Protein AF-A0A933V966-F1 (afdb_monomer_lite)

pLDDT: mean 86.21, std 13.65, range [26.69, 97.94]

Structure (mmCIF, N/CA/C/O backbone):
data_AF-A0A933V966-F1
#
_entry.id   AF-A0A933V966-F1
#
loop_
_atom_site.group_PDB
_atom_site.id
_atom_site.type_symbol
_atom_site.label_atom_id
_atom_site.label_alt_id
_atom_site.label_comp_id
_atom_site.label_asym_id
_atom_site.label_entity_id
_atom_site.label_seq_id
_atom_site.pdbx_PDB_ins_code
_atom_site.Cartn_x
_atom_site.Cartn_y
_atom_site.Cartn_z
_atom_site.occupancy
_atom_site.B_iso_or_equiv
_atom_site.auth_seq_id
_atom_site.auth_comp_id
_atom_site.auth_asym_id
_atom_site.auth_atom_id
_atom_site.pdbx_PDB_model_num
ATOM 1 N N . MET A 1 1 ? -11.818 -14.034 21.762 1.00 26.69 1 MET A N 1
ATOM 2 C CA . MET A 1 1 ? -13.117 -14.619 21.368 1.00 26.69 1 MET A CA 1
ATOM 3 C C . MET A 1 1 ? -14.055 -14.461 22.553 1.00 26.69 1 MET A C 1
ATOM 5 O O . MET A 1 1 ? -13.895 -15.200 23.512 1.00 26.69 1 MET A O 1
ATOM 9 N N . SER A 1 2 ? -14.943 -13.464 22.549 1.00 29.36 2 SER A N 1
ATOM 10 C CA . SER A 1 2 ? -16.093 -13.474 23.461 1.00 29.36 2 SER A CA 1
ATOM 11 C C . SER A 1 2 ? -17.157 -14.386 22.853 1.00 29.36 2 SER A C 1
ATOM 13 O O . SER A 1 2 ? -17.289 -14.458 21.629 1.00 29.36 2 SER A O 1
ATOM 15 N N . VAL A 1 3 ? -17.863 -15.144 23.686 1.00 35.72 3 VAL A N 1
ATOM 16 C CA . VAL A 1 3 ? -18.984 -15.982 23.253 1.00 35.72 3 VAL A CA 1
ATOM 17 C C . VAL A 1 3 ? -20.060 -15.034 22.724 1.00 35.72 3 VAL A C 1
ATOM 19 O O . VAL A 1 3 ? -20.665 -14.300 23.495 1.00 35.72 3 VAL A O 1
ATOM 22 N N . ALA A 1 4 ? -20.219 -14.958 21.402 1.00 53.91 4 ALA A N 1
ATOM 23 C CA . ALA A 1 4 ? -21.246 -14.125 20.791 1.00 53.91 4 ALA A CA 1
ATOM 24 C C . ALA A 1 4 ? -22.622 -14.661 21.201 1.00 53.91 4 ALA A C 1
ATOM 26 O O . ALA A 1 4 ? -22.877 -15.854 21.026 1.00 53.91 4 ALA A O 1
ATOM 27 N N . ASP A 1 5 ? -23.488 -13.788 21.722 1.00 71.31 5 ASP A N 1
ATOM 28 C CA . ASP A 1 5 ? -24.862 -14.135 22.086 1.00 71.31 5 ASP A CA 1
ATOM 29 C C . ASP A 1 5 ? -25.550 -14.857 20.919 1.00 71.31 5 ASP A C 1
ATOM 31 O O . ASP A 1 5 ? -25.664 -14.349 19.795 1.00 71.31 5 ASP A O 1
ATOM 35 N N . THR A 1 6 ? -25.966 -16.095 21.180 1.00 81.56 6 THR A N 1
ATOM 36 C CA . THR A 1 6 ? -26.617 -16.961 20.194 1.00 81.56 6 THR A CA 1
ATOM 37 C C . THR A 1 6 ? -28.135 -16.831 20.224 1.00 81.56 6 THR A C 1
ATOM 39 O O . THR A 1 6 ? -28.792 -17.393 19.355 1.00 81.56 6 THR A O 1
ATOM 42 N N . PHE A 1 7 ? -28.707 -16.099 21.190 1.00 89.88 7 PHE A N 1
ATOM 43 C CA . PHE A 1 7 ? -30.156 -15.888 21.342 1.00 89.88 7 PHE A CA 1
ATOM 44 C C . PHE A 1 7 ? -30.975 -17.197 21.346 1.00 89.88 7 PHE A C 1
ATOM 46 O O . PHE A 1 7 ? -32.084 -17.265 20.812 1.00 89.88 7 PHE A O 1
ATOM 53 N N . GLY A 1 8 ? -30.400 -18.269 21.904 1.00 87.06 8 GLY A N 1
ATOM 54 C CA . GLY A 1 8 ? -31.028 -19.595 21.933 1.00 87.06 8 GLY A CA 1
ATOM 55 C C . GLY A 1 8 ? -31.082 -20.312 20.580 1.00 87.06 8 GLY A C 1
ATOM 56 O O . GLY A 1 8 ? -31.803 -21.297 20.432 1.00 87.06 8 GLY A O 1
ATOM 57 N N . ILE A 1 9 ? -30.356 -19.819 19.574 1.00 90.81 9 ILE A N 1
ATOM 58 C CA . ILE A 1 9 ? -30.231 -20.438 18.251 1.00 90.81 9 ILE A CA 1
ATOM 59 C C . ILE A 1 9 ? -29.056 -21.419 18.287 1.00 90.81 9 ILE A C 1
ATOM 61 O O . ILE A 1 9 ? -27.952 -21.056 18.701 1.00 90.81 9 ILE A O 1
ATOM 65 N N . ALA A 1 10 ? -29.266 -22.651 17.808 1.00 87.06 10 ALA A N 1
ATOM 66 C CA . ALA A 1 10 ? -28.201 -23.643 17.672 1.00 87.06 10 ALA A CA 1
ATOM 67 C C . ALA A 1 10 ? -26.956 -23.048 16.973 1.00 87.06 10 ALA A C 1
ATOM 69 O O . ALA A 1 10 ? -27.107 -22.408 15.924 1.00 87.06 10 ALA A O 1
ATOM 70 N N . PRO A 1 11 ? -25.727 -23.283 17.481 1.00 84.00 11 PRO A N 1
ATOM 71 C CA . PRO A 1 11 ? -24.509 -22.657 16.956 1.00 84.00 11 PRO A CA 1
ATOM 72 C C . PRO A 1 11 ? -24.309 -22.820 15.444 1.00 84.00 11 PRO A C 1
ATOM 74 O O . PRO A 1 11 ? -23.885 -21.881 14.774 1.00 84.00 11 PRO A O 1
ATOM 77 N N . SER A 1 12 ? -24.674 -23.978 14.887 1.00 83.38 12 SER A N 1
ATOM 78 C CA . SER A 1 12 ? -24.610 -24.248 13.445 1.00 83.38 12 SER A CA 1
ATOM 79 C C . SER A 1 12 ? -25.563 -23.361 12.634 1.00 83.38 12 SER A C 1
ATOM 81 O O . SER A 1 12 ? -25.159 -22.792 11.621 1.00 83.38 12 SER A O 1
ATOM 83 N N . SER A 1 13 ? -26.807 -23.193 13.091 1.00 88.19 13 SER A N 1
ATOM 84 C CA . SER A 1 13 ? -27.797 -22.323 12.440 1.00 88.19 13 SER A CA 1
ATOM 85 C C . SER A 1 13 ? -27.450 -20.846 12.619 1.00 88.19 13 SER A C 1
ATOM 87 O O . SER A 1 13 ? -27.545 -20.084 11.663 1.00 88.19 13 SER A O 1
ATOM 89 N N . CYS A 1 14 ? -26.961 -20.450 13.798 1.00 88.88 14 CYS A N 1
ATOM 90 C CA . CYS A 1 14 ? -26.486 -19.088 14.054 1.00 88.88 14 CYS A CA 1
ATOM 91 C C . CYS A 1 14 ? -25.283 -18.737 13.160 1.00 88.88 14 CYS A C 1
ATOM 93 O O . CYS A 1 14 ? -25.247 -17.662 12.562 1.00 88.88 14 CYS A O 1
ATOM 95 N N . GLY A 1 15 ? -24.333 -19.666 12.998 1.00 85.38 15 GLY A N 1
ATOM 96 C CA . GLY A 1 15 ? -23.188 -19.512 12.099 1.00 85.38 15 GLY A CA 1
ATOM 97 C C . GLY A 1 15 ? -23.597 -19.364 10.632 1.00 85.38 15 GLY A C 1
ATOM 98 O O . GLY A 1 15 ? -23.152 -18.427 9.972 1.00 85.38 15 GLY A O 1
ATOM 99 N N . LYS A 1 16 ? -24.492 -20.233 10.138 1.00 87.94 16 LYS A N 1
ATOM 100 C CA . LYS A 1 16 ? -25.056 -20.131 8.779 1.00 87.94 16 LYS A CA 1
ATOM 101 C C . LYS A 1 16 ? -25.774 -18.800 8.557 1.00 87.94 16 LYS A C 1
ATOM 103 O O . LYS A 1 16 ? -25.526 -18.141 7.552 1.00 87.94 16 LYS A O 1
ATOM 108 N N . LEU A 1 17 ? -26.619 -18.394 9.506 1.00 91.06 17 LEU A N 1
ATOM 109 C CA . LEU A 1 17 ? -27.381 -17.152 9.429 1.00 91.06 17 LEU A CA 1
ATOM 110 C C . LEU A 1 17 ? -26.441 -15.940 9.368 1.00 91.06 17 LEU A C 1
ATOM 112 O O . LEU A 1 17 ? -26.527 -15.152 8.434 1.00 91.06 17 LEU A O 1
ATOM 116 N N . ARG A 1 18 ? -25.467 -15.838 10.282 1.00 90.50 18 ARG A N 1
ATOM 117 C CA . ARG A 1 18 ? -24.468 -14.753 10.274 1.00 90.50 18 ARG A CA 1
ATOM 118 C C . ARG A 1 18 ? -23.636 -14.732 8.988 1.00 90.50 18 ARG A C 1
ATOM 120 O O . ARG A 1 18 ? -23.402 -13.658 8.449 1.00 90.50 18 ARG A O 1
ATOM 127 N N . ALA A 1 19 ? -23.216 -15.890 8.476 1.00 85.00 19 ALA A N 1
ATOM 128 C CA . ALA A 1 19 ? -22.468 -15.971 7.219 1.00 85.00 19 ALA A CA 1
ATOM 129 C C . ALA A 1 19 ? -23.302 -15.520 6.009 1.00 85.00 19 ALA A C 1
ATOM 131 O O . ALA A 1 19 ? -22.772 -14.916 5.076 1.00 85.00 19 ALA A O 1
ATOM 132 N N . LEU A 1 20 ? -24.605 -15.798 6.014 1.00 90.25 20 LEU A N 1
ATOM 133 C CA . LEU A 1 20 ? -25.517 -15.358 4.965 1.00 90.25 20 LEU A CA 1
ATOM 134 C C . LEU A 1 20 ? -25.685 -13.834 4.994 1.00 90.25 20 LEU A C 1
ATOM 136 O O . LEU A 1 20 ? -25.553 -13.199 3.947 1.00 90.25 20 LEU A O 1
ATOM 140 N N . LEU A 1 21 ? -25.882 -13.254 6.183 1.00 90.94 21 LEU A N 1
ATOM 141 C CA . LEU A 1 21 ? -25.973 -11.802 6.375 1.00 90.94 21 LEU A CA 1
ATOM 142 C C . LEU A 1 21 ? -24.678 -11.087 5.957 1.00 90.94 21 LEU A C 1
ATOM 144 O O . LEU A 1 21 ? -24.743 -10.124 5.200 1.00 90.94 21 LEU A O 1
ATOM 148 N N . GLU A 1 22 ? -23.508 -11.620 6.331 1.00 88.00 22 GLU A N 1
ATOM 149 C CA . GLU A 1 22 ? -22.196 -11.077 5.931 1.00 88.00 22 GLU A CA 1
ATOM 150 C C . GLU A 1 22 ? -22.026 -10.999 4.405 1.00 88.00 22 GLU A C 1
ATOM 152 O O . GLU A 1 22 ? -21.437 -10.059 3.879 1.00 88.00 22 GLU A O 1
ATOM 157 N N . ASN A 1 23 ? -22.584 -11.973 3.683 1.00 82.62 23 ASN A N 1
ATOM 158 C CA . ASN A 1 23 ? -22.530 -12.053 2.225 1.00 82.62 23 ASN A CA 1
ATOM 159 C C . ASN A 1 23 ? -23.784 -11.467 1.550 1.00 82.62 23 ASN A C 1
ATOM 161 O O . ASN A 1 23 ? -24.128 -11.872 0.436 1.00 82.62 23 ASN A O 1
ATOM 165 N N . THR A 1 24 ? -24.536 -10.589 2.218 1.00 84.75 24 THR A N 1
ATOM 166 C CA . THR A 1 24 ? -25.725 -9.939 1.645 1.00 84.75 24 THR A CA 1
ATOM 167 C C . THR A 1 24 ? -25.464 -8.442 1.463 1.00 84.75 24 THR A C 1
ATOM 169 O O . THR A 1 24 ? -25.470 -7.695 2.441 1.00 84.75 24 THR A O 1
ATOM 172 N N . PRO A 1 25 ? -25.213 -7.977 0.223 1.00 81.81 25 PRO A N 1
ATOM 173 C CA . PRO A 1 25 ? -24.976 -6.563 -0.034 1.00 81.81 25 PRO A CA 1
ATOM 174 C C . PRO A 1 25 ? -26.247 -5.742 0.213 1.00 81.81 25 PRO A C 1
ATOM 176 O O . PRO A 1 25 ? -27.350 -6.183 -0.101 1.00 81.81 25 PRO A O 1
ATOM 179 N N . GLY A 1 26 ? -26.085 -4.525 0.735 1.00 84.94 26 GLY A N 1
ATOM 180 C CA . GLY A 1 26 ? -27.195 -3.599 0.971 1.00 84.94 26 GLY A CA 1
ATOM 181 C C . GLY A 1 26 ? -27.935 -3.787 2.298 1.00 84.94 26 GLY A C 1
ATOM 182 O O . GLY A 1 26 ? -28.974 -3.164 2.473 1.00 84.94 26 GLY A O 1
ATOM 183 N N . LEU A 1 27 ? -27.435 -4.600 3.237 1.00 86.88 27 LEU A N 1
ATOM 184 C CA . LEU A 1 27 ? -27.903 -4.589 4.630 1.00 86.88 27 LEU A CA 1
ATOM 185 C C . LEU A 1 27 ? -27.068 -3.612 5.468 1.00 86.88 27 LEU A C 1
ATOM 187 O O . LEU A 1 27 ? -25.847 -3.749 5.541 1.00 86.88 27 LEU A O 1
ATOM 191 N N . ALA A 1 28 ? -27.727 -2.683 6.159 1.00 86.88 28 ALA A N 1
ATOM 192 C CA . ALA A 1 28 ? -27.096 -1.809 7.141 1.00 86.88 28 ALA A CA 1
ATOM 193 C C . ALA A 1 28 ? -26.984 -2.493 8.504 1.00 86.88 28 ALA A C 1
ATOM 195 O O . ALA A 1 28 ? -25.910 -2.462 9.099 1.00 86.88 28 ALA A O 1
ATOM 196 N N . ARG A 1 29 ? -28.072 -3.096 9.005 1.00 91.56 29 ARG A N 1
ATOM 197 C CA . ARG A 1 29 ? -28.133 -3.829 10.284 1.00 91.56 29 ARG A CA 1
ATOM 198 C C . ARG A 1 29 ? -29.232 -4.887 10.255 1.00 91.56 29 ARG A C 1
ATOM 200 O O . ARG A 1 29 ? -30.198 -4.786 9.501 1.00 91.56 29 ARG A O 1
ATOM 207 N N . VAL A 1 30 ? -29.093 -5.891 11.112 1.00 93.75 30 VAL A N 1
ATOM 208 C CA . VAL A 1 30 ? -30.11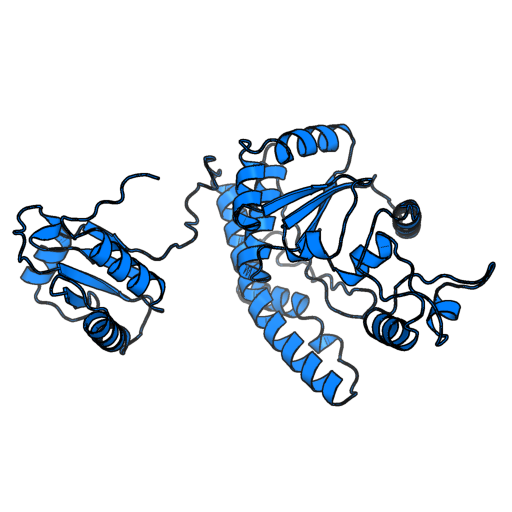0 -6.908 11.374 1.00 93.75 30 VAL A CA 1
ATOM 209 C C . VAL A 1 30 ? -30.284 -7.071 12.874 1.00 93.75 30 VAL A C 1
ATOM 211 O O . VAL A 1 30 ? -29.340 -7.324 13.629 1.00 93.75 30 VAL A O 1
ATOM 214 N N . TRP A 1 31 ? -31.528 -6.955 13.301 1.00 95.19 31 TRP A N 1
ATOM 215 C CA . TRP A 1 31 ? -31.940 -7.072 14.685 1.00 95.19 31 TRP A CA 1
ATOM 216 C C . TRP A 1 31 ? -32.733 -8.358 14.868 1.00 95.19 31 TRP A C 1
ATOM 218 O O . TRP A 1 31 ? -33.510 -8.725 13.994 1.00 95.19 31 TRP A O 1
ATOM 228 N N . ILE A 1 32 ? -32.567 -9.023 16.004 1.00 95.75 32 ILE A N 1
ATOM 229 C CA . ILE A 1 32 ? -33.472 -10.087 16.437 1.00 95.75 32 ILE A CA 1
ATOM 230 C C . ILE A 1 32 ? -34.483 -9.482 17.404 1.00 95.75 32 ILE A C 1
ATOM 232 O O . ILE A 1 32 ? -34.101 -8.712 18.286 1.00 95.75 32 ILE A O 1
ATOM 236 N N . TYR A 1 33 ? -35.762 -9.806 17.253 1.00 94.88 33 TYR A N 1
ATOM 237 C CA . TYR A 1 33 ? -36.809 -9.394 18.192 1.00 94.88 33 TYR A CA 1
ATOM 238 C C . TYR A 1 33 ? -37.611 -10.616 18.666 1.00 94.88 33 TYR A C 1
ATOM 240 O O . TYR A 1 33 ? -37.157 -11.756 18.551 1.00 94.88 33 TYR A O 1
ATOM 248 N N . GLY A 1 34 ? -38.752 -10.387 19.316 1.00 92.44 34 GLY A N 1
ATOM 249 C CA . GLY A 1 34 ? -39.668 -11.466 19.677 1.00 92.44 34 GLY A CA 1
ATOM 250 C C . GLY A 1 34 ? -39.176 -12.354 20.824 1.00 92.44 34 GLY A C 1
ATOM 251 O O . GLY A 1 34 ? -38.485 -11.917 21.751 1.00 92.44 34 GLY A O 1
ATOM 252 N N . SER A 1 35 ? -39.606 -13.617 20.818 1.00 92.94 35 SER A N 1
ATOM 253 C CA . SER A 1 35 ? -39.390 -14.559 21.931 1.00 92.94 35 SER A CA 1
ATOM 254 C C . SER A 1 35 ? -37.901 -14.819 22.209 1.00 92.94 35 SER A C 1
ATOM 256 O O . SER A 1 35 ? -37.473 -14.856 23.367 1.00 92.94 35 SER A O 1
ATOM 258 N N . ARG A 1 36 ? -37.086 -14.919 21.152 1.00 93.88 36 ARG A N 1
ATOM 259 C CA . ARG A 1 36 ? -35.641 -15.174 21.240 1.00 93.88 36 ARG A CA 1
ATOM 260 C C . ARG A 1 36 ? -34.870 -13.978 21.778 1.00 93.88 36 ARG A C 1
ATOM 262 O O . ARG A 1 36 ? -34.018 -14.156 22.646 1.00 93.88 36 ARG A O 1
ATOM 269 N N . ALA A 1 37 ? -35.223 -12.761 21.364 1.00 93.25 37 ALA A N 1
ATOM 270 C CA . ALA A 1 37 ? -34.621 -11.546 21.912 1.00 93.25 37 ALA A CA 1
ATOM 271 C C . ALA A 1 37 ? -34.968 -11.338 23.398 1.00 93.25 37 ALA A C 1
ATOM 273 O O . ALA A 1 37 ? -34.101 -10.958 24.193 1.00 93.25 37 ALA A O 1
ATOM 274 N N . ARG A 1 38 ? -36.209 -11.653 23.798 1.00 91.50 38 ARG A N 1
ATOM 275 C CA . ARG A 1 38 ? -36.677 -11.565 25.195 1.00 91.50 38 ARG A CA 1
ATOM 276 C C . ARG A 1 38 ? -36.183 -12.697 26.097 1.00 91.50 38 ARG A C 1
ATOM 278 O O . ARG A 1 38 ? -36.288 -12.582 27.311 1.00 91.50 38 ARG A O 1
ATOM 285 N N . GLY A 1 39 ? -35.653 -13.778 25.525 1.00 90.75 39 GLY A N 1
ATOM 286 C CA . GLY A 1 39 ? -35.247 -14.964 26.283 1.00 90.75 39 GLY A CA 1
ATOM 287 C C . GLY A 1 39 ? -36.416 -15.845 26.742 1.00 90.75 39 GLY A C 1
ATOM 288 O O . GLY A 1 39 ? -36.216 -16.727 27.564 1.00 90.75 39 GLY A O 1
ATOM 289 N N . THR A 1 40 ? -37.621 -15.640 26.203 1.00 91.81 40 THR A N 1
ATOM 290 C CA . THR A 1 40 ? -38.838 -16.416 26.515 1.00 91.81 40 THR A CA 1
ATOM 291 C C . THR A 1 40 ? -39.176 -17.451 25.434 1.00 91.81 40 THR A C 1
ATOM 293 O O . THR A 1 40 ? -40.311 -17.915 25.334 1.00 91.81 40 THR A O 1
ATOM 296 N N . HIS A 1 41 ? -38.200 -17.782 24.588 1.00 91.75 41 HIS A N 1
ATOM 297 C CA . HIS A 1 41 ? -38.342 -18.729 23.487 1.00 91.75 41 HIS A CA 1
ATOM 298 C C . HIS A 1 41 ? -38.440 -20.176 23.980 1.00 91.75 41 HIS A C 1
ATOM 300 O O . HIS A 1 41 ? -37.923 -20.539 25.035 1.00 91.75 41 HIS A O 1
ATOM 306 N N . ARG A 1 42 ? -39.081 -21.012 23.167 1.00 90.06 42 ARG A N 1
ATOM 307 C CA . ARG A 1 42 ? -39.062 -22.473 23.276 1.00 90.06 42 ARG A CA 1
ATOM 308 C C . ARG A 1 42 ? -38.099 -23.042 22.237 1.00 90.06 42 ARG A C 1
ATOM 310 O O . ARG A 1 42 ? -37.592 -22.315 21.378 1.00 90.06 42 ARG A O 1
ATOM 317 N N . ASN A 1 43 ? -37.845 -24.345 22.296 1.00 82.56 43 ASN A N 1
ATOM 318 C CA . ASN A 1 43 ? -36.921 -24.999 21.368 1.00 82.56 43 ASN A CA 1
ATOM 319 C C . ASN A 1 43 ? -37.388 -24.865 19.909 1.00 82.56 43 ASN A C 1
ATOM 321 O O . ASN A 1 43 ? -36.571 -24.658 19.016 1.00 82.56 43 ASN A O 1
ATOM 325 N N . GLU A 1 44 ? -38.699 -24.917 19.693 1.00 85.81 44 GLU A N 1
ATOM 326 C CA . GLU A 1 44 ? -39.384 -24.826 18.405 1.00 85.81 44 GLU A CA 1
ATOM 327 C C . GLU A 1 44 ? -39.690 -23.395 17.939 1.00 85.81 44 GLU A C 1
ATOM 329 O O . GLU A 1 44 ? -40.240 -23.225 16.853 1.00 85.81 44 GLU A O 1
ATOM 334 N N . SER A 1 45 ? -39.358 -22.367 18.732 1.00 90.31 45 SER A N 1
ATOM 335 C CA . SER A 1 45 ? -39.651 -20.979 18.360 1.00 90.31 45 SER A CA 1
ATOM 336 C C . SER A 1 45 ? -38.986 -20.591 17.036 1.00 90.31 45 SER A C 1
ATOM 338 O O . SER A 1 45 ? -37.856 -20.982 16.735 1.00 90.31 45 SER A O 1
ATOM 340 N N . ASP A 1 46 ? -39.675 -19.776 16.258 1.00 93.50 46 ASP A N 1
ATOM 341 C CA . ASP A 1 46 ? -39.150 -19.076 15.091 1.00 93.50 46 ASP A CA 1
ATOM 342 C C . ASP A 1 46 ? -38.040 -18.078 15.459 1.00 93.50 46 ASP A C 1
ATOM 344 O O . ASP A 1 46 ? -37.744 -17.807 16.629 1.00 93.50 46 ASP A O 1
ATOM 348 N N . ILE A 1 47 ? -37.342 -17.595 14.433 1.00 94.56 47 ILE A N 1
ATOM 349 C CA . ILE A 1 47 ? -36.359 -16.520 14.525 1.00 94.56 47 ILE A CA 1
ATOM 350 C C . ILE A 1 47 ? -36.950 -15.288 13.845 1.00 94.56 47 ILE A C 1
ATOM 352 O O . ILE A 1 47 ? -36.946 -15.196 12.621 1.00 94.56 47 ILE A O 1
ATOM 356 N N . ASP A 1 48 ? -37.395 -14.332 14.652 1.00 95.38 48 ASP A N 1
ATOM 357 C CA . ASP A 1 48 ? -37.879 -13.029 14.202 1.00 95.38 48 ASP A CA 1
ATOM 358 C C . ASP A 1 48 ? -36.716 -12.063 13.930 1.00 95.38 48 ASP A C 1
ATOM 360 O O . ASP A 1 48 ? -36.017 -11.642 14.862 1.00 95.38 48 ASP A O 1
ATOM 364 N N . LEU A 1 49 ? -36.513 -11.673 12.671 1.00 95.56 49 LEU A N 1
ATOM 365 C CA . LEU A 1 49 ? -35.482 -10.717 12.263 1.00 95.56 49 LEU A CA 1
ATOM 366 C C . LEU A 1 49 ? -36.087 -9.434 11.695 1.00 95.56 49 LEU A C 1
ATOM 368 O O . LEU A 1 49 ? -36.908 -9.460 10.781 1.00 95.56 49 LEU A O 1
ATOM 372 N N . ALA A 1 50 ? -35.624 -8.291 12.191 1.00 94.31 50 ALA A N 1
ATOM 373 C CA . ALA A 1 50 ? -35.889 -6.989 11.597 1.00 94.31 50 ALA A CA 1
ATOM 374 C C . ALA A 1 50 ? -34.652 -6.523 10.818 1.00 94.31 50 ALA A C 1
ATOM 376 O O . ALA A 1 50 ? -33.570 -6.373 11.394 1.00 94.31 50 ALA A O 1
ATOM 377 N N . ILE A 1 51 ? -34.802 -6.308 9.512 1.00 93.56 51 ILE A N 1
ATOM 378 C CA . ILE A 1 51 ? -33.730 -5.854 8.625 1.00 93.56 51 ILE A CA 1
ATOM 379 C C . ILE A 1 51 ? -33.803 -4.345 8.408 1.00 93.56 51 ILE A C 1
ATOM 381 O O . ILE A 1 51 ? -34.877 -3.766 8.240 1.00 93.56 51 ILE A O 1
ATOM 385 N N . GLU A 1 52 ? -32.633 -3.724 8.393 1.00 90.81 52 GLU A N 1
ATOM 386 C CA . GLU A 1 52 ? -32.429 -2.319 8.068 1.00 90.81 52 GLU A CA 1
ATOM 387 C C . GLU A 1 52 ? -31.569 -2.255 6.797 1.00 90.81 52 GLU A C 1
ATOM 389 O O . GLU A 1 52 ? -30.399 -2.655 6.844 1.00 90.81 52 GLU A O 1
ATOM 394 N N . PRO A 1 53 ? -32.126 -1.836 5.650 1.00 86.75 53 PRO A N 1
ATOM 395 C CA . PRO A 1 53 ? -31.379 -1.680 4.403 1.00 86.75 53 PRO A CA 1
ATOM 396 C C . PRO A 1 53 ? -30.340 -0.544 4.463 1.00 86.75 53 PRO A C 1
ATOM 398 O O . PRO A 1 53 ? -30.510 0.441 5.175 1.00 86.75 53 PRO A O 1
ATOM 401 N N . ASP A 1 54 ? -29.259 -0.664 3.689 1.00 81.12 54 ASP A N 1
ATOM 402 C CA . ASP A 1 54 ? -28.285 0.409 3.437 1.00 81.12 54 ASP A CA 1
ATOM 403 C C . ASP A 1 54 ? -28.603 1.069 2.086 1.00 81.12 54 ASP A C 1
ATOM 405 O O . ASP A 1 54 ? -28.088 0.676 1.035 1.00 81.12 54 ASP A O 1
ATOM 409 N N . GLY A 1 55 ? -29.527 2.033 2.108 1.00 76.12 55 GLY A N 1
ATOM 410 C CA . GLY A 1 55 ? -30.044 2.711 0.917 1.00 76.12 55 GLY A CA 1
ATOM 411 C C . GLY A 1 55 ? -31.244 2.011 0.267 1.00 76.12 55 GLY A C 1
ATOM 412 O O . GLY A 1 55 ? -31.808 1.054 0.792 1.00 76.12 55 GLY A O 1
ATOM 413 N N . SER A 1 56 ? -31.666 2.503 -0.899 1.00 67.94 56 SER A N 1
ATOM 414 C CA . SER A 1 56 ? -32.865 2.016 -1.589 1.00 67.94 56 SER A CA 1
ATOM 415 C C . SER A 1 56 ? -32.586 0.756 -2.420 1.00 67.94 56 SER A C 1
ATOM 417 O O . SER A 1 56 ? -32.300 0.826 -3.614 1.00 67.94 56 SER A O 1
ATOM 419 N N . ASN A 1 57 ? -32.712 -0.424 -1.806 1.00 71.19 57 ASN A N 1
ATOM 420 C CA . ASN A 1 57 ? -32.706 -1.705 -2.523 1.00 71.19 57 ASN A CA 1
ATOM 421 C C . ASN A 1 57 ? -34.039 -2.451 -2.349 1.00 71.19 57 ASN A C 1
ATOM 423 O O . ASN A 1 57 ? -34.236 -3.192 -1.388 1.00 71.19 57 ASN A O 1
ATOM 427 N N . SER A 1 58 ? -34.937 -2.302 -3.326 1.00 71.69 58 SER A N 1
ATOM 428 C CA . SER A 1 58 ? -36.282 -2.896 -3.298 1.00 71.69 58 SER A CA 1
ATOM 429 C C . SER A 1 58 ? -36.315 -4.426 -3.403 1.00 71.69 58 SER A C 1
ATOM 431 O O . SER A 1 58 ? -37.345 -5.024 -3.104 1.00 71.69 58 SER A O 1
ATOM 433 N N . ARG A 1 59 ? -35.211 -5.077 -3.803 1.00 80.88 59 ARG A N 1
ATOM 434 C CA . ARG A 1 59 ? -35.114 -6.547 -3.931 1.00 80.88 59 ARG A CA 1
ATOM 435 C C . ARG A 1 59 ? -34.396 -7.222 -2.766 1.00 80.88 59 ARG A C 1
ATOM 437 O O . ARG A 1 59 ? -34.401 -8.445 -2.672 1.00 80.88 59 ARG A O 1
ATOM 444 N N . LEU A 1 60 ? -33.824 -6.443 -1.848 1.00 84.88 60 LEU A N 1
ATOM 445 C CA . LEU A 1 60 ? -33.032 -6.967 -0.737 1.00 84.88 60 LEU A CA 1
ATOM 446 C C . LEU A 1 60 ? -33.789 -8.021 0.075 1.00 84.88 60 LEU A C 1
ATOM 448 O O . LEU A 1 60 ? -33.265 -9.097 0.351 1.00 84.88 60 LEU A O 1
ATOM 452 N N . ARG A 1 61 ? -35.040 -7.714 0.431 1.00 84.50 61 ARG A N 1
ATOM 453 C CA . ARG A 1 61 ? -35.888 -8.590 1.242 1.00 84.50 61 ARG A CA 1
ATOM 454 C C . ARG A 1 61 ? -36.206 -9.901 0.515 1.00 84.50 61 ARG A C 1
ATOM 456 O O . ARG A 1 61 ? -36.094 -10.961 1.121 1.00 84.50 61 ARG A O 1
ATOM 463 N N . SER A 1 62 ? -36.577 -9.846 -0.766 1.00 85.56 62 SER A N 1
ATOM 464 C CA . SER A 1 62 ? -36.902 -11.047 -1.548 1.00 85.56 62 SER A CA 1
ATOM 465 C C . SER A 1 62 ? -35.678 -11.933 -1.778 1.00 85.56 62 SER A C 1
ATOM 467 O O . SER A 1 62 ? -35.759 -13.146 -1.591 1.00 85.56 62 SER A O 1
ATOM 469 N N . ASP A 1 63 ? -34.531 -11.333 -2.106 1.00 86.75 63 ASP A N 1
ATOM 470 C CA . ASP A 1 63 ? -33.286 -12.066 -2.360 1.00 86.75 63 ASP A CA 1
ATOM 471 C C . ASP A 1 63 ? -32.771 -12.735 -1.078 1.00 86.75 63 ASP A C 1
ATOM 473 O O . ASP A 1 63 ? -32.334 -13.888 -1.087 1.00 86.75 63 ASP A O 1
ATOM 477 N N . LEU A 1 64 ? -32.852 -12.022 0.050 1.00 89.31 64 LEU A N 1
ATOM 478 C CA . LEU A 1 64 ? -32.475 -12.544 1.357 1.00 89.31 64 LEU A CA 1
ATOM 479 C C . LEU A 1 64 ? -33.406 -13.682 1.802 1.00 89.31 64 LEU A C 1
ATOM 481 O O . LEU A 1 64 ? -32.914 -14.701 2.286 1.00 89.31 64 LEU A O 1
ATOM 485 N N . SER A 1 65 ? -34.718 -13.560 1.572 1.00 88.44 65 SER A N 1
ATOM 486 C CA . SER A 1 65 ? -35.693 -14.618 1.883 1.00 88.44 65 SER A CA 1
ATOM 487 C C . SER A 1 65 ? -35.393 -15.910 1.118 1.00 88.44 65 SER A C 1
ATOM 489 O O . SER A 1 65 ? -35.251 -16.967 1.730 1.00 88.44 65 SER A O 1
ATOM 491 N N . ALA A 1 66 ? -35.185 -15.822 -0.201 1.00 87.31 66 ALA A N 1
ATOM 492 C CA . ALA A 1 66 ? -34.875 -16.985 -1.037 1.00 87.31 66 ALA A CA 1
ATOM 493 C C . ALA A 1 66 ? -33.579 -17.695 -0.598 1.00 87.31 66 ALA A C 1
ATOM 495 O O . ALA A 1 66 ? -33.486 -18.924 -0.587 1.00 87.31 66 ALA A O 1
ATOM 496 N N . ARG A 1 67 ? -32.566 -16.924 -0.185 1.00 88.75 67 ARG A N 1
ATOM 497 C CA . ARG A 1 67 ? -31.305 -17.477 0.331 1.00 88.75 67 ARG A CA 1
ATOM 498 C C . ARG A 1 67 ? -31.473 -18.154 1.690 1.00 88.75 67 ARG A C 1
ATOM 500 O O . ARG A 1 67 ? -30.802 -19.154 1.938 1.00 88.75 67 ARG A O 1
ATOM 507 N N . LEU A 1 68 ? -32.322 -17.614 2.566 1.00 89.00 68 LEU A N 1
ATOM 508 C CA . LEU A 1 68 ? -32.607 -18.200 3.879 1.00 89.00 68 LEU A CA 1
ATOM 509 C C . LEU A 1 68 ? -33.342 -19.536 3.748 1.00 89.00 68 LEU A C 1
ATOM 511 O O . LEU A 1 68 ? -32.968 -20.496 4.421 1.00 89.00 68 LEU A O 1
ATOM 515 N N . GLU A 1 69 ? -34.311 -19.624 2.836 1.00 86.44 69 GLU A N 1
ATOM 516 C CA . GLU A 1 69 ? -35.013 -20.873 2.517 1.00 86.44 69 GLU A CA 1
ATOM 517 C C . GLU A 1 69 ? -34.043 -21.951 2.005 1.00 86.44 69 GLU A C 1
ATOM 519 O O . GLU A 1 69 ? -34.088 -23.099 2.449 1.00 86.44 69 GLU A O 1
ATOM 524 N N . GLY A 1 70 ? -33.084 -21.571 1.154 1.00 85.56 70 GLY A N 1
ATOM 525 C CA . GLY A 1 70 ? -32.045 -22.473 0.647 1.00 85.56 70 GLY A CA 1
ATOM 526 C C . GLY A 1 70 ? -30.951 -22.862 1.656 1.00 85.56 70 GLY A C 1
ATOM 527 O O . GLY A 1 70 ? -30.144 -23.746 1.369 1.00 85.56 70 GLY A O 1
ATOM 528 N N . ALA A 1 71 ? -30.884 -22.233 2.837 1.00 84.38 71 ALA A N 1
ATOM 529 C CA . ALA A 1 71 ? -29.780 -22.422 3.788 1.00 84.38 71 ALA A CA 1
ATOM 530 C C . ALA A 1 71 ? -29.918 -23.674 4.685 1.00 84.38 71 ALA A C 1
ATOM 532 O O . ALA A 1 71 ? -28.963 -24.054 5.385 1.00 84.38 71 ALA A O 1
ATOM 533 N N . GLY A 1 72 ? -31.093 -24.317 4.686 1.00 85.50 72 GLY A N 1
ATOM 534 C CA . GLY A 1 72 ? -31.381 -25.490 5.518 1.00 85.50 72 GLY A CA 1
ATOM 535 C C . GLY A 1 72 ? -31.152 -25.201 7.005 1.00 85.50 72 GLY A C 1
ATOM 536 O O . GLY A 1 72 ? -30.312 -25.843 7.649 1.00 85.50 72 GLY A O 1
ATOM 537 N N . LEU A 1 73 ? -31.804 -24.152 7.515 1.00 87.81 73 LEU A N 1
ATOM 538 C CA . LEU A 1 73 ? -31.765 -23.774 8.928 1.00 87.81 73 LEU A CA 1
ATOM 539 C C . LEU A 1 73 ? -32.694 -24.679 9.745 1.00 87.81 73 LEU A C 1
ATOM 541 O O . LEU A 1 73 ? -33.731 -25.117 9.258 1.00 87.81 73 LEU A O 1
ATOM 545 N N . LEU A 1 74 ? -32.319 -24.946 11.000 1.00 86.12 74 LEU A N 1
ATOM 546 C CA . LEU A 1 74 ? -33.133 -25.751 11.925 1.00 86.12 74 LEU A CA 1
ATOM 547 C C . LEU A 1 74 ? -34.452 -25.070 12.311 1.00 86.12 74 LEU A C 1
ATOM 549 O O . LEU A 1 74 ? -35.401 -25.746 12.691 1.00 86.12 74 LEU A O 1
ATOM 553 N N . TYR A 1 75 ? -34.488 -23.741 12.246 1.00 88.25 75 TYR A N 1
ATOM 554 C CA . TYR A 1 75 ? -35.608 -22.920 12.685 1.00 88.25 75 TYR A CA 1
ATOM 555 C C . TYR A 1 75 ? -36.157 -22.135 11.502 1.00 88.25 75 TYR A C 1
ATOM 557 O O . TYR A 1 75 ? -35.393 -21.717 10.625 1.00 88.25 75 TYR A O 1
ATOM 565 N N . ARG A 1 76 ? -37.468 -21.885 11.511 1.00 89.50 76 ARG A N 1
ATOM 566 C CA . ARG A 1 76 ? -38.085 -20.928 10.591 1.00 89.50 76 ARG A CA 1
ATOM 567 C C . ARG A 1 76 ? -37.573 -19.524 10.910 1.00 89.50 76 ARG A C 1
ATOM 569 O O . ARG A 1 76 ? -37.402 -19.186 12.080 1.00 89.50 76 ARG A O 1
ATOM 576 N N . VAL A 1 77 ? -37.315 -18.737 9.871 1.00 92.94 77 VAL A N 1
ATOM 577 C CA . VAL A 1 77 ? -36.879 -17.345 9.993 1.00 92.94 77 VAL A CA 1
ATOM 578 C C . VAL A 1 77 ? -37.958 -16.457 9.397 1.00 92.94 77 VAL A C 1
ATOM 580 O O . VAL A 1 77 ? -38.219 -16.549 8.199 1.00 92.94 77 VAL A O 1
ATOM 583 N N . ASP A 1 78 ? -38.528 -15.592 10.225 1.00 91.69 78 ASP A N 1
ATOM 584 C CA . ASP A 1 78 ? -39.501 -14.589 9.811 1.00 91.69 78 ASP A CA 1
ATOM 585 C C . ASP A 1 78 ? -38.798 -13.234 9.728 1.00 91.69 78 ASP A C 1
ATOM 587 O O . ASP A 1 78 ? -38.009 -12.863 10.599 1.00 91.69 78 ASP A O 1
ATOM 591 N N . MET A 1 79 ? -39.032 -12.503 8.638 1.00 91.88 79 MET A N 1
ATOM 592 C CA . MET A 1 79 ? -38.267 -11.301 8.318 1.00 91.88 79 MET A CA 1
ATOM 593 C C . MET A 1 79 ? -39.164 -10.095 8.047 1.00 91.88 79 MET A C 1
ATOM 595 O O . MET A 1 79 ? -40.026 -10.123 7.165 1.00 91.88 79 MET A O 1
ATOM 599 N N . THR A 1 80 ? -38.874 -9.004 8.752 1.00 91.38 80 THR A N 1
ATOM 600 C CA . THR A 1 80 ? -39.566 -7.714 8.658 1.00 91.38 80 THR A CA 1
ATOM 601 C C . THR A 1 80 ? -38.587 -6.628 8.220 1.00 91.38 80 THR A C 1
ATOM 603 O O . THR A 1 80 ? -37.512 -6.505 8.799 1.00 91.38 80 THR A O 1
ATOM 606 N N . SER A 1 81 ? -38.934 -5.817 7.218 1.00 90.19 81 SER A N 1
ATOM 607 C CA . SER A 1 81 ? -38.133 -4.638 6.848 1.00 90.19 81 SER A CA 1
ATOM 608 C C . SER A 1 81 ? -38.583 -3.413 7.640 1.00 90.19 81 SER A C 1
ATOM 610 O O . SER A 1 81 ? -39.777 -3.126 7.697 1.00 90.19 81 SER A O 1
ATOM 612 N N . LEU A 1 82 ? -37.643 -2.677 8.240 1.00 86.94 82 LEU A N 1
ATOM 613 C CA . LEU A 1 82 ? -37.953 -1.465 9.017 1.00 86.94 82 LEU A CA 1
ATOM 614 C C . LEU A 1 82 ? -38.332 -0.249 8.152 1.00 86.94 82 LEU A C 1
ATOM 616 O O . LEU A 1 82 ? -38.917 0.710 8.670 1.00 86.94 82 LEU A O 1
ATOM 620 N N . ASP A 1 83 ? -38.028 -0.316 6.855 1.00 84.50 83 ASP A N 1
ATOM 621 C CA . ASP A 1 83 ? -38.417 0.685 5.855 1.00 84.50 83 ASP A CA 1
ATOM 622 C C . ASP A 1 83 ? -39.858 0.488 5.361 1.00 84.50 83 ASP A C 1
ATOM 624 O O . ASP A 1 83 ? -40.446 1.403 4.781 1.00 84.50 83 ASP A O 1
ATOM 628 N N . ASP A 1 84 ? -40.450 -0.687 5.605 1.00 84.69 84 ASP A N 1
ATOM 629 C CA . ASP A 1 84 ? -41.841 -0.945 5.248 1.00 84.69 84 ASP A CA 1
ATOM 630 C C . ASP A 1 84 ? -42.783 -0.127 6.152 1.00 84.69 84 ASP A C 1
ATOM 632 O O . ASP A 1 84 ? -42.483 0.207 7.306 1.00 84.69 84 ASP A O 1
ATOM 636 N N . LYS A 1 85 ? -43.980 0.180 5.640 1.00 86.12 85 LYS A N 1
ATOM 637 C CA . LYS A 1 85 ? -45.042 0.783 6.450 1.00 86.12 85 LYS A CA 1
ATOM 638 C C . LYS A 1 85 ? -45.599 -0.271 7.413 1.00 86.12 85 LYS A C 1
ATOM 640 O O . LYS A 1 85 ? -46.447 -1.074 7.035 1.00 86.12 85 LYS A O 1
ATOM 645 N N . LEU A 1 86 ? -45.102 -0.259 8.645 1.00 89.00 86 LEU A N 1
ATOM 646 C CA . LEU A 1 86 ? -45.547 -1.131 9.732 1.00 89.00 86 LEU A CA 1
ATOM 647 C C . LEU A 1 86 ? -46.652 -0.462 10.557 1.00 89.00 86 LEU A C 1
ATOM 649 O O . LEU A 1 86 ? -46.680 0.762 10.684 1.00 89.00 86 LEU A O 1
ATOM 653 N N . ASP A 1 87 ? -47.528 -1.278 11.142 1.00 93.06 87 ASP A N 1
ATOM 654 C CA . ASP A 1 87 ? -48.455 -0.834 12.185 1.00 93.06 87 ASP A CA 1
ATOM 655 C C . ASP A 1 87 ? -47.688 -0.199 13.362 1.00 93.06 87 ASP A C 1
ATOM 657 O O . ASP A 1 87 ? -46.611 -0.673 13.736 1.00 93.06 87 ASP A O 1
ATOM 661 N N . GLU A 1 88 ? -48.226 0.876 13.943 1.00 88.25 88 GLU A N 1
ATOM 662 C CA . GLU A 1 88 ? -47.540 1.643 14.992 1.00 88.25 88 GLU A CA 1
ATOM 663 C C . GLU A 1 88 ? -47.297 0.816 16.261 1.00 88.25 88 GLU A C 1
ATOM 665 O O . GLU A 1 88 ? -46.215 0.896 16.851 1.00 88.25 88 GLU A O 1
ATOM 670 N N . GLY A 1 89 ? -48.257 -0.028 16.651 1.00 90.44 89 GLY A N 1
ATOM 671 C CA . GLY A 1 89 ? -48.123 -0.918 17.803 1.00 90.44 89 GLY A CA 1
ATOM 672 C C . GLY A 1 89 ? -47.071 -1.997 17.563 1.00 90.44 89 GLY A C 1
ATOM 673 O O . GLY A 1 89 ? -46.223 -2.251 18.425 1.00 90.44 89 GLY A O 1
ATOM 674 N N . PHE A 1 90 ? -47.065 -2.581 16.364 1.00 90.00 90 PHE A N 1
ATOM 675 C CA . PHE A 1 90 ? -46.063 -3.573 15.973 1.00 90.00 90 PHE A CA 1
ATOM 676 C C . PHE A 1 90 ? -44.652 -2.974 15.882 1.00 90.00 90 PHE A C 1
ATOM 678 O O . PHE A 1 90 ? -43.693 -3.554 16.396 1.00 90.00 90 PHE A O 1
ATOM 685 N N . ARG A 1 91 ? -44.513 -1.772 15.310 1.00 91.88 91 ARG A N 1
ATOM 686 C CA . ARG A 1 91 ? -43.235 -1.047 15.258 1.00 91.88 91 ARG A CA 1
ATOM 687 C C . ARG A 1 91 ? -42.713 -0.745 16.661 1.00 91.88 91 ARG A C 1
ATOM 689 O O . ARG A 1 91 ? -41.544 -1.003 16.937 1.00 91.88 91 ARG A O 1
ATOM 696 N N . ALA A 1 92 ? -43.572 -0.260 17.559 1.00 89.75 92 ALA A N 1
ATOM 697 C CA . ALA A 1 92 ? -43.205 0.003 18.950 1.00 89.75 92 ALA A CA 1
ATOM 698 C C . ALA A 1 92 ? -42.762 -1.274 19.687 1.00 89.75 92 ALA A C 1
ATOM 700 O O . ALA A 1 92 ? -41.819 -1.235 20.478 1.00 89.75 92 ALA A O 1
ATOM 701 N N . GLN A 1 93 ? -43.395 -2.417 19.403 1.00 91.19 93 GLN A N 1
ATOM 702 C CA . GLN A 1 93 ? -42.984 -3.710 19.951 1.00 91.19 93 GLN A CA 1
ATOM 703 C C . GLN A 1 93 ? -41.592 -4.131 19.464 1.00 91.19 93 GLN A C 1
ATOM 705 O O . GLN A 1 93 ? -40.774 -4.547 20.287 1.00 91.19 93 GLN A O 1
ATOM 710 N N . ILE A 1 94 ? -41.308 -4.016 18.161 1.00 92.38 94 ILE A N 1
ATOM 711 C CA . ILE A 1 94 ? -39.977 -4.322 17.616 1.00 92.38 94 ILE A CA 1
ATOM 712 C C . ILE A 1 94 ? -38.935 -3.413 18.267 1.00 92.38 94 ILE A C 1
ATOM 714 O O . ILE A 1 94 ? -37.940 -3.908 18.780 1.00 92.38 94 ILE A O 1
ATOM 718 N N . GLU A 1 95 ? -39.169 -2.102 18.307 1.00 91.12 95 GLU A N 1
ATOM 719 C CA . GLU A 1 95 ? -38.226 -1.146 18.900 1.00 91.12 95 GLU A CA 1
ATOM 720 C C . GLU A 1 95 ? -37.947 -1.423 20.383 1.00 91.12 95 GLU A C 1
ATOM 722 O O . GLU A 1 95 ? -36.803 -1.310 20.820 1.00 91.12 95 GLU A O 1
ATOM 727 N N . ARG A 1 96 ? -38.966 -1.832 21.146 1.00 90.44 96 ARG A N 1
ATOM 728 C CA . ARG A 1 96 ? -38.826 -2.163 22.570 1.00 90.44 96 ARG A CA 1
ATOM 729 C C . ARG A 1 96 ? -38.027 -3.445 22.804 1.00 90.44 96 ARG A C 1
ATOM 731 O O . ARG A 1 96 ? -37.238 -3.505 23.743 1.00 90.44 96 ARG A O 1
ATOM 738 N N . ASP A 1 97 ? -38.259 -4.471 21.986 1.00 90.69 97 ASP A N 1
ATOM 739 C CA . ASP A 1 97 ? -37.779 -5.829 22.259 1.00 90.69 97 ASP A CA 1
ATOM 740 C C . ASP A 1 97 ? -36.533 -6.206 21.428 1.00 90.69 97 ASP A C 1
ATOM 742 O O . ASP A 1 97 ? -35.908 -7.237 21.701 1.00 90.69 97 ASP A O 1
ATOM 746 N N . LYS A 1 98 ? -36.157 -5.410 20.413 1.00 93.06 98 LYS A N 1
ATOM 747 C CA . LYS A 1 98 ? -35.060 -5.746 19.495 1.00 93.06 98 LYS A CA 1
ATOM 748 C C . LYS A 1 98 ? -33.693 -5.735 20.174 1.00 93.06 98 LYS A C 1
ATOM 750 O O . LYS A 1 98 ? -33.351 -4.856 20.962 1.00 93.06 98 LYS A O 1
ATOM 755 N N . LYS A 1 99 ? -32.858 -6.694 19.787 1.00 93.81 99 LYS A N 1
ATOM 756 C CA . LYS A 1 99 ? -31.439 -6.779 20.135 1.00 93.81 99 LYS A CA 1
ATOM 757 C C . LYS A 1 99 ? -30.613 -6.914 18.868 1.00 93.81 99 LYS A C 1
ATOM 759 O O . LYS A 1 99 ? -31.060 -7.505 17.886 1.00 93.81 99 LYS A O 1
ATOM 764 N N . LEU A 1 100 ? -29.412 -6.343 18.871 1.00 92.12 100 LEU A N 1
ATOM 765 C CA . LEU A 1 100 ? -28.536 -6.401 17.706 1.00 92.12 100 LEU A CA 1
ATOM 766 C C . LEU A 1 100 ? -28.132 -7.854 17.448 1.00 92.12 100 LEU A C 1
ATOM 768 O O . LEU A 1 100 ? -27.509 -8.490 18.298 1.00 92.12 100 LEU A O 1
ATOM 772 N N . PHE A 1 101 ? -28.491 -8.377 16.278 1.00 92.38 101 PHE A N 1
ATOM 773 C CA . PHE A 1 101 ? -28.135 -9.735 15.885 1.00 92.38 101 PHE A CA 1
ATOM 774 C C . PHE A 1 101 ? -26.886 -9.732 15.009 1.00 92.38 101 PHE A C 1
ATOM 776 O O . PHE A 1 101 ? -25.938 -10.482 15.255 1.00 92.38 101 PHE A O 1
ATOM 783 N N . TRP A 1 102 ? -26.864 -8.856 14.010 1.00 92.31 102 TRP A N 1
ATOM 784 C CA . TRP A 1 102 ? -25.747 -8.678 13.099 1.00 92.31 102 TRP A CA 1
ATOM 785 C C . TRP A 1 102 ? -25.715 -7.237 12.598 1.00 92.31 102 TRP A C 1
ATOM 787 O O . TRP A 1 102 ? -26.737 -6.604 12.363 1.00 92.31 102 TRP A O 1
ATOM 797 N N . GLU A 1 103 ? -24.517 -6.733 12.393 1.00 87.25 103 GLU A N 1
ATOM 798 C CA . GLU A 1 103 ? -24.245 -5.561 11.580 1.00 87.25 103 GLU A CA 1
ATOM 799 C C . GLU A 1 103 ? -23.039 -5.916 10.712 1.00 87.25 103 GLU A C 1
ATOM 801 O O . GLU A 1 103 ? -22.247 -6.780 11.120 1.00 87.25 103 GLU A O 1
ATOM 806 N N . PRO A 1 104 ? -22.878 -5.298 9.528 1.00 78.06 104 PRO A N 1
ATOM 807 C CA . PRO A 1 104 ? -21.667 -5.459 8.758 1.00 78.06 104 PRO A CA 1
ATOM 808 C C . PRO A 1 104 ? -20.495 -5.213 9.687 1.00 78.06 104 PRO A C 1
ATOM 810 O O . PRO A 1 104 ? -20.542 -4.306 10.527 1.00 78.06 104 PRO A O 1
ATOM 813 N N . ARG A 1 105 ? -19.397 -5.935 9.475 1.00 67.81 105 ARG A N 1
ATOM 814 C CA . ARG A 1 105 ? -18.095 -5.459 9.934 1.00 67.81 105 ARG A CA 1
ATOM 815 C C . ARG A 1 105 ? -17.746 -4.204 9.140 1.00 67.81 105 ARG A C 1
ATOM 817 O O . ARG A 1 105 ? -16.808 -4.180 8.343 1.00 67.81 105 ARG A O 1
ATOM 824 N N . ARG A 1 106 ? -18.482 -3.115 9.386 1.00 47.19 106 ARG A N 1
ATOM 825 C CA . ARG A 1 106 ? -17.936 -1.777 9.294 1.00 47.19 106 ARG A CA 1
ATOM 826 C C . ARG A 1 106 ? -16.650 -1.913 10.085 1.00 47.19 106 ARG A C 1
ATOM 828 O O . ARG A 1 106 ? -16.682 -2.299 11.252 1.00 47.19 106 ARG A O 1
ATOM 835 N N . HIS A 1 107 ? -15.511 -1.718 9.428 1.00 38.94 107 HIS A N 1
ATOM 836 C CA . HIS A 1 107 ? -14.303 -1.371 10.152 1.00 38.94 107 HIS A CA 1
ATOM 837 C C . HIS A 1 107 ? -14.693 -0.122 10.917 1.00 38.94 107 HIS A C 1
ATOM 839 O O . HIS A 1 107 ? -14.694 0.970 10.347 1.00 38.94 107 HIS A O 1
ATOM 845 N N . ALA A 1 108 ? -15.190 -0.323 12.135 1.00 34.22 108 ALA A N 1
ATOM 846 C CA . ALA A 1 108 ? -15.829 0.710 12.888 1.00 34.22 108 ALA A CA 1
ATOM 847 C C . ALA A 1 108 ? -14.750 1.764 13.048 1.00 34.22 108 ALA A C 1
ATOM 849 O O . ALA A 1 108 ? -13.704 1.547 13.659 1.00 34.22 108 ALA 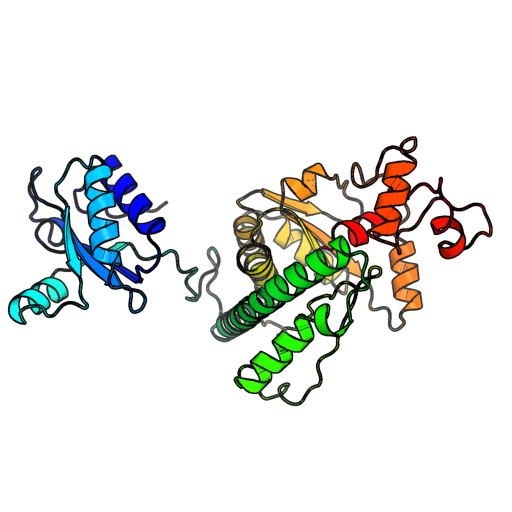A O 1
ATOM 850 N N . ALA A 1 109 ? -14.987 2.908 12.422 1.00 38.19 109 ALA A N 1
ATOM 851 C CA . ALA A 1 109 ? -14.291 4.139 12.706 1.00 38.19 109 ALA A CA 1
ATOM 852 C C . ALA A 1 109 ? -14.737 4.644 14.092 1.00 38.19 109 ALA A C 1
ATOM 854 O O . ALA A 1 109 ? -15.097 5.801 14.264 1.00 38.19 109 ALA A O 1
ATOM 855 N N . THR A 1 110 ? -14.726 3.761 15.089 1.00 35.16 110 THR A N 1
ATOM 856 C CA . THR A 1 110 ? -14.885 4.053 16.504 1.00 35.16 110 THR A CA 1
ATOM 857 C C . THR A 1 110 ? -13.638 3.541 17.176 1.00 35.16 110 THR A C 1
ATOM 859 O O . THR A 1 110 ? -13.592 2.434 17.692 1.00 35.16 110 THR A O 1
ATOM 862 N N . GLY A 1 111 ? -12.605 4.371 17.107 1.00 41.34 111 GLY A N 1
ATOM 863 C CA . GLY A 1 111 ? -11.666 4.500 18.201 1.00 41.34 111 GLY A CA 1
ATOM 864 C C . GLY A 1 111 ? -10.785 3.310 18.549 1.00 41.34 111 GLY A C 1
ATOM 865 O O . GLY A 1 111 ? -9.880 3.558 19.302 1.00 41.34 111 GLY A O 1
ATOM 866 N N . GLU A 1 112 ? -10.933 2.088 18.052 1.00 39.59 112 GLU A N 1
ATOM 867 C CA . GLU A 1 112 ? -10.076 0.968 18.457 1.00 39.59 112 GLU A CA 1
ATOM 868 C C . GLU A 1 112 ? -9.472 0.275 17.240 1.00 39.59 112 GLU A C 1
ATOM 870 O O . GLU A 1 112 ? -10.165 -0.217 16.351 1.00 39.59 112 GLU A O 1
ATOM 875 N N . ILE A 1 113 ? -8.140 0.255 17.188 1.00 50.72 113 ILE A N 1
ATOM 876 C CA . ILE A 1 113 ? -7.383 -0.597 16.272 1.00 50.72 113 ILE A CA 1
ATOM 877 C C . ILE A 1 113 ? -6.535 -1.512 17.159 1.00 50.72 113 ILE A C 1
ATOM 879 O O . ILE A 1 113 ? -5.580 -1.063 17.794 1.00 50.72 113 ILE A O 1
ATOM 883 N N . GLY A 1 114 ? -6.914 -2.789 17.249 1.00 55.62 114 GLY A N 1
ATOM 884 C CA . GLY A 1 114 ? -6.393 -3.683 18.291 1.00 55.62 114 GLY A CA 1
ATOM 885 C C . GLY A 1 114 ? -6.858 -3.242 19.686 1.00 55.62 114 GLY A C 1
ATOM 886 O O . GLY A 1 114 ? -7.955 -2.719 19.826 1.00 55.62 114 GLY A O 1
ATOM 887 N N . ALA A 1 115 ? -6.012 -3.401 20.708 1.00 53.62 115 ALA A N 1
ATOM 888 C CA . ALA A 1 115 ? -6.302 -2.983 22.090 1.00 53.62 115 ALA A CA 1
ATOM 889 C C . ALA A 1 115 ? -6.086 -1.474 22.367 1.00 53.62 115 ALA A C 1
ATOM 891 O O . ALA A 1 115 ? -5.945 -1.069 23.518 1.00 53.62 115 ALA A O 1
ATOM 892 N N . THR A 1 116 ? -5.942 -0.631 21.334 1.00 63.75 116 THR A N 1
ATOM 893 C CA . THR A 1 116 ? -5.552 0.782 21.502 1.00 63.75 116 THR A CA 1
ATOM 894 C C . THR A 1 116 ? -6.653 1.735 21.081 1.00 63.75 116 THR A C 1
ATOM 896 O O . THR A 1 116 ? -7.013 1.783 19.902 1.00 63.75 116 THR A O 1
ATOM 899 N N . GLN A 1 117 ? -7.092 2.560 22.035 1.00 75.81 117 GLN A N 1
ATOM 900 C CA . GLN A 1 117 ? -8.041 3.628 21.774 1.00 75.81 117 GLN A CA 1
ATOM 901 C C . GLN A 1 117 ? -7.363 4.808 21.044 1.00 75.81 117 GLN A C 1
ATOM 903 O O . GLN A 1 117 ? -6.474 5.474 21.579 1.00 75.81 117 GLN A O 1
ATOM 908 N N . LEU A 1 118 ? -7.761 5.069 19.802 1.00 83.50 118 LEU A N 1
ATOM 909 C CA . LEU A 1 118 ? -7.377 6.221 19.004 1.00 83.50 118 LEU A CA 1
ATOM 910 C C . LEU A 1 118 ? -7.942 7.504 19.604 1.00 83.50 118 LEU A C 1
ATOM 912 O O . LEU A 1 118 ? -9.122 7.614 19.935 1.00 83.50 118 LEU A O 1
ATOM 916 N N . LYS A 1 119 ? -7.099 8.532 19.630 1.00 87.31 119 LYS A N 1
ATOM 917 C CA . LYS A 1 119 ? -7.523 9.897 19.942 1.00 87.31 119 LYS A CA 1
ATOM 918 C C . LYS A 1 119 ? -8.447 10.422 18.831 1.00 87.31 119 LYS A C 1
ATOM 920 O O . LYS A 1 119 ? -8.238 10.066 17.668 1.00 87.31 119 LYS A O 1
ATOM 925 N N . PRO A 1 120 ? -9.377 11.349 19.124 1.00 86.62 120 PRO A N 1
ATOM 926 C CA . PRO A 1 120 ? -10.313 11.875 18.126 1.00 86.62 120 PRO A CA 1
ATOM 927 C C . PRO A 1 120 ? -9.640 12.378 16.843 1.00 86.62 120 PRO A C 1
ATOM 929 O O . PRO A 1 120 ? -10.037 11.999 15.746 1.00 86.62 120 PRO A O 1
ATOM 932 N N . PHE A 1 121 ? -8.545 13.141 16.954 1.00 87.88 121 PHE A N 1
ATOM 933 C CA . PHE A 1 121 ? -7.833 13.624 15.764 1.00 87.88 121 PHE A CA 1
ATOM 934 C C . PHE A 1 121 ? -7.205 12.486 14.938 1.00 87.88 121 PHE A C 1
ATOM 936 O O . PHE A 1 121 ? -7.105 12.606 13.721 1.00 87.88 121 PHE A O 1
ATOM 943 N N . GLN A 1 122 ? -6.778 11.387 15.573 1.00 90.44 122 GLN A N 1
ATOM 944 C CA . GLN A 1 122 ? -6.201 10.230 14.878 1.00 90.44 122 GLN A CA 1
ATOM 945 C C . GLN A 1 122 ? -7.279 9.519 14.062 1.00 90.44 122 GLN A C 1
ATOM 947 O O . GLN A 1 122 ? -7.037 9.175 12.907 1.00 90.44 122 GLN A O 1
ATOM 952 N N . ALA A 1 123 ? -8.478 9.369 14.632 1.00 90.12 123 ALA A N 1
ATOM 953 C CA . ALA A 1 123 ? -9.635 8.860 13.907 1.00 90.12 123 ALA A CA 1
ATOM 954 C C . ALA A 1 123 ? -9.972 9.760 12.706 1.00 90.12 123 ALA A C 1
ATOM 956 O O . ALA A 1 123 ? -10.071 9.261 11.591 1.00 90.12 123 ALA A O 1
ATOM 957 N N . THR A 1 124 ? -10.021 11.086 12.891 1.00 90.12 124 THR A N 1
ATOM 958 C CA . THR A 1 124 ? -10.264 12.039 11.792 1.00 90.12 124 THR A CA 1
ATOM 959 C C . THR A 1 124 ? -9.235 11.918 10.667 1.00 90.12 124 THR A C 1
ATOM 961 O O . THR A 1 124 ? -9.604 11.947 9.493 1.00 90.12 124 THR A O 1
ATOM 964 N N . VAL A 1 125 ? -7.948 11.760 11.001 1.00 91.31 125 VAL A N 1
ATOM 965 C CA . VAL A 1 125 ? -6.881 11.562 10.006 1.00 91.31 125 VAL A CA 1
ATOM 966 C C . VAL A 1 125 ? -7.131 10.301 9.176 1.00 91.31 125 VAL A C 1
ATOM 968 O O . VAL A 1 125 ? -7.026 10.356 7.952 1.00 91.31 125 VAL A O 1
ATOM 971 N N . LEU A 1 126 ? -7.494 9.186 9.816 1.00 92.56 126 LEU A N 1
ATOM 972 C CA . LEU A 1 126 ? -7.779 7.934 9.112 1.00 92.56 126 LEU A CA 1
ATOM 973 C C . LEU A 1 126 ? -9.058 8.019 8.275 1.00 92.56 126 LEU A C 1
ATOM 975 O O . LEU A 1 126 ? -9.044 7.572 7.135 1.00 92.56 126 LEU A O 1
ATOM 979 N N . THR A 1 127 ? -10.114 8.669 8.767 1.00 92.00 127 THR A N 1
ATOM 980 C CA . THR A 1 127 ? -11.338 8.907 7.985 1.00 92.00 127 THR A CA 1
ATOM 981 C C . THR A 1 127 ? -11.051 9.731 6.729 1.00 92.00 127 THR A C 1
ATOM 983 O O . THR A 1 127 ? -11.560 9.430 5.650 1.00 92.00 127 THR A O 1
ATOM 986 N N . LYS A 1 128 ? -10.197 10.759 6.829 1.00 91.69 128 LYS A N 1
ATOM 987 C CA . LYS A 1 128 ? -9.778 11.546 5.660 1.00 91.69 128 LYS A CA 1
ATOM 988 C C . LYS A 1 128 ? -8.917 10.733 4.692 1.00 91.69 128 LYS A C 1
ATOM 990 O O . LYS A 1 128 ? -9.069 10.894 3.482 1.00 91.69 128 LYS A O 1
ATOM 995 N N . LEU A 1 129 ? -8.063 9.843 5.200 1.00 94.25 129 LEU A N 1
ATOM 996 C CA . LEU A 1 129 ? -7.329 8.894 4.362 1.00 94.25 129 LEU A CA 1
ATOM 997 C C . LEU A 1 129 ? -8.284 7.933 3.640 1.00 94.25 129 LEU A C 1
ATOM 999 O O . LEU A 1 129 ? -8.129 7.739 2.440 1.00 94.25 129 LEU A O 1
ATOM 1003 N N . ASP A 1 130 ? -9.286 7.381 4.325 1.00 93.88 130 ASP A N 1
ATOM 1004 C CA . ASP A 1 130 ? -10.274 6.477 3.726 1.00 93.88 130 ASP A CA 1
ATOM 1005 C C . ASP A 1 130 ? -11.058 7.160 2.598 1.00 93.88 130 ASP A C 1
ATOM 1007 O O . ASP A 1 130 ? -11.196 6.588 1.517 1.00 93.88 130 ASP A O 1
ATOM 1011 N N . GLY A 1 131 ? -11.501 8.405 2.810 1.00 93.62 131 GLY A N 1
ATOM 1012 C CA . GLY A 1 131 ? -12.155 9.204 1.770 1.00 93.62 131 GLY A CA 1
ATOM 1013 C C . GLY A 1 131 ? -11.256 9.423 0.549 1.00 93.62 131 GLY A C 1
ATOM 1014 O O . GLY A 1 131 ? -11.688 9.214 -0.585 1.00 93.62 131 GLY A O 1
ATOM 1015 N N . TYR A 1 132 ? -9.978 9.752 0.773 1.00 95.19 132 TYR A N 1
ATOM 1016 C CA . TYR A 1 132 ? -8.996 9.860 -0.308 1.00 95.19 132 TYR A CA 1
ATOM 1017 C C . TYR A 1 132 ? -8.812 8.535 -1.059 1.00 95.19 132 TYR A C 1
ATOM 1019 O O . TYR A 1 132 ? -8.851 8.524 -2.285 1.00 95.19 132 TYR A O 1
ATOM 1027 N N . LEU A 1 133 ? -8.632 7.416 -0.349 1.00 96.19 133 LEU A N 1
ATOM 1028 C CA . LEU A 1 133 ? -8.417 6.101 -0.961 1.00 96.19 133 LEU A CA 1
ATOM 1029 C C . LEU A 1 133 ? -9.642 5.623 -1.749 1.00 96.19 133 LEU A C 1
ATOM 1031 O O . LEU A 1 133 ? -9.482 5.013 -2.807 1.00 96.19 133 LEU A O 1
ATOM 1035 N N . ALA A 1 134 ? -10.852 5.909 -1.261 1.00 95.00 134 ALA A N 1
ATOM 1036 C CA . ALA A 1 134 ? -12.093 5.583 -1.953 1.00 95.00 134 ALA A CA 1
ATOM 1037 C C . ALA A 1 134 ? -12.205 6.335 -3.286 1.00 95.00 134 ALA A C 1
ATOM 1039 O O . ALA A 1 134 ? -12.493 5.720 -4.313 1.00 95.00 134 ALA A O 1
ATOM 1040 N N . GLU A 1 135 ? -11.922 7.639 -3.292 1.00 96.12 135 GLU A N 1
ATOM 1041 C CA . GLU A 1 135 ? -11.940 8.442 -4.519 1.00 96.12 135 GLU A CA 1
ATOM 1042 C C . GLU A 1 135 ? -10.800 8.048 -5.471 1.00 96.12 135 GLU A C 1
ATOM 1044 O O . GLU A 1 135 ? -11.015 7.863 -6.671 1.00 96.12 135 GLU A O 1
ATOM 1049 N N . LEU A 1 136 ? -9.605 7.798 -4.923 1.00 96.38 136 LEU A N 1
ATOM 1050 C CA . LEU A 1 136 ? -8.444 7.329 -5.676 1.00 96.38 136 LEU A CA 1
ATOM 1051 C C . LEU A 1 136 ? -8.747 6.029 -6.420 1.00 96.38 136 LEU A C 1
ATOM 1053 O O . LEU A 1 136 ? -8.404 5.897 -7.593 1.00 96.38 136 LEU A O 1
ATOM 1057 N N . LYS A 1 137 ? -9.414 5.078 -5.757 1.00 96.00 137 LYS A N 1
ATOM 1058 C CA . LYS A 1 137 ? -9.771 3.780 -6.339 1.00 96.00 137 LYS A CA 1
ATOM 1059 C C . LYS A 1 137 ? -10.687 3.925 -7.553 1.00 96.00 137 LYS A C 1
ATOM 1061 O O . LYS A 1 137 ? -10.466 3.237 -8.547 1.00 96.00 137 LYS A O 1
ATOM 1066 N N . LYS A 1 138 ? -11.667 4.837 -7.511 1.00 95.00 138 LYS A N 1
ATOM 1067 C CA . LYS A 1 138 ? -12.568 5.100 -8.650 1.00 95.00 138 LYS A CA 1
ATOM 1068 C C . LYS A 1 138 ? -11.778 5.540 -9.880 1.00 95.00 138 LYS A C 1
ATOM 1070 O O . LYS A 1 138 ? -11.933 4.971 -10.958 1.00 95.00 138 LYS A O 1
ATOM 1075 N N . HIS A 1 139 ? -10.893 6.522 -9.712 1.00 95.50 139 HIS A N 1
ATOM 1076 C CA . HIS A 1 139 ? -10.090 7.036 -10.820 1.00 95.50 139 HIS A CA 1
ATOM 1077 C C . HIS A 1 139 ? -9.011 6.050 -11.280 1.00 95.50 139 HIS A C 1
ATOM 1079 O O . HIS A 1 139 ? -8.752 5.965 -12.482 1.00 95.50 139 HIS A O 1
ATOM 1085 N N . ALA A 1 140 ? -8.418 5.284 -10.359 1.00 93.81 140 ALA A N 1
ATOM 1086 C CA . ALA A 1 140 ? -7.430 4.256 -10.673 1.00 93.81 140 ALA A CA 1
ATOM 1087 C C . ALA A 1 140 ? -8.021 3.168 -11.580 1.00 93.81 140 ALA A C 1
ATOM 1089 O O . ALA A 1 140 ? -7.449 2.885 -12.628 1.00 93.81 140 ALA A O 1
ATOM 1090 N N . VAL A 1 141 ? -9.200 2.626 -11.248 1.00 92.69 141 VAL A N 1
ATOM 1091 C CA . VAL A 1 141 ? -9.869 1.589 -12.059 1.00 92.69 141 VAL A CA 1
ATOM 1092 C C . VAL A 1 141 ? -10.136 2.081 -13.484 1.00 92.69 141 VAL A C 1
ATOM 1094 O O . VAL A 1 141 ? -9.827 1.381 -14.453 1.00 92.69 141 VAL A O 1
ATOM 1097 N N . THR A 1 142 ? -10.652 3.3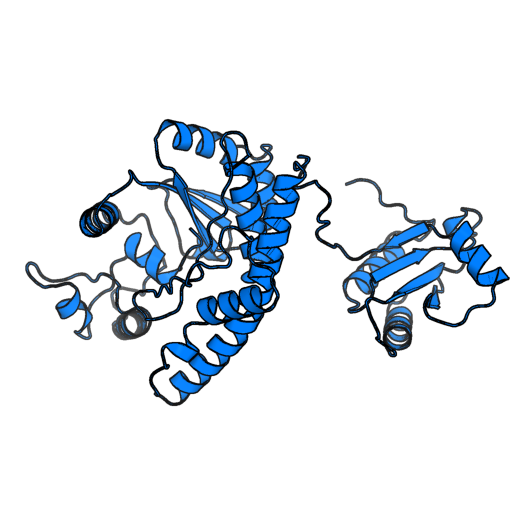03 -13.633 1.00 91.81 142 THR A N 1
ATOM 1098 C CA . THR A 1 142 ? -10.903 3.911 -14.949 1.00 91.81 142 THR A CA 1
ATOM 1099 C C . THR A 1 142 ? -9.607 4.100 -15.739 1.00 91.81 142 THR A C 1
ATOM 1101 O O . THR A 1 142 ? -9.528 3.711 -16.905 1.00 91.81 142 THR A O 1
ATOM 1104 N N . SER A 1 143 ? -8.569 4.647 -15.100 1.00 91.31 143 SER A N 1
ATOM 1105 C CA . SER A 1 143 ? -7.250 4.857 -15.708 1.00 91.31 143 SER A CA 1
ATOM 1106 C C . SER A 1 143 ? -6.599 3.546 -16.139 1.00 91.31 143 SER A C 1
ATOM 1108 O O . SER A 1 143 ? -6.058 3.461 -17.236 1.00 91.31 143 SER A O 1
ATOM 1110 N N . GLU A 1 144 ? -6.629 2.515 -15.298 1.00 88.88 144 GLU A N 1
ATOM 1111 C CA . GLU A 1 144 ? -6.027 1.214 -15.594 1.00 88.88 144 GLU A CA 1
ATOM 1112 C C . GLU A 1 144 ? -6.768 0.474 -16.707 1.00 88.88 144 GLU A C 1
ATOM 1114 O O . GLU A 1 144 ? -6.135 -0.190 -17.529 1.00 88.88 144 GLU A O 1
ATOM 1119 N N . THR A 1 145 ? -8.095 0.609 -16.766 1.00 89.62 145 THR A N 1
ATOM 1120 C CA . THR A 1 145 ? -8.915 0.038 -17.844 1.00 89.62 145 THR A CA 1
ATOM 1121 C C . THR A 1 145 ? -8.587 0.704 -19.179 1.00 89.62 145 THR A C 1
ATOM 1123 O O . THR A 1 145 ? -8.290 0.010 -20.151 1.00 89.62 145 THR A O 1
ATOM 1126 N N . ALA A 1 146 ? -8.535 2.039 -19.212 1.00 88.38 146 ALA A N 1
ATOM 1127 C CA . ALA A 1 146 ? -8.147 2.792 -20.403 1.00 88.38 146 ALA A CA 1
ATOM 1128 C C . ALA A 1 146 ? -6.700 2.488 -20.830 1.00 88.38 146 ALA A C 1
ATOM 1130 O O . ALA A 1 146 ? -6.444 2.188 -21.993 1.00 88.38 146 ALA A O 1
ATOM 1131 N N . ALA A 1 147 ? -5.757 2.479 -19.883 1.00 86.81 147 ALA A N 1
ATOM 1132 C CA . ALA A 1 147 ? -4.358 2.151 -20.147 1.00 86.81 147 ALA A CA 1
ATOM 1133 C C . ALA A 1 147 ? -4.185 0.736 -20.719 1.00 86.81 147 ALA A C 1
ATOM 1135 O O . ALA A 1 147 ? -3.333 0.515 -21.576 1.00 86.81 147 ALA A O 1
ATOM 1136 N N . ARG A 1 148 ? -4.984 -0.234 -20.260 1.00 86.62 148 ARG A N 1
ATOM 1137 C CA . ARG A 1 148 ? -4.967 -1.606 -20.782 1.00 86.62 148 ARG A CA 1
ATOM 1138 C C . ARG A 1 148 ? -5.483 -1.676 -22.216 1.00 86.62 148 ARG A C 1
ATOM 1140 O O . ARG A 1 148 ? -4.862 -2.354 -23.026 1.00 86.62 148 ARG A O 1
ATOM 1147 N N . ALA A 1 149 ? -6.570 -0.968 -22.521 1.00 87.38 149 ALA A N 1
ATOM 1148 C CA . ALA A 1 149 ? -7.119 -0.897 -23.872 1.00 87.38 149 ALA A CA 1
ATOM 1149 C C . ALA A 1 149 ? -6.126 -0.256 -24.856 1.00 87.38 149 ALA A C 1
ATOM 1151 O O . ALA A 1 149 ? -5.889 -0.806 -25.925 1.00 87.38 149 ALA A O 1
ATOM 1152 N N . LEU A 1 150 ? -5.480 0.847 -24.462 1.00 87.06 150 LEU A N 1
ATOM 1153 C CA . LEU A 1 150 ? -4.474 1.523 -25.289 1.00 87.06 150 LEU A CA 1
ATOM 1154 C C . LEU A 1 150 ? -3.237 0.652 -25.531 1.00 87.06 150 LEU A C 1
ATOM 1156 O O . LEU A 1 150 ? -2.798 0.533 -26.668 1.00 87.06 150 LEU A O 1
ATOM 1160 N N . ARG A 1 151 ? -2.733 -0.044 -24.501 1.00 83.88 151 ARG A N 1
ATOM 1161 C CA . ARG A 1 151 ? -1.628 -1.007 -24.670 1.00 83.88 151 ARG A CA 1
ATOM 1162 C C . ARG A 1 151 ? -1.983 -2.150 -25.614 1.00 83.88 151 ARG A C 1
ATOM 1164 O O . ARG A 1 151 ? -1.133 -2.558 -26.391 1.00 83.88 151 ARG A O 1
ATOM 1171 N N . ALA A 1 152 ? -3.208 -2.671 -25.538 1.00 85.69 152 ALA A N 1
ATOM 1172 C CA . ALA A 1 152 ? -3.667 -3.728 -26.440 1.00 85.69 152 ALA A CA 1
ATOM 1173 C C . ALA A 1 152 ? -3.775 -3.250 -27.897 1.00 85.69 152 ALA A C 1
ATOM 1175 O O . ALA A 1 152 ? -3.658 -4.059 -28.809 1.00 85.69 152 ALA A O 1
ATOM 1176 N N . ALA A 1 153 ? -3.975 -1.948 -28.101 1.00 86.62 153 ALA A N 1
ATOM 1177 C CA . ALA A 1 153 ? -3.975 -1.303 -29.408 1.00 86.62 153 ALA A CA 1
ATOM 1178 C C . ALA A 1 153 ? -2.585 -0.789 -29.838 1.00 86.62 153 ALA A C 1
ATOM 1180 O O . ALA A 1 153 ? -2.497 -0.112 -30.856 1.00 86.62 153 ALA A O 1
ATOM 1181 N N . GLU A 1 154 ? -1.527 -1.059 -29.060 1.00 83.94 154 GLU A N 1
ATOM 1182 C CA . GLU A 1 154 ? -0.166 -0.538 -29.283 1.00 83.94 154 GLU A CA 1
ATOM 1183 C C . GLU A 1 154 ? -0.098 1.001 -29.379 1.00 83.94 154 GLU A C 1
ATOM 1185 O O . GLU A 1 154 ? 0.769 1.569 -30.037 1.00 83.94 154 GLU A O 1
ATOM 1190 N N . VAL A 1 155 ? -1.011 1.691 -28.687 1.00 84.69 155 VAL A N 1
ATOM 1191 C CA . VAL A 1 155 ? -1.074 3.156 -28.618 1.00 84.69 155 VAL A CA 1
ATOM 1192 C C . VAL A 1 155 ? -0.450 3.645 -27.313 1.00 84.69 155 VAL A C 1
ATOM 1194 O O . VAL A 1 155 ? -0.728 3.117 -26.229 1.00 84.69 155 VAL A O 1
ATOM 1197 N N . ASP A 1 156 ? 0.355 4.703 -27.407 1.00 78.06 156 ASP A N 1
ATOM 1198 C CA . ASP A 1 156 ? 0.918 5.382 -26.242 1.00 78.06 156 ASP A CA 1
ATOM 1199 C C . ASP A 1 156 ? -0.181 5.887 -25.303 1.00 78.06 156 ASP A C 1
ATOM 1201 O O . ASP A 1 156 ? -1.195 6.441 -25.727 1.00 78.06 156 ASP A O 1
ATOM 1205 N N . ILE A 1 157 ? 0.025 5.723 -23.995 1.00 78.88 157 ILE A N 1
ATOM 1206 C CA . ILE A 1 157 ? -0.939 6.167 -22.986 1.00 78.88 157 ILE A CA 1
ATOM 1207 C C . ILE A 1 157 ? -0.739 7.670 -22.741 1.00 78.88 157 ILE A C 1
ATOM 1209 O O . ILE A 1 157 ? 0.304 8.053 -22.203 1.00 78.88 157 ILE A O 1
ATOM 1213 N N . PRO A 1 158 ? -1.729 8.533 -23.037 1.00 77.75 158 PRO A N 1
ATOM 1214 C CA . PRO A 1 158 ? -1.643 9.954 -22.729 1.00 77.75 158 PRO A CA 1
ATOM 1215 C C . PRO A 1 158 ? -1.436 10.198 -21.230 1.00 77.75 158 PRO A C 1
ATOM 1217 O O . PRO A 1 158 ? -2.077 9.559 -20.389 1.00 77.75 158 PRO A O 1
ATOM 1220 N N . GLY A 1 159 ? -0.601 11.183 -20.886 1.00 73.94 159 GLY A N 1
ATOM 1221 C CA . GLY A 1 159 ? -0.306 11.532 -19.491 1.00 73.94 159 GLY A CA 1
ATOM 1222 C C . GLY A 1 159 ? -1.556 11.855 -18.662 1.00 73.94 159 GLY A C 1
ATOM 1223 O O . GLY A 1 159 ? -1.638 11.477 -17.498 1.00 73.94 159 GLY A O 1
ATOM 1224 N N . GLU A 1 160 ? -2.577 12.462 -19.271 1.00 74.38 160 GLU A N 1
ATOM 1225 C CA . GLU A 1 160 ? -3.860 12.760 -18.618 1.00 74.38 160 GLU A CA 1
ATOM 1226 C C . GLU A 1 160 ? -4.692 11.516 -18.292 1.00 74.38 160 GLU A C 1
ATOM 1228 O O . GLU A 1 160 ? -5.472 11.516 -17.337 1.00 74.38 160 GLU A O 1
ATOM 1233 N N . ILE A 1 161 ? -4.562 10.451 -19.087 1.00 77.00 161 ILE A N 1
ATOM 1234 C CA . ILE A 1 161 ? -5.211 9.171 -18.797 1.00 77.00 161 ILE A CA 1
ATOM 1235 C C . ILE A 1 161 ? -4.485 8.505 -17.634 1.00 77.00 161 ILE A C 1
ATOM 1237 O O . ILE A 1 161 ? -5.154 8.034 -16.720 1.00 77.00 161 ILE A O 1
ATOM 1241 N N . ALA A 1 162 ? -3.150 8.540 -17.639 1.00 80.62 162 ALA A N 1
ATOM 1242 C CA . ALA A 1 162 ? -2.318 7.928 -16.611 1.00 80.62 162 ALA A CA 1
ATOM 1243 C C . ALA A 1 162 ? -2.386 8.638 -15.244 1.00 80.62 162 ALA A C 1
ATOM 1245 O O . ALA A 1 162 ? -2.236 7.976 -14.219 1.00 80.62 162 ALA A O 1
ATOM 1246 N N . ASP A 1 163 ? -2.606 9.957 -15.197 1.00 93.38 163 ASP A N 1
ATOM 1247 C CA . ASP A 1 163 ? -2.555 10.764 -13.966 1.00 93.38 163 ASP A CA 1
ATOM 1248 C C . ASP A 1 163 ? -3.871 10.755 -13.161 1.00 93.38 163 ASP A C 1
ATOM 1250 O O . ASP A 1 163 ? -4.511 11.777 -12.890 1.00 93.38 163 ASP A O 1
ATOM 1254 N N . PHE A 1 164 ? -4.301 9.559 -12.761 1.00 95.12 164 PHE A N 1
ATOM 1255 C CA . PHE A 1 164 ? -5.458 9.381 -11.883 1.00 95.12 164 PHE A CA 1
ATOM 1256 C C . PHE A 1 164 ? -5.317 10.023 -10.484 1.00 95.12 164 PHE A C 1
ATOM 1258 O O . PHE A 1 164 ? -6.348 10.457 -9.951 1.00 95.12 164 PHE A O 1
ATOM 1265 N N . PRO A 1 165 ? -4.117 10.163 -9.870 1.00 96.19 165 PRO A N 1
ATOM 1266 C CA . PRO A 1 165 ? -3.980 10.880 -8.602 1.00 96.19 165 PRO A CA 1
ATOM 1267 C C . PRO A 1 165 ? -4.338 12.365 -8.721 1.00 96.19 165 PRO A C 1
ATOM 1269 O O . PRO A 1 165 ? -4.966 12.909 -7.810 1.00 96.19 165 PRO A O 1
ATOM 1272 N N . LYS A 1 166 ? -4.015 13.011 -9.851 1.00 95.25 166 LYS A N 1
ATOM 1273 C CA . LYS A 1 166 ? -4.421 14.397 -10.109 1.00 95.25 166 LYS A CA 1
ATOM 1274 C C . LYS A 1 166 ? -5.938 14.542 -10.197 1.00 95.25 166 LYS A C 1
ATOM 1276 O O . LYS A 1 166 ? -6.496 15.404 -9.522 1.00 95.25 166 LYS A O 1
ATOM 1281 N N . LYS A 1 167 ? -6.612 13.649 -10.929 1.00 94.69 167 LYS A N 1
ATOM 1282 C CA . LYS A 1 167 ? -8.088 13.631 -11.024 1.00 94.69 167 LYS A CA 1
ATOM 1283 C C . LYS A 1 167 ? -8.744 13.460 -9.656 1.00 94.69 167 LYS A C 1
ATOM 1285 O O . LYS A 1 167 ? -9.673 14.182 -9.318 1.00 94.69 167 LYS A O 1
ATOM 1290 N N . THR A 1 168 ? -8.183 12.571 -8.837 1.00 95.56 168 THR A N 1
ATOM 1291 C CA . THR A 1 168 ? -8.601 12.375 -7.439 1.00 95.56 168 THR A CA 1
ATOM 1292 C C . THR A 1 168 ? -8.495 13.666 -6.628 1.00 95.56 168 THR A C 1
ATOM 1294 O O . THR A 1 168 ? -9.422 14.035 -5.911 1.00 95.56 168 THR A O 1
ATOM 1297 N N . TRP A 1 169 ? -7.370 14.380 -6.738 1.00 94.31 169 TRP A N 1
ATOM 1298 C CA . TRP A 1 169 ? -7.170 15.648 -6.034 1.00 94.31 169 TRP A CA 1
ATOM 1299 C C . TRP A 1 169 ? -8.173 16.719 -6.474 1.00 94.31 169 TRP A C 1
ATOM 1301 O O . TRP A 1 169 ? -8.727 17.428 -5.637 1.00 94.31 169 TRP A O 1
ATOM 1311 N N . GLU A 1 170 ? -8.434 16.822 -7.777 1.00 94.12 170 GLU A N 1
ATOM 1312 C CA . GLU A 1 170 ? -9.407 17.759 -8.346 1.00 94.12 170 GLU A CA 1
ATOM 1313 C C . GLU A 1 170 ? -10.841 17.442 -7.901 1.00 94.12 170 GLU A C 1
ATOM 1315 O O . GLU A 1 170 ? -11.579 18.358 -7.534 1.00 94.12 170 GLU A O 1
ATOM 1320 N N . ALA A 1 171 ? -11.215 16.159 -7.853 1.00 95.00 171 ALA A N 1
ATOM 1321 C CA . ALA A 1 171 ? -12.513 15.709 -7.355 1.00 95.00 171 ALA A CA 1
ATOM 1322 C C . ALA A 1 171 ? -12.713 16.082 -5.877 1.00 95.00 171 ALA A C 1
ATOM 1324 O O . ALA A 1 171 ? -13.708 16.719 -5.529 1.00 95.00 171 ALA A O 1
ATOM 1325 N N . LEU A 1 172 ? -11.725 15.789 -5.023 1.00 94.31 172 LEU A N 1
ATOM 1326 C CA . LEU A 1 172 ? -11.764 16.160 -3.604 1.00 94.31 172 LEU A CA 1
ATOM 1327 C C . LEU A 1 172 ? -11.780 17.679 -3.402 1.00 94.31 172 LEU A C 1
ATOM 1329 O O . LEU A 1 172 ? -12.457 18.178 -2.503 1.00 94.31 172 LEU A O 1
ATOM 1333 N N . LYS A 1 173 ? -11.059 18.434 -4.241 1.00 93.81 173 LYS A N 1
ATOM 1334 C CA . LYS A 1 173 ? -11.079 19.902 -4.212 1.00 93.81 173 LYS A CA 1
ATOM 1335 C C . LYS A 1 173 ? -12.466 20.440 -4.551 1.00 93.81 173 LYS A C 1
ATOM 1337 O O . LYS A 1 173 ? -12.958 21.315 -3.846 1.00 93.81 173 LYS A O 1
ATOM 1342 N N . LYS A 1 174 ? -13.098 19.905 -5.599 1.00 94.06 174 LYS A N 1
ATOM 1343 C CA . LYS A 1 174 ? -14.452 20.280 -6.025 1.00 94.06 174 LYS A CA 1
ATOM 1344 C C . LYS A 1 174 ? -15.504 19.937 -4.966 1.00 94.06 174 LYS A C 1
ATOM 1346 O O . LYS A 1 174 ? -16.435 20.711 -4.781 1.00 94.06 174 LYS A O 1
ATOM 1351 N N . ALA A 1 175 ? -15.337 18.816 -4.267 1.00 93.38 175 ALA A N 1
ATOM 1352 C CA . ALA A 1 175 ? -16.216 18.394 -3.177 1.00 93.38 175 ALA A CA 1
ATOM 1353 C C . ALA A 1 175 ? -15.999 19.172 -1.862 1.00 93.38 175 ALA A C 1
ATOM 1355 O O . ALA A 1 175 ? -16.802 19.050 -0.944 1.00 93.38 175 ALA A O 1
ATOM 1356 N N . GLY A 1 176 ? -14.930 19.971 -1.749 1.00 91.69 176 GLY A N 1
ATOM 1357 C CA . GLY A 1 176 ? -14.579 20.657 -0.500 1.00 91.69 176 GLY A CA 1
ATOM 1358 C C . GLY A 1 176 ? -13.996 19.729 0.575 1.00 91.69 176 GLY A C 1
ATOM 1359 O O . GLY A 1 176 ? -13.932 20.100 1.744 1.00 91.69 176 GLY A O 1
ATOM 1360 N N . ASP A 1 177 ? -13.544 18.532 0.194 1.00 89.62 177 ASP A N 1
ATOM 1361 C CA . ASP A 1 177 ? -13.083 17.498 1.126 1.00 89.62 177 ASP A CA 1
ATOM 1362 C C . ASP A 1 177 ? -11.608 17.619 1.522 1.00 89.62 177 ASP A C 1
ATOM 1364 O O . ASP A 1 177 ? -11.171 16.994 2.503 1.00 89.62 177 ASP A O 1
ATOM 1368 N N . LEU A 1 178 ? -10.848 18.440 0.791 1.00 88.50 178 LEU A N 1
ATOM 1369 C CA . LEU A 1 178 ? -9.460 18.756 1.109 1.00 88.50 178 LEU A CA 1
ATOM 1370 C C . LEU A 1 178 ? -9.355 19.569 2.410 1.00 88.50 178 LEU A C 1
ATOM 1372 O O . LEU A 1 178 ? -10.203 20.419 2.682 1.00 88.50 178 LEU A O 1
ATOM 1376 N N . PRO A 1 179 ? -8.286 19.382 3.207 1.00 84.19 179 PRO A N 1
ATOM 1377 C CA . PRO A 1 179 ? -8.054 20.217 4.378 1.00 84.19 179 PRO A CA 1
ATOM 1378 C C . PRO A 1 179 ? -7.996 21.704 3.981 1.00 84.19 179 PRO A C 1
ATOM 1380 O O . PRO A 1 179 ? -7.241 22.032 3.060 1.00 84.19 179 PRO A O 1
ATOM 1383 N N . PRO A 1 180 ? -8.699 22.616 4.683 1.00 85.06 180 PRO A N 1
ATOM 1384 C CA . PRO A 1 180 ? -8.783 24.027 4.294 1.00 85.06 180 PRO A CA 1
ATOM 1385 C C . PRO A 1 180 ? -7.418 24.691 4.072 1.00 85.06 180 PRO A C 1
ATOM 1387 O O . PRO A 1 180 ? -7.221 25.410 3.098 1.00 85.06 180 PRO A O 1
ATOM 1390 N N . THR A 1 181 ? -6.430 24.369 4.912 1.00 85.94 181 THR A N 1
ATOM 1391 C CA . THR A 1 181 ? -5.054 24.888 4.814 1.00 85.94 181 THR A CA 1
ATOM 1392 C C . THR A 1 181 ? -4.328 24.479 3.525 1.00 85.94 181 THR A C 1
ATOM 1394 O O . THR A 1 181 ? -3.378 25.146 3.123 1.00 85.94 181 THR A O 1
ATOM 1397 N N . PHE A 1 182 ? -4.741 23.385 2.874 1.00 84.06 182 PHE A N 1
ATOM 1398 C CA . PHE A 1 182 ? -4.096 22.840 1.671 1.00 84.06 182 PHE A CA 1
ATOM 1399 C C . PHE A 1 182 ? -4.999 22.842 0.434 1.00 84.06 182 PHE A C 1
ATOM 1401 O O . PHE A 1 182 ? -4.521 22.515 -0.647 1.00 84.06 182 PHE A O 1
ATOM 1408 N N . ALA A 1 183 ? -6.264 23.259 0.548 1.00 85.19 183 ALA A N 1
ATOM 1409 C CA . ALA A 1 183 ? -7.224 23.259 -0.559 1.00 85.19 183 ALA A CA 1
ATOM 1410 C C . ALA A 1 183 ? -6.771 24.112 -1.765 1.00 85.19 183 ALA A C 1
ATOM 1412 O O . ALA A 1 183 ? -7.099 23.814 -2.916 1.00 85.19 183 ALA A O 1
ATOM 1413 N N . GLY A 1 184 ? -5.979 25.160 -1.512 1.00 87.06 184 GLY A N 1
ATOM 1414 C CA . GLY A 1 184 ? -5.390 26.010 -2.548 1.00 87.06 184 GLY A CA 1
ATOM 1415 C C . GLY A 1 184 ? -4.138 25.435 -3.222 1.00 87.06 184 GLY A C 1
ATOM 1416 O O . GLY A 1 184 ? -3.741 25.942 -4.267 1.00 87.06 184 GLY A O 1
ATOM 1417 N N . GLN A 1 185 ? -3.510 24.393 -2.665 1.00 88.44 185 GLN A N 1
ATOM 1418 C CA . GLN A 1 185 ? -2.252 23.873 -3.204 1.00 88.44 185 GLN A CA 1
ATOM 1419 C C . GLN A 1 185 ? -2.474 23.086 -4.507 1.00 88.44 185 GLN A C 1
ATOM 1421 O O . GLN A 1 185 ? -3.438 22.316 -4.614 1.00 88.44 185 GLN A O 1
ATOM 1426 N N . PRO A 1 186 ? -1.594 23.262 -5.512 1.00 90.19 186 PRO A N 1
ATOM 1427 C CA . PRO A 1 186 ? -1.649 22.467 -6.728 1.00 90.19 186 PRO A CA 1
ATOM 1428 C C . PRO A 1 186 ? -1.259 21.014 -6.441 1.00 90.19 186 PRO A C 1
ATOM 1430 O O . PRO A 1 186 ? -0.433 20.730 -5.571 1.00 90.19 186 PRO A O 1
ATOM 1433 N N . HIS A 1 187 ? -1.831 20.091 -7.213 1.00 91.88 187 HIS A N 1
ATOM 1434 C CA . HIS A 1 187 ? -1.418 18.694 -7.174 1.00 91.88 187 HIS A CA 1
ATOM 1435 C C . HIS A 1 187 ? 0.021 18.538 -7.692 1.00 91.88 187 HIS A C 1
ATOM 1437 O O . HIS A 1 187 ? 0.400 19.161 -8.684 1.00 91.88 187 HIS A O 1
ATOM 1443 N N . SER A 1 188 ? 0.815 17.675 -7.050 1.00 92.88 188 SER A N 1
ATOM 1444 C CA . SER A 1 188 ? 2.159 17.306 -7.510 1.00 92.88 188 SER A CA 1
ATOM 1445 C C . SER A 1 188 ? 2.133 15.896 -8.090 1.00 92.88 188 SER A C 1
ATOM 1447 O O . SER A 1 188 ? 2.281 14.913 -7.357 1.00 92.88 188 SER A O 1
ATOM 1449 N N . SER A 1 189 ? 1.965 15.808 -9.410 1.00 93.88 189 SER A N 1
ATOM 1450 C CA . SER A 1 189 ? 1.970 14.539 -10.136 1.00 93.88 189 SER A CA 1
ATOM 1451 C C . SER A 1 189 ? 3.326 13.841 -10.016 1.00 93.88 189 SER A C 1
ATOM 1453 O O . SER A 1 189 ? 4.389 14.468 -10.094 1.00 93.88 189 SER A O 1
ATOM 1455 N N . ARG A 1 190 ? 3.298 12.524 -9.806 1.00 93.19 190 ARG A N 1
ATOM 1456 C CA . ARG A 1 190 ? 4.488 11.672 -9.684 1.00 93.19 190 ARG A CA 1
ATOM 1457 C C . ARG A 1 190 ? 4.305 10.444 -10.557 1.00 93.19 190 ARG A C 1
ATOM 1459 O O . ARG A 1 190 ? 3.235 9.846 -10.550 1.00 93.19 190 ARG A O 1
ATOM 1466 N N . PHE A 1 191 ? 5.367 10.050 -11.245 1.00 91.38 191 PHE A N 1
ATOM 1467 C CA . PHE A 1 191 ? 5.384 8.884 -12.120 1.00 91.38 191 PHE A CA 1
ATOM 1468 C C . PHE A 1 191 ? 6.609 8.031 -11.811 1.00 91.38 191 PHE A C 1
ATOM 1470 O O . PHE A 1 191 ? 7.648 8.556 -11.396 1.00 91.38 191 PHE A O 1
ATOM 1477 N N . ASP A 1 192 ? 6.483 6.718 -11.975 1.00 89.94 192 ASP A N 1
ATOM 1478 C CA . ASP A 1 192 ? 7.636 5.826 -11.914 1.00 89.94 192 ASP A CA 1
ATOM 1479 C C . ASP A 1 192 ? 8.412 5.824 -13.236 1.00 89.94 192 ASP A C 1
ATOM 1481 O O . ASP A 1 192 ? 8.062 6.515 -14.192 1.00 89.94 192 ASP A O 1
ATOM 1485 N N . GLY A 1 193 ? 9.496 5.048 -13.295 1.00 87.00 193 GLY A N 1
ATOM 1486 C CA . GLY A 1 193 ? 10.326 4.987 -14.496 1.00 87.00 193 GLY A CA 1
ATOM 1487 C C . GLY A 1 193 ? 9.631 4.399 -15.724 1.00 87.00 193 GLY A C 1
ATOM 1488 O O . GLY A 1 193 ? 10.178 4.536 -16.806 1.00 87.00 193 GLY A O 1
ATOM 1489 N N . ALA A 1 194 ? 8.452 3.786 -15.572 1.00 86.75 194 ALA A N 1
ATOM 1490 C CA . ALA A 1 194 ? 7.613 3.300 -16.666 1.00 86.75 194 ALA A CA 1
ATOM 1491 C C . ALA A 1 194 ? 6.459 4.271 -16.996 1.00 86.75 194 ALA A C 1
ATOM 1493 O O . ALA A 1 194 ? 5.499 3.881 -17.657 1.00 86.75 194 ALA A O 1
ATOM 1494 N N . GLY A 1 195 ? 6.487 5.503 -16.472 1.00 87.06 195 GLY A N 1
ATOM 1495 C CA . GLY A 1 195 ? 5.437 6.500 -16.700 1.00 87.06 195 GLY A CA 1
ATOM 1496 C C . GLY A 1 195 ? 4.115 6.196 -15.988 1.00 87.06 195 GLY A C 1
ATOM 1497 O O . GLY A 1 195 ? 3.102 6.829 -16.271 1.00 87.06 195 GLY A O 1
ATOM 1498 N N . ARG A 1 196 ? 4.082 5.240 -15.051 1.00 88.38 196 ARG A N 1
ATOM 1499 C CA . ARG A 1 196 ? 2.860 4.911 -14.302 1.00 88.38 196 ARG A CA 1
ATOM 1500 C C . ARG A 1 196 ? 2.710 5.882 -13.142 1.00 88.38 196 ARG A C 1
ATOM 1502 O O . ARG A 1 196 ? 3.666 6.075 -12.386 1.00 88.38 196 ARG A O 1
ATOM 1509 N N . ALA A 1 197 ? 1.520 6.449 -12.965 1.00 93.44 197 ALA A N 1
ATOM 1510 C CA . ALA A 1 197 ? 1.280 7.381 -11.872 1.00 93.44 197 ALA A CA 1
ATOM 1511 C C . ALA A 1 197 ? 1.495 6.727 -10.497 1.00 93.44 197 ALA A C 1
ATOM 1513 O O . ALA A 1 197 ? 1.231 5.536 -10.283 1.00 93.44 197 ALA A O 1
ATOM 1514 N N . ILE A 1 198 ? 2.009 7.533 -9.572 1.00 93.25 198 ILE A N 1
ATOM 1515 C CA . ILE A 1 198 ? 2.293 7.178 -8.186 1.00 93.25 198 ILE A CA 1
ATOM 1516 C C . ILE A 1 198 ? 1.418 8.065 -7.293 1.00 93.25 198 ILE A C 1
ATOM 1518 O O . ILE A 1 198 ? 1.692 9.267 -7.169 1.00 93.25 198 ILE A O 1
ATOM 1522 N N . PRO A 1 199 ? 0.393 7.495 -6.638 1.00 94.56 199 PRO A N 1
ATOM 1523 C CA . PRO A 1 199 ? -0.342 8.195 -5.598 1.00 94.56 199 PRO A CA 1
ATOM 1524 C C . PRO A 1 199 ? 0.605 8.641 -4.486 1.00 94.56 199 PRO A C 1
ATOM 1526 O O . PRO A 1 199 ? 1.438 7.866 -4.018 1.00 94.56 199 PRO A O 1
ATOM 1529 N N . ASN A 1 200 ? 0.479 9.894 -4.061 1.00 93.44 200 ASN A N 1
ATOM 1530 C CA . ASN A 1 200 ? 1.243 10.435 -2.947 1.00 93.44 200 ASN A CA 1
ATOM 1531 C C . ASN A 1 200 ? 0.325 11.262 -2.045 1.00 93.44 200 ASN A C 1
ATOM 1533 O O . ASN A 1 200 ? -0.501 12.037 -2.522 1.00 93.44 200 ASN A O 1
ATOM 1537 N N . VAL A 1 201 ? 0.464 11.071 -0.736 1.00 92.19 201 VAL A N 1
ATOM 1538 C CA . VAL A 1 201 ? -0.290 11.804 0.282 1.00 92.19 201 VAL A CA 1
ATOM 1539 C C . VAL A 1 201 ? 0.606 12.047 1.490 1.00 92.19 201 VAL A C 1
ATOM 1541 O O . VAL A 1 201 ? 1.464 11.230 1.819 1.00 92.19 201 VAL A O 1
ATOM 1544 N N . CYS A 1 202 ? 0.421 13.188 2.152 1.00 91.62 202 CYS A N 1
ATOM 1545 C CA . CYS A 1 202 ? 1.144 13.541 3.368 1.00 91.62 202 CYS A CA 1
ATOM 1546 C C . CYS A 1 202 ? 0.153 13.783 4.506 1.00 91.62 202 CYS A C 1
ATOM 1548 O O . CYS A 1 202 ? -0.686 14.682 4.430 1.00 91.62 202 CYS A O 1
ATOM 1550 N N . LEU A 1 203 ? 0.276 13.003 5.579 1.00 91.06 203 LEU A N 1
ATOM 1551 C CA . LEU A 1 203 ? -0.486 13.204 6.808 1.00 91.06 203 LEU A CA 1
ATOM 1552 C C . LEU A 1 203 ? 0.342 14.068 7.767 1.00 91.06 203 LEU A C 1
ATOM 1554 O O . LEU A 1 203 ? 1.385 13.639 8.265 1.00 91.06 203 LEU A O 1
ATOM 1558 N N . LYS A 1 204 ? -0.109 15.297 8.039 1.00 88.38 204 LYS A N 1
ATOM 1559 C CA . LYS A 1 204 ? 0.569 16.193 8.989 1.00 88.38 204 LYS A CA 1
ATOM 1560 C C . LYS A 1 204 ? 0.170 15.847 10.419 1.00 88.38 204 LYS A C 1
ATOM 1562 O O . LYS A 1 204 ? -0.963 16.079 10.824 1.00 88.38 204 LYS A O 1
ATOM 1567 N N . ILE A 1 205 ? 1.118 15.301 11.178 1.00 89.88 205 ILE A N 1
ATOM 1568 C CA . ILE A 1 205 ? 0.889 14.799 12.538 1.00 89.88 205 ILE A CA 1
ATOM 1569 C C . ILE A 1 205 ? 1.900 15.450 13.499 1.00 89.88 205 ILE A C 1
ATOM 1571 O O . ILE A 1 205 ? 3.115 15.330 13.279 1.00 89.88 205 ILE A O 1
ATOM 1575 N N . PRO A 1 206 ? 1.446 16.097 14.591 1.00 86.19 206 PRO A N 1
ATOM 1576 C CA . PRO A 1 206 ? 2.337 16.750 15.546 1.00 86.19 206 PRO A CA 1
ATOM 1577 C C . PRO A 1 206 ? 3.253 15.750 16.267 1.00 86.19 206 PRO A C 1
ATOM 1579 O O . PRO A 1 206 ? 3.089 14.523 16.221 1.00 86.19 206 PRO A O 1
ATOM 1582 N N . THR A 1 207 ? 4.283 16.259 16.936 1.00 85.62 207 THR A N 1
ATOM 1583 C CA . THR A 1 207 ? 5.088 15.452 17.867 1.00 85.62 20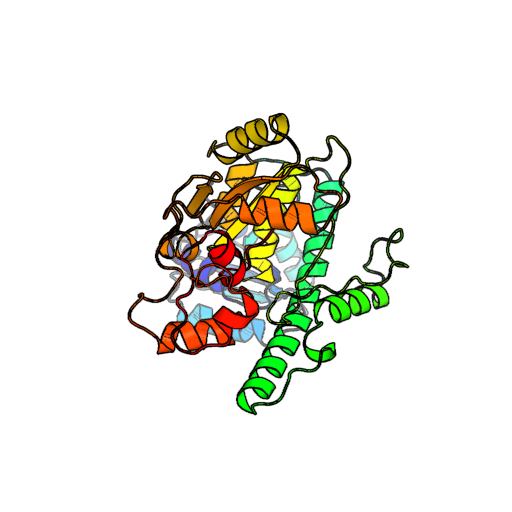7 THR A CA 1
ATOM 1584 C C . THR A 1 207 ? 4.202 14.939 19.003 1.00 85.62 207 THR A C 1
ATOM 1586 O O . THR A 1 207 ? 3.281 15.623 19.428 1.00 85.62 207 THR A O 1
ATOM 1589 N N . GLY A 1 208 ? 4.386 13.678 19.405 1.00 83.00 208 GLY A N 1
ATOM 1590 C CA . GLY A 1 208 ? 3.476 13.001 20.343 1.00 83.00 208 GLY A CA 1
ATOM 1591 C C . GLY A 1 208 ? 2.110 12.601 19.757 1.00 83.00 208 GLY A C 1
ATOM 1592 O O . GLY A 1 208 ? 1.343 11.903 20.414 1.00 83.00 208 GLY A O 1
ATOM 1593 N N . GLY A 1 209 ? 1.810 12.957 18.501 1.00 86.19 209 GLY A N 1
ATOM 1594 C CA . GLY A 1 209 ? 0.539 12.641 17.840 1.00 86.19 209 GLY A CA 1
ATOM 1595 C C . GLY A 1 209 ? 0.363 11.176 17.407 1.00 86.19 209 GLY A C 1
ATOM 1596 O O . GLY A 1 209 ? -0.613 10.844 16.741 1.00 86.19 209 GLY A O 1
ATOM 1597 N N . GLY A 1 210 ? 1.296 10.286 17.754 1.00 90.75 210 GLY A N 1
ATOM 1598 C CA . GLY A 1 210 ? 1.246 8.879 17.348 1.00 90.75 210 GLY A CA 1
ATOM 1599 C C . GLY A 1 210 ? 1.535 8.673 15.860 1.00 90.75 210 GLY A C 1
ATOM 1600 O O . GLY A 1 210 ? 0.784 7.989 15.177 1.00 90.75 210 GLY A O 1
ATOM 1601 N N . LYS A 1 211 ? 2.625 9.257 15.343 1.00 92.69 211 LYS A N 1
ATOM 1602 C CA . LYS A 1 211 ? 3.049 9.079 13.941 1.00 92.69 211 LYS A CA 1
ATOM 1603 C C . LYS A 1 211 ? 3.174 7.604 13.550 1.00 92.69 211 LYS A C 1
ATOM 1605 O O . LYS A 1 211 ? 2.603 7.194 12.550 1.00 92.69 211 LYS A O 1
ATOM 1610 N N . THR A 1 212 ? 3.862 6.809 14.366 1.00 91.56 212 THR A N 1
ATOM 1611 C CA . THR A 1 212 ? 4.064 5.373 14.124 1.00 91.56 212 THR A CA 1
ATOM 1612 C C . THR A 1 212 ? 2.749 4.589 14.183 1.00 91.56 212 THR A C 1
ATOM 1614 O O . THR A 1 212 ? 2.509 3.739 13.333 1.00 91.56 212 THR A O 1
ATOM 1617 N N . LEU A 1 213 ? 1.863 4.932 15.128 1.00 92.00 213 LEU A N 1
ATOM 1618 C CA . LEU A 1 213 ? 0.509 4.375 15.233 1.00 92.00 213 LEU A CA 1
ATOM 1619 C C . LEU A 1 213 ? -0.294 4.621 13.948 1.00 92.00 213 LEU A C 1
ATOM 1621 O O . LEU A 1 213 ? -0.811 3.687 13.344 1.00 92.00 213 LEU A O 1
ATOM 1625 N N . LEU A 1 214 ? -0.363 5.881 13.508 1.00 94.75 214 LEU A N 1
ATOM 1626 C CA . LEU A 1 214 ? -1.092 6.265 12.301 1.00 94.75 214 LEU A CA 1
ATOM 1627 C C . LEU A 1 214 ? -0.465 5.678 11.036 1.00 94.75 214 LEU A C 1
ATOM 1629 O O . LEU A 1 214 ? -1.203 5.300 10.133 1.00 94.75 214 LEU A O 1
ATOM 1633 N N . ALA A 1 215 ? 0.860 5.547 10.972 1.00 94.81 215 ALA A N 1
ATOM 1634 C CA . ALA A 1 215 ? 1.535 4.869 9.871 1.00 94.81 215 ALA A CA 1
ATOM 1635 C C . ALA A 1 215 ? 1.144 3.381 9.803 1.00 94.81 215 ALA A C 1
ATOM 1637 O O . ALA A 1 215 ? 0.731 2.913 8.745 1.00 94.81 215 ALA A O 1
ATOM 1638 N N . ALA A 1 216 ? 1.162 2.659 10.931 1.00 94.50 216 ALA A N 1
ATOM 1639 C CA . ALA A 1 216 ? 0.755 1.251 10.985 1.00 94.50 216 ALA A CA 1
ATOM 1640 C C . ALA A 1 216 ? -0.725 1.065 10.605 1.00 94.50 216 ALA A C 1
ATOM 1642 O O . ALA A 1 216 ? -1.062 0.187 9.811 1.00 94.50 216 ALA A O 1
ATOM 1643 N N . ALA A 1 217 ? -1.602 1.941 11.103 1.00 93.38 217 ALA A N 1
ATOM 1644 C CA . ALA A 1 217 ? -3.011 1.962 10.722 1.00 93.38 217 ALA A CA 1
ATOM 1645 C C . ALA A 1 217 ? -3.211 2.286 9.229 1.00 93.38 217 ALA A C 1
ATOM 1647 O O . ALA A 1 217 ? -4.057 1.681 8.575 1.00 93.38 217 ALA A O 1
ATOM 1648 N N . SER A 1 218 ? -2.416 3.204 8.670 1.00 95.94 218 SER A N 1
ATOM 1649 C CA . SER A 1 218 ? -2.486 3.578 7.251 1.00 95.94 218 SER A CA 1
ATOM 1650 C C . SER A 1 218 ? -2.087 2.420 6.340 1.00 95.94 218 SER A C 1
ATOM 1652 O O . SER A 1 218 ? -2.733 2.224 5.314 1.00 95.94 218 SER A O 1
ATOM 1654 N N . VAL A 1 219 ? -1.089 1.611 6.726 1.00 96.12 219 VAL A N 1
ATOM 1655 C CA . VAL A 1 219 ? -0.738 0.377 5.996 1.00 96.12 219 VAL A CA 1
ATOM 1656 C C . VAL A 1 219 ? -1.956 -0.534 5.883 1.00 96.12 219 VAL A C 1
ATOM 1658 O O . VAL A 1 219 ? -2.262 -0.997 4.786 1.00 96.12 219 VAL A O 1
ATOM 1661 N N . ALA A 1 220 ? -2.697 -0.730 6.979 1.00 89.12 220 ALA A N 1
ATOM 1662 C CA . ALA A 1 220 ? -3.916 -1.530 6.956 1.00 89.12 220 ALA A CA 1
ATOM 1663 C C . ALA A 1 220 ? -4.948 -0.976 5.966 1.00 89.12 220 ALA A C 1
ATOM 1665 O O . ALA A 1 220 ? -5.413 -1.730 5.116 1.00 89.12 220 ALA A O 1
ATOM 1666 N N . ARG A 1 221 ? -5.243 0.333 6.009 1.00 92.25 221 ARG A N 1
ATOM 1667 C CA . ARG A 1 221 ? -6.214 0.974 5.099 1.00 92.25 221 ARG A CA 1
ATOM 1668 C C . ARG A 1 221 ? -5.803 0.874 3.631 1.00 92.25 221 ARG A C 1
ATOM 1670 O O . ARG A 1 221 ? -6.634 0.588 2.774 1.00 92.25 221 ARG A O 1
ATOM 1677 N N . VAL A 1 222 ? -4.523 1.081 3.326 1.00 95.31 222 VAL A N 1
ATOM 1678 C CA . VAL A 1 222 ? -4.019 0.998 1.948 1.00 95.31 222 VAL A CA 1
ATOM 1679 C C . VAL A 1 222 ? -4.098 -0.435 1.427 1.00 95.31 222 VAL A C 1
ATOM 1681 O O . VAL A 1 222 ? -4.568 -0.650 0.312 1.00 95.31 222 VAL A O 1
ATOM 1684 N N . PHE A 1 223 ? -3.679 -1.425 2.216 1.00 93.75 223 PHE A N 1
ATOM 1685 C CA . PHE A 1 223 ? -3.680 -2.821 1.779 1.00 93.75 223 PHE A CA 1
ATOM 1686 C C . PHE A 1 223 ? -5.095 -3.394 1.644 1.00 93.75 223 PHE A C 1
ATOM 1688 O O . PHE A 1 223 ? -5.387 -4.028 0.630 1.00 93.75 223 PHE A O 1
ATOM 1695 N N . SER A 1 224 ? -5.993 -3.121 2.594 1.00 87.00 224 SER A N 1
ATOM 1696 C CA . SER A 1 224 ? -7.365 -3.637 2.547 1.00 87.00 224 SER A CA 1
ATOM 1697 C C . SER A 1 224 ? -8.261 -2.852 1.582 1.00 87.00 224 SER A C 1
ATOM 1699 O O . SER A 1 224 ? -8.814 -3.432 0.650 1.00 87.00 224 SER A O 1
ATOM 1701 N N . SER A 1 225 ? -8.391 -1.536 1.761 1.00 87.19 225 SER A N 1
ATOM 1702 C CA . SER A 1 225 ? -9.399 -0.733 1.056 1.00 87.19 225 SER A CA 1
ATOM 1703 C C . SER A 1 225 ? -8.984 -0.385 -0.374 1.00 87.19 225 SER A C 1
ATOM 1705 O O . SER A 1 225 ? -9.809 -0.445 -1.295 1.00 87.19 225 SER A O 1
ATOM 1707 N N . TYR A 1 226 ? -7.707 -0.040 -0.578 1.00 92.81 226 TYR A N 1
ATOM 1708 C CA . TYR A 1 226 ? -7.196 0.380 -1.886 1.00 92.81 226 TYR A CA 1
ATOM 1709 C C . TYR A 1 226 ? -6.654 -0.796 -2.704 1.00 92.81 226 TYR A C 1
ATOM 1711 O O . TYR A 1 226 ? -7.183 -1.073 -3.779 1.00 92.81 226 TYR A O 1
ATOM 1719 N N . LEU A 1 227 ? -5.652 -1.518 -2.191 1.00 91.31 227 LEU A N 1
ATOM 1720 C CA . LEU A 1 227 ? -4.989 -2.601 -2.929 1.00 91.31 227 LEU A CA 1
ATOM 1721 C C . LEU A 1 227 ? -5.781 -3.917 -2.939 1.00 91.31 227 LEU A C 1
ATOM 1723 O O . LEU A 1 227 ? -5.537 -4.746 -3.810 1.00 91.31 227 LEU A O 1
ATOM 1727 N N . GLY A 1 228 ? -6.688 -4.132 -1.980 1.00 91.31 228 GLY A N 1
ATOM 1728 C CA . GLY A 1 228 ? -7.480 -5.361 -1.880 1.00 91.31 228 GLY A CA 1
ATOM 1729 C C . GLY A 1 228 ? -6.644 -6.626 -1.656 1.00 91.31 228 GLY A C 1
ATOM 1730 O O . GLY A 1 228 ? -6.990 -7.685 -2.173 1.00 91.31 228 GLY A O 1
ATOM 1731 N N . ARG A 1 229 ? -5.519 -6.529 -0.933 1.00 91.94 229 ARG A N 1
ATOM 1732 C CA . ARG A 1 229 ? -4.593 -7.650 -0.692 1.00 91.94 229 ARG A CA 1
ATOM 1733 C C . ARG A 1 229 ? -3.978 -7.600 0.704 1.00 91.94 229 ARG A C 1
ATOM 1735 O O . ARG A 1 229 ? -3.848 -6.533 1.287 1.00 91.94 229 ARG A O 1
ATOM 1742 N N . HIS A 1 230 ? -3.514 -8.750 1.192 1.00 93.38 230 HIS A N 1
ATOM 1743 C CA . HIS A 1 230 ? -2.867 -8.896 2.510 1.00 93.38 230 HIS A CA 1
ATOM 1744 C C . HIS A 1 230 ? -1.366 -9.210 2.435 1.00 93.38 230 HIS A C 1
ATOM 1746 O O . HIS A 1 230 ? -0.711 -9.375 3.458 1.00 93.38 230 HIS A O 1
ATOM 1752 N N . ALA A 1 231 ? -0.816 -9.319 1.228 1.00 96.38 231 ALA A N 1
ATOM 1753 C CA . ALA A 1 231 ? 0.592 -9.604 0.999 1.00 96.38 231 ALA A CA 1
ATOM 1754 C C . ALA A 1 231 ? 1.196 -8.558 0.062 1.00 96.38 231 ALA A C 1
ATOM 1756 O O . ALA A 1 231 ? 0.515 -7.993 -0.802 1.00 96.38 231 ALA A O 1
ATOM 1757 N N . GLY A 1 232 ? 2.470 -8.262 0.271 1.00 96.56 232 GLY A N 1
ATOM 1758 C CA . GLY A 1 232 ? 3.193 -7.244 -0.471 1.00 96.56 232 GLY A CA 1
ATOM 1759 C C . GLY A 1 232 ? 4.350 -6.674 0.334 1.00 96.56 232 GLY A C 1
ATOM 1760 O O . GLY A 1 232 ? 4.619 -7.088 1.459 1.00 96.56 232 GLY A O 1
ATOM 1761 N N . LEU A 1 233 ? 5.034 -5.699 -0.258 1.00 97.06 233 LEU A N 1
ATOM 1762 C CA . LEU A 1 233 ? 6.183 -5.038 0.346 1.00 97.06 233 LEU A CA 1
ATOM 1763 C C . LEU A 1 233 ? 5.813 -3.614 0.782 1.00 97.06 233 LEU A C 1
ATOM 1765 O O . LEU A 1 233 ? 5.213 -2.855 0.017 1.00 97.06 233 LEU A O 1
ATOM 1769 N N . VAL A 1 234 ? 6.199 -3.265 2.007 1.00 97.62 234 VAL A N 1
ATOM 1770 C CA . VAL A 1 234 ? 6.125 -1.926 2.599 1.00 97.62 234 VAL A CA 1
ATOM 1771 C C . VAL A 1 234 ? 7.542 -1.494 2.955 1.00 97.62 234 VAL A C 1
ATOM 1773 O O . VAL A 1 234 ? 8.249 -2.218 3.654 1.00 97.62 234 VAL A O 1
ATOM 1776 N N . LEU A 1 235 ? 7.958 -0.320 2.495 1.00 95.75 235 LEU A N 1
ATOM 1777 C CA . LEU A 1 235 ? 9.208 0.317 2.891 1.00 95.75 235 LEU A CA 1
ATOM 1778 C C . LEU A 1 235 ? 8.928 1.323 3.994 1.00 95.75 235 LEU A C 1
ATOM 1780 O O . LEU A 1 235 ? 8.434 2.409 3.738 1.00 95.75 235 LEU A O 1
ATOM 1784 N N . TRP A 1 236 ? 9.287 0.987 5.223 1.00 95.81 236 TRP A N 1
ATOM 1785 C CA . TRP A 1 236 ? 9.114 1.880 6.355 1.00 95.81 236 TRP A CA 1
ATOM 1786 C C . TRP A 1 236 ? 10.376 2.718 6.556 1.00 95.81 236 TRP A C 1
ATOM 1788 O O . TRP A 1 236 ? 11.378 2.239 7.089 1.00 95.81 236 TRP A O 1
ATOM 1798 N N . ILE A 1 237 ? 10.338 3.984 6.140 1.00 93.00 237 ILE A N 1
ATOM 1799 C CA . ILE A 1 237 ? 11.506 4.870 6.200 1.00 93.00 237 ILE A CA 1
ATOM 1800 C C . ILE A 1 237 ? 11.492 5.715 7.476 1.00 93.00 237 ILE A C 1
ATOM 1802 O O . ILE A 1 237 ? 10.509 6.381 7.798 1.00 93.00 237 ILE A O 1
ATOM 1806 N N . VAL A 1 238 ? 12.622 5.739 8.182 1.00 90.62 238 VAL A N 1
ATOM 1807 C CA . VAL A 1 238 ? 12.835 6.556 9.386 1.00 90.62 238 VAL A CA 1
ATOM 1808 C C . VAL A 1 238 ? 14.062 7.465 9.234 1.00 90.62 238 VAL A C 1
ATOM 1810 O O . VAL A 1 238 ? 15.006 7.115 8.521 1.00 90.62 238 VAL A O 1
ATOM 1813 N N . PRO A 1 239 ? 14.083 8.641 9.892 1.00 87.06 239 PRO A N 1
ATOM 1814 C CA . PRO A 1 239 ? 15.098 9.659 9.617 1.00 87.06 239 PRO A CA 1
ATOM 1815 C C . PRO A 1 239 ? 16.403 9.480 10.406 1.00 87.06 239 PRO A C 1
ATOM 1817 O O . PRO A 1 239 ? 17.417 10.068 10.036 1.00 87.06 239 PRO A O 1
ATOM 1820 N N . ASN A 1 240 ? 16.393 8.729 11.513 1.00 86.19 240 ASN A N 1
ATOM 1821 C CA . ASN A 1 240 ? 17.564 8.552 12.371 1.00 86.19 240 ASN A CA 1
ATOM 1822 C C . ASN A 1 240 ? 17.565 7.200 13.103 1.00 86.19 240 ASN A C 1
ATOM 1824 O O . ASN A 1 240 ? 16.541 6.520 13.190 1.00 86.19 240 ASN A O 1
ATOM 1828 N N . GLU A 1 241 ? 18.726 6.858 13.660 1.00 87.88 241 GLU A N 1
ATOM 1829 C CA . GLU A 1 241 ? 19.007 5.579 14.319 1.00 87.88 241 GLU A CA 1
ATOM 1830 C C . GLU A 1 241 ? 18.171 5.354 15.589 1.00 87.88 241 GLU A C 1
ATOM 1832 O O . GLU A 1 241 ? 17.714 4.243 15.851 1.00 87.88 241 GLU A O 1
ATOM 1837 N N . ALA A 1 242 ? 17.920 6.405 16.376 1.00 89.38 242 ALA A N 1
ATOM 1838 C CA . ALA A 1 242 ? 17.125 6.287 17.598 1.00 89.38 242 ALA A CA 1
ATOM 1839 C C . ALA A 1 242 ? 15.675 5.877 17.281 1.00 89.38 242 ALA A C 1
ATOM 1841 O O . ALA A 1 242 ? 15.145 4.929 17.865 1.00 89.38 242 ALA A O 1
ATOM 1842 N N . ILE A 1 243 ? 15.062 6.543 16.296 1.00 89.62 243 ILE A N 1
ATOM 1843 C CA . ILE A 1 243 ? 13.715 6.218 15.810 1.00 89.62 243 ILE A CA 1
ATOM 1844 C C . ILE A 1 243 ? 13.710 4.844 15.137 1.00 89.62 243 ILE A C 1
ATOM 1846 O O . ILE A 1 243 ? 12.748 4.096 15.318 1.00 89.62 243 ILE A O 1
ATOM 1850 N N . TYR A 1 244 ? 14.772 4.485 14.408 1.00 92.06 244 TYR A N 1
ATOM 1851 C CA . TYR A 1 244 ? 14.927 3.156 13.816 1.00 92.06 244 TYR A CA 1
ATOM 1852 C C . TYR A 1 244 ? 14.852 2.055 14.870 1.00 92.06 244 TYR A C 1
ATOM 1854 O O . TYR A 1 244 ? 13.954 1.220 14.806 1.00 92.06 244 TYR A O 1
ATOM 1862 N N . ARG A 1 245 ? 15.713 2.092 15.894 1.00 93.62 245 ARG A N 1
ATOM 1863 C CA . ARG A 1 245 ? 15.750 1.056 16.941 1.00 93.62 245 ARG A CA 1
ATOM 1864 C C . ARG A 1 245 ? 14.435 0.951 17.706 1.00 93.62 245 ARG A C 1
ATOM 1866 O O . ARG A 1 245 ? 13.960 -0.153 17.966 1.00 93.62 245 ARG A O 1
ATOM 1873 N N . GLN A 1 246 ? 13.823 2.089 18.040 1.00 93.25 246 GLN A N 1
ATOM 1874 C CA . GLN A 1 246 ? 12.530 2.111 18.724 1.00 93.25 246 GLN A CA 1
ATOM 1875 C C . GLN A 1 246 ? 11.420 1.507 17.853 1.00 93.25 246 GLN A C 1
ATOM 1877 O O . GLN A 1 246 ? 10.608 0.711 18.333 1.00 93.25 246 GLN A O 1
ATOM 1882 N N . THR A 1 247 ? 11.389 1.861 16.568 1.00 94.88 247 THR A N 1
ATOM 1883 C CA . THR A 1 247 ? 10.396 1.335 15.624 1.00 94.88 247 THR A CA 1
ATOM 1884 C C . THR A 1 247 ? 10.609 -0.159 15.401 1.00 94.88 247 THR A C 1
ATOM 1886 O O . THR A 1 247 ? 9.657 -0.923 15.486 1.00 94.88 247 THR A O 1
ATOM 1889 N N . LEU A 1 248 ? 11.851 -0.611 15.221 1.00 95.81 248 LEU A N 1
ATOM 1890 C CA . LEU A 1 248 ? 12.164 -2.031 15.069 1.00 95.81 248 LEU A CA 1
ATOM 1891 C C . LEU A 1 248 ? 11.690 -2.840 16.278 1.00 95.81 248 LEU A C 1
ATOM 1893 O O . LEU A 1 248 ? 10.964 -3.816 16.109 1.00 95.81 248 LEU A O 1
ATOM 1897 N N . LYS A 1 249 ? 12.023 -2.393 17.497 1.00 95.38 249 LYS A N 1
ATOM 1898 C CA . LYS A 1 249 ? 11.591 -3.051 18.738 1.00 95.38 249 LYS A CA 1
ATOM 1899 C C . LYS A 1 249 ? 10.065 -3.165 18.819 1.00 95.38 249 LYS A C 1
ATOM 1901 O O . LYS A 1 249 ? 9.550 -4.227 19.145 1.00 95.38 249 LYS A O 1
ATOM 1906 N N . THR A 1 250 ? 9.349 -2.087 18.498 1.00 94.38 250 THR A N 1
ATOM 1907 C CA . THR A 1 250 ? 7.876 -2.053 18.566 1.00 94.38 250 THR A CA 1
ATOM 1908 C C . THR A 1 250 ? 7.187 -2.841 17.455 1.00 94.38 250 THR A C 1
ATOM 1910 O O . THR A 1 250 ? 6.104 -3.367 17.678 1.00 94.38 250 THR A O 1
ATOM 1913 N N . LEU A 1 251 ? 7.772 -2.935 16.259 1.00 95.19 251 LEU A N 1
ATOM 1914 C CA . LEU A 1 251 ? 7.204 -3.725 15.162 1.00 95.19 251 LEU A CA 1
ATOM 1915 C C . LEU A 1 251 ? 7.564 -5.216 15.253 1.00 95.19 251 LEU A C 1
ATOM 1917 O O . LEU A 1 251 ? 6.837 -6.044 14.702 1.00 95.19 251 LEU A O 1
ATOM 1921 N N . ALA A 1 252 ? 8.673 -5.566 15.909 1.00 93.56 252 ALA A N 1
ATOM 1922 C CA . ALA A 1 252 ? 9.087 -6.952 16.132 1.00 93.56 252 ALA A CA 1
ATOM 1923 C C . ALA A 1 252 ? 8.284 -7.637 17.251 1.00 93.56 252 ALA A C 1
ATOM 1925 O O . ALA A 1 252 ? 8.023 -8.838 17.172 1.00 93.56 252 ALA A O 1
ATOM 1926 N N . ASP A 1 253 ? 7.869 -6.876 18.265 1.00 92.94 253 ASP A N 1
ATOM 1927 C CA . ASP A 1 253 ? 7.011 -7.350 19.348 1.00 92.94 253 ASP A CA 1
ATOM 1928 C C . ASP A 1 253 ? 5.590 -7.635 18.832 1.00 92.94 253 ASP A C 1
ATOM 1930 O O . ASP A 1 253 ? 4.884 -6.731 18.389 1.00 92.94 253 ASP A O 1
ATOM 1934 N N . ARG A 1 254 ? 5.168 -8.905 18.882 1.00 90.12 254 ARG A N 1
ATOM 1935 C CA . ARG A 1 254 ? 3.866 -9.369 18.370 1.00 90.12 254 ARG A CA 1
ATOM 1936 C C . ARG A 1 254 ? 2.677 -8.867 19.182 1.00 90.12 254 ARG A C 1
ATOM 1938 O O . ARG A 1 254 ? 1.593 -8.741 18.607 1.00 90.12 254 ARG A O 1
ATOM 1945 N N . ASP A 1 255 ? 2.891 -8.563 20.455 1.00 88.62 255 ASP A N 1
ATOM 1946 C CA . ASP A 1 255 ? 1.858 -8.092 21.372 1.00 88.62 255 ASP A CA 1
ATOM 1947 C C . ASP A 1 255 ? 1.745 -6.567 21.352 1.00 88.62 255 ASP A C 1
ATOM 1949 O O . ASP A 1 255 ? 0.729 -6.005 21.767 1.00 88.62 255 ASP A O 1
ATOM 1953 N N . HIS A 1 256 ? 2.743 -5.883 20.787 1.00 90.25 256 HIS A N 1
ATOM 1954 C CA . HIS A 1 256 ? 2.708 -4.440 20.646 1.00 90.25 256 HIS A CA 1
ATOM 1955 C C . HIS A 1 256 ? 1.566 -3.995 19.711 1.00 90.25 256 HIS A C 1
ATOM 1957 O O . HIS A 1 256 ? 1.429 -4.521 18.597 1.00 90.25 256 HIS A O 1
ATOM 1963 N N . PRO A 1 257 ? 0.789 -2.954 20.069 1.00 87.69 257 PRO A N 1
ATOM 1964 C CA . PRO A 1 257 ? -0.359 -2.528 19.274 1.00 87.69 257 PRO A CA 1
ATOM 1965 C C . PRO A 1 257 ? -0.057 -2.257 17.802 1.00 87.69 257 PRO A C 1
ATOM 1967 O O . PRO A 1 257 ? -0.808 -2.685 16.936 1.00 87.69 257 PRO A O 1
ATOM 1970 N N . TYR A 1 258 ? 1.068 -1.603 17.487 1.00 91.06 258 TYR A N 1
ATOM 1971 C CA . TYR A 1 258 ? 1.446 -1.303 16.094 1.00 91.06 258 TYR A CA 1
ATOM 1972 C C . TYR A 1 258 ? 1.608 -2.576 15.264 1.00 91.06 258 TYR A C 1
ATOM 1974 O O . TYR A 1 258 ? 1.166 -2.637 14.116 1.00 91.06 258 TYR A O 1
ATOM 1982 N N . ARG A 1 259 ? 2.205 -3.612 15.859 1.00 93.38 259 ARG A N 1
ATOM 1983 C CA . ARG A 1 259 ? 2.363 -4.907 15.216 1.00 93.38 259 ARG A CA 1
ATOM 1984 C C . ARG A 1 259 ? 1.025 -5.625 15.077 1.00 93.38 259 ARG A C 1
ATOM 1986 O O . ARG A 1 259 ? 0.789 -6.224 14.032 1.00 93.38 259 ARG A O 1
ATOM 1993 N N . GLN A 1 260 ? 0.118 -5.506 16.045 1.00 90.06 260 GLN A N 1
ATOM 1994 C CA . GLN A 1 260 ? -1.251 -6.010 15.897 1.00 90.06 260 GLN A CA 1
ATOM 1995 C C . GLN A 1 260 ? -1.970 -5.364 14.699 1.00 90.06 260 GLN A C 1
ATOM 1997 O O . GLN A 1 260 ? -2.609 -6.078 13.929 1.00 90.06 260 GLN A O 1
ATOM 2002 N N . MET A 1 261 ? -1.799 -4.055 14.463 1.00 89.25 261 MET A N 1
ATOM 2003 C CA . MET A 1 261 ? -2.377 -3.383 13.280 1.00 89.25 261 MET A CA 1
ATOM 2004 C C . MET A 1 261 ? -1.840 -3.968 11.974 1.00 89.25 261 MET A C 1
ATOM 2006 O O . MET A 1 261 ? -2.601 -4.253 11.050 1.00 89.25 261 MET A O 1
ATOM 2010 N N . LEU A 1 262 ? -0.525 -4.190 11.910 1.00 94.25 262 LEU A N 1
ATOM 2011 C CA . LEU A 1 262 ? 0.095 -4.831 10.755 1.00 94.25 262 LEU A CA 1
ATOM 2012 C C . LEU A 1 262 ? -0.372 -6.281 10.604 1.00 94.25 262 LEU A C 1
ATOM 2014 O O . LEU A 1 262 ? -0.583 -6.723 9.481 1.00 94.25 262 LEU A O 1
ATOM 2018 N N . ASN A 1 263 ? -0.572 -7.019 11.700 1.00 91.62 263 ASN A N 1
ATOM 2019 C CA . ASN A 1 263 ? -1.098 -8.385 11.655 1.00 91.62 263 ASN A CA 1
ATOM 2020 C C . ASN A 1 263 ? -2.511 -8.411 11.064 1.00 91.62 263 ASN A C 1
ATOM 2022 O O . ASN A 1 263 ? -2.804 -9.301 10.273 1.00 91.62 263 ASN A O 1
ATOM 2026 N N . VAL A 1 264 ? -3.366 -7.434 11.375 1.00 85.88 264 VAL A N 1
ATOM 2027 C CA . VAL A 1 264 ? -4.680 -7.306 10.724 1.00 85.88 264 VAL A CA 1
ATOM 2028 C C . VAL A 1 264 ? -4.510 -7.069 9.220 1.00 85.88 264 VAL A C 1
ATOM 2030 O O . VAL A 1 264 ? -5.102 -7.787 8.417 1.00 85.88 264 VAL A O 1
ATOM 2033 N N . ALA A 1 265 ? -3.641 -6.132 8.829 1.00 89.81 265 ALA A N 1
ATOM 2034 C CA . ALA A 1 265 ? -3.354 -5.846 7.422 1.00 89.81 265 ALA A CA 1
ATOM 2035 C C . ALA A 1 265 ? -2.824 -7.077 6.664 1.00 89.81 265 ALA A C 1
ATOM 2037 O O . ALA A 1 265 ? -3.244 -7.345 5.541 1.00 89.81 265 ALA A O 1
ATOM 2038 N N . GLY A 1 266 ? -1.933 -7.840 7.301 1.00 92.31 266 GLY A N 1
ATOM 2039 C CA . GLY A 1 266 ? -1.285 -9.028 6.752 1.00 92.31 266 GLY A CA 1
ATOM 2040 C C . GLY A 1 266 ? -2.046 -10.339 6.949 1.00 92.31 266 GLY A C 1
ATOM 2041 O O . GLY A 1 266 ? -1.484 -11.400 6.682 1.00 92.31 266 GLY A O 1
ATOM 2042 N N . ALA A 1 267 ? -3.280 -10.308 7.468 1.00 89.56 267 ALA A N 1
ATOM 2043 C CA . ALA A 1 267 ? -4.049 -11.505 7.833 1.00 89.56 267 ALA A CA 1
ATOM 2044 C C . ALA A 1 267 ? -3.231 -12.510 8.682 1.00 89.56 267 ALA A C 1
ATOM 2046 O O . ALA A 1 267 ? -3.152 -13.701 8.388 1.00 89.56 267 ALA A O 1
ATOM 2047 N N . GLY A 1 268 ? -2.541 -11.997 9.704 1.00 91.00 268 GLY A N 1
ATOM 2048 C CA . GLY A 1 268 ? -1.662 -12.737 10.616 1.00 91.00 268 GLY A CA 1
ATOM 2049 C C . GLY A 1 268 ? -0.256 -13.026 10.076 1.00 91.00 268 GLY A C 1
ATOM 2050 O O . GLY A 1 268 ? 0.624 -13.410 10.846 1.00 91.00 268 GLY A O 1
ATOM 2051 N N . ARG A 1 269 ? -0.003 -12.808 8.780 1.00 94.56 269 ARG A N 1
ATOM 2052 C CA . ARG A 1 269 ? 1.264 -13.125 8.106 1.00 94.56 269 ARG A CA 1
ATOM 2053 C C . ARG A 1 269 ? 2.064 -11.861 7.828 1.00 94.56 269 ARG A C 1
ATOM 2055 O O . ARG A 1 269 ? 1.958 -11.257 6.765 1.00 94.56 269 ARG A O 1
ATOM 2062 N N . VAL A 1 270 ? 2.894 -11.464 8.788 1.00 97.00 270 VAL A N 1
ATOM 2063 C CA . VAL A 1 270 ? 3.723 -10.255 8.674 1.00 97.00 270 VAL A CA 1
ATOM 2064 C C . VAL A 1 270 ? 5.185 -10.584 8.942 1.00 97.00 270 VAL A C 1
ATOM 2066 O O . VAL A 1 270 ? 5.518 -11.209 9.952 1.00 97.00 270 VAL A O 1
ATOM 2069 N N . LYS A 1 271 ? 6.076 -10.100 8.079 1.00 97.31 271 LYS A N 1
ATOM 2070 C CA . LYS A 1 271 ? 7.529 -10.259 8.206 1.00 97.31 271 LYS A CA 1
ATOM 2071 C C . LYS A 1 271 ? 8.157 -8.880 8.396 1.00 97.31 271 LYS A C 1
ATOM 2073 O O . LYS A 1 271 ? 8.011 -8.034 7.520 1.00 97.31 271 LYS A O 1
ATOM 2078 N N . ILE A 1 272 ? 8.809 -8.637 9.537 1.00 97.44 272 ILE A N 1
ATOM 2079 C CA . ILE A 1 272 ? 9.630 -7.426 9.707 1.00 97.44 272 ILE A CA 1
ATOM 2080 C C . ILE A 1 272 ? 11.004 -7.725 9.134 1.00 97.44 272 ILE A C 1
ATOM 2082 O O . ILE A 1 272 ? 11.582 -8.768 9.435 1.00 97.44 272 ILE A O 1
ATOM 2086 N N . LEU A 1 273 ? 11.485 -6.829 8.285 1.00 95.12 273 LEU A N 1
ATOM 2087 C CA . LEU A 1 273 ? 12.752 -6.950 7.588 1.00 95.12 273 LEU A CA 1
ATOM 2088 C C . LEU A 1 273 ? 13.603 -5.725 7.890 1.00 95.12 273 LEU A C 1
ATOM 2090 O O . LEU A 1 273 ? 13.104 -4.604 7.968 1.00 95.12 273 LEU A O 1
ATOM 2094 N N . GLU A 1 274 ? 14.897 -5.945 8.006 1.00 91.44 274 GLU A N 1
ATOM 2095 C CA . GLU A 1 274 ? 15.907 -4.898 7.997 1.00 91.44 274 GLU A CA 1
ATOM 2096 C C . GLU A 1 274 ? 16.575 -4.859 6.620 1.00 91.44 274 GLU A C 1
ATOM 2098 O O . GLU A 1 274 ? 16.315 -5.702 5.756 1.00 91.44 274 GLU A O 1
ATOM 2103 N N . LYS A 1 275 ? 17.465 -3.888 6.407 1.00 81.38 275 LYS A N 1
ATOM 2104 C CA . LYS A 1 275 ? 18.180 -3.707 5.134 1.00 81.38 275 LYS A CA 1
ATOM 2105 C C . LYS A 1 275 ? 18.869 -4.984 4.629 1.00 81.38 275 LYS A C 1
ATOM 2107 O O . LYS A 1 275 ? 18.866 -5.239 3.427 1.00 81.38 275 LYS A O 1
ATOM 2112 N N . ASP A 1 276 ? 19.480 -5.747 5.532 1.00 82.38 276 ASP A N 1
ATOM 2113 C CA . ASP A 1 276 ? 20.280 -6.925 5.182 1.00 82.38 276 ASP A CA 1
ATOM 2114 C C . ASP A 1 276 ? 19.477 -8.236 5.240 1.00 82.38 276 ASP A C 1
ATOM 2116 O O . ASP A 1 276 ? 20.008 -9.298 4.914 1.00 82.38 276 ASP A O 1
ATOM 2120 N N . SER A 1 277 ? 18.192 -8.189 5.611 1.00 90.12 277 SER A N 1
ATOM 2121 C CA . SER A 1 277 ? 17.353 -9.386 5.667 1.00 90.12 277 SER A CA 1
ATOM 2122 C C . SER A 1 277 ? 17.157 -10.005 4.275 1.00 90.12 277 SER A C 1
ATOM 2124 O O . SER A 1 277 ? 16.966 -9.271 3.301 1.00 90.12 277 SER A O 1
ATOM 2126 N N . PRO A 1 278 ? 17.151 -11.346 4.159 1.00 92.31 278 PRO A N 1
ATOM 2127 C CA . PRO A 1 278 ? 16.834 -12.005 2.902 1.00 92.31 278 PRO A CA 1
ATOM 2128 C C . PRO A 1 278 ? 15.368 -11.770 2.526 1.00 92.31 278 PRO A C 1
ATOM 2130 O O . PRO A 1 278 ? 14.467 -11.855 3.370 1.00 92.31 278 PRO A O 1
ATOM 2133 N N . LEU A 1 279 ? 15.134 -11.502 1.244 1.00 93.75 279 LEU A N 1
ATOM 2134 C CA . LEU A 1 279 ? 13.814 -11.245 0.682 1.00 93.75 279 LEU A CA 1
ATOM 2135 C C . LEU A 1 279 ? 13.612 -12.090 -0.573 1.00 93.75 279 LEU A C 1
ATOM 2137 O O . LEU A 1 279 ? 14.342 -11.968 -1.553 1.00 93.75 279 LEU A O 1
ATOM 2141 N N . THR A 1 280 ? 12.581 -12.922 -0.571 1.00 95.56 280 THR A N 1
ATOM 2142 C CA . THR A 1 280 ? 12.221 -13.743 -1.730 1.00 95.56 280 THR A CA 1
ATOM 2143 C C . THR A 1 280 ? 10.910 -13.275 -2.350 1.00 95.56 280 THR A C 1
ATOM 2145 O O . THR A 1 280 ? 10.080 -12.651 -1.686 1.00 95.56 280 THR A O 1
ATOM 2148 N N . ARG A 1 281 ? 10.681 -13.605 -3.625 1.00 95.69 281 ARG A N 1
ATOM 2149 C CA . ARG A 1 281 ? 9.376 -13.387 -4.268 1.00 95.69 281 ARG A CA 1
ATOM 2150 C C . ARG A 1 281 ? 8.242 -14.051 -3.485 1.00 95.69 281 ARG A C 1
ATOM 2152 O O . ARG A 1 281 ? 7.211 -13.423 -3.262 1.00 95.69 281 ARG A O 1
ATOM 2159 N N . LEU A 1 282 ? 8.478 -15.273 -3.005 1.00 96.12 282 LEU A N 1
ATOM 2160 C CA . LEU A 1 282 ? 7.511 -16.024 -2.211 1.00 96.12 282 LEU A CA 1
ATOM 2161 C C . LEU A 1 282 ? 7.139 -15.289 -0.917 1.00 96.12 282 LEU A C 1
ATOM 2163 O O . LEU A 1 282 ? 5.969 -15.290 -0.539 1.00 96.12 282 LEU A O 1
ATOM 2167 N N . ASP A 1 283 ? 8.096 -14.629 -0.255 1.00 96.94 283 ASP A N 1
ATOM 2168 C CA . ASP A 1 283 ? 7.808 -13.818 0.934 1.00 96.94 283 ASP A CA 1
ATOM 2169 C C . ASP A 1 283 ? 6.782 -12.722 0.615 1.00 96.94 283 ASP A C 1
ATOM 2171 O O . ASP A 1 283 ? 5.777 -12.608 1.309 1.00 96.94 283 ASP A O 1
ATOM 2175 N N . VAL A 1 284 ? 7.000 -11.954 -0.458 1.00 96.38 284 VAL A N 1
ATOM 2176 C CA . VAL A 1 284 ? 6.138 -10.819 -0.840 1.00 96.38 284 VAL A CA 1
ATOM 2177 C C . VAL A 1 284 ? 4.765 -11.277 -1.342 1.00 96.38 284 VAL A C 1
ATOM 2179 O O . VAL A 1 284 ? 3.781 -10.557 -1.186 1.00 96.38 284 VAL A O 1
ATOM 2182 N N . GLU A 1 285 ? 4.674 -12.473 -1.923 1.00 95.50 285 GLU A N 1
ATOM 2183 C CA . GLU A 1 285 ? 3.411 -13.066 -2.381 1.00 95.50 285 GLU A CA 1
ATOM 2184 C C . GLU A 1 285 ? 2.586 -13.674 -1.234 1.00 95.50 285 GLU A C 1
ATOM 2186 O O . GLU A 1 285 ? 1.361 -13.755 -1.330 1.00 95.50 285 GLU A O 1
ATOM 2191 N N . SER A 1 286 ? 3.228 -14.072 -0.130 1.00 94.75 286 SER A N 1
ATOM 2192 C CA . SER A 1 286 ? 2.571 -14.780 0.979 1.00 94.75 286 SER A CA 1
ATOM 2193 C C . SER A 1 286 ? 2.464 -13.986 2.285 1.00 94.75 286 SER A C 1
ATOM 2195 O O . SER A 1 286 ? 1.649 -14.344 3.135 1.00 94.75 286 SER A O 1
ATOM 2197 N N . HIS A 1 287 ? 3.243 -12.920 2.464 1.00 97.56 287 HIS A N 1
ATOM 2198 C CA . HIS A 1 287 ? 3.292 -12.125 3.690 1.00 97.56 287 HIS A CA 1
ATOM 2199 C C . HIS A 1 287 ? 3.216 -10.626 3.394 1.00 97.56 287 HIS A C 1
ATOM 2201 O O . HIS A 1 287 ? 3.612 -10.143 2.332 1.00 97.56 287 HIS A O 1
ATOM 2207 N N . LEU A 1 288 ? 2.766 -9.862 4.388 1.00 97.94 288 LEU A N 1
ATOM 2208 C CA . LEU A 1 288 ? 3.046 -8.435 4.465 1.00 97.94 288 LEU A CA 1
ATOM 2209 C C . LEU A 1 288 ? 4.490 -8.247 4.951 1.00 97.94 288 LEU A C 1
ATOM 2211 O O . LEU A 1 288 ? 4.788 -8.364 6.143 1.00 97.94 288 LEU A O 1
ATOM 2215 N N . CYS A 1 289 ? 5.401 -7.983 4.023 1.00 97.81 289 CYS A N 1
ATOM 2216 C CA . CYS A 1 289 ? 6.799 -7.695 4.309 1.00 97.81 289 CYS A CA 1
ATOM 2217 C C . CYS A 1 289 ? 6.968 -6.206 4.617 1.00 97.81 289 CYS A C 1
ATOM 2219 O O . CYS A 1 289 ? 6.798 -5.370 3.734 1.00 97.81 289 CYS A O 1
ATOM 2221 N N . VAL A 1 290 ? 7.332 -5.867 5.851 1.00 97.81 290 VAL A N 1
ATOM 2222 C CA . VAL A 1 290 ? 7.613 -4.491 6.277 1.00 97.81 290 VAL A CA 1
ATOM 2223 C C . VAL A 1 290 ? 9.115 -4.338 6.459 1.00 97.81 290 VAL A C 1
ATOM 2225 O O . VAL A 1 290 ? 9.676 -4.820 7.440 1.00 97.81 290 VAL A O 1
ATOM 2228 N N . MET A 1 291 ? 9.764 -3.688 5.497 1.00 95.81 291 MET A N 1
ATOM 2229 C CA . MET A 1 291 ? 11.200 -3.436 5.503 1.00 95.81 291 MET A CA 1
ATOM 2230 C C . MET A 1 291 ? 11.500 -2.068 6.101 1.00 95.81 291 MET A C 1
ATOM 2232 O O . MET A 1 291 ? 11.189 -1.039 5.504 1.00 95.81 291 MET A O 1
ATOM 2236 N N . LEU A 1 292 ? 12.119 -2.064 7.277 1.00 94.44 292 LEU A N 1
ATOM 2237 C CA . LEU A 1 292 ? 12.537 -0.858 7.971 1.00 94.44 292 LEU A CA 1
ATOM 2238 C C . LEU A 1 292 ? 13.870 -0.372 7.397 1.00 94.44 292 LEU A C 1
ATOM 2240 O O . LEU A 1 292 ? 14.846 -1.118 7.341 1.00 94.44 292 LEU A O 1
ATOM 2244 N N . LEU A 1 293 ? 13.917 0.891 6.980 1.00 89.44 293 LEU A N 1
ATOM 2245 C CA . LEU A 1 293 ? 15.103 1.513 6.402 1.00 89.44 293 LEU A CA 1
ATOM 2246 C C . LEU A 1 293 ? 15.362 2.867 7.051 1.00 89.44 293 LEU A C 1
ATOM 2248 O O . LEU A 1 293 ? 14.464 3.695 7.188 1.00 89.44 293 LEU A O 1
ATOM 2252 N N . MET A 1 294 ? 16.623 3.133 7.379 1.00 84.81 294 MET A N 1
ATOM 2253 C CA . MET A 1 294 ? 17.061 4.486 7.688 1.00 84.81 294 MET A CA 1
ATOM 2254 C C . MET A 1 294 ? 17.579 5.146 6.411 1.00 84.81 294 MET A C 1
ATOM 2256 O O . MET A 1 294 ? 18.579 4.718 5.833 1.00 84.81 294 MET A O 1
ATOM 2260 N N . LEU A 1 295 ? 16.924 6.222 5.987 1.00 71.50 295 LEU A N 1
ATOM 2261 C CA . LEU A 1 295 ? 17.453 7.111 4.959 1.00 71.50 295 LEU A CA 1
ATOM 2262 C C . LEU A 1 295 ? 17.766 8.443 5.624 1.00 71.50 295 LEU A C 1
ATOM 2264 O O . LEU A 1 295 ? 16.869 9.179 6.024 1.00 71.50 295 LEU A O 1
ATOM 2268 N N . GLN A 1 296 ? 19.054 8.764 5.734 1.00 55.75 296 GLN A N 1
ATOM 2269 C CA . GLN A 1 296 ? 19.458 10.119 6.094 1.00 55.75 296 GLN A CA 1
ATOM 2270 C C . GLN A 1 296 ? 18.950 11.075 5.016 1.00 55.75 296 GLN A C 1
ATOM 2272 O O . GLN A 1 296 ? 19.268 10.853 3.841 1.00 55.75 296 GLN A O 1
ATOM 2277 N N . SER A 1 297 ? 18.221 12.122 5.420 1.00 43.91 297 SER A N 1
ATOM 2278 C CA . SER A 1 297 ? 17.727 13.189 4.545 1.00 43.91 297 SER A CA 1
ATOM 2279 C C . SER A 1 297 ? 18.796 13.581 3.527 1.00 43.91 297 SER A C 1
ATOM 2281 O O . SER A 1 297 ? 19.806 14.195 3.862 1.00 43.91 297 SER A O 1
ATOM 2283 N N . ALA A 1 298 ? 18.609 13.161 2.280 1.00 44.78 298 ALA A N 1
ATOM 2284 C CA . ALA A 1 298 ? 19.444 13.585 1.174 1.00 44.78 298 ALA A CA 1
ATOM 2285 C C . ALA A 1 298 ? 18.809 14.859 0.624 1.00 44.78 298 ALA A C 1
ATOM 2287 O O . ALA A 1 298 ? 17.735 14.813 0.030 1.00 44.78 298 ALA A O 1
ATOM 2288 N N . ALA A 1 299 ? 19.456 16.002 0.847 1.00 41.44 299 ALA A N 1
ATOM 2289 C CA . ALA A 1 299 ? 18.972 17.291 0.357 1.00 41.44 299 ALA A CA 1
ATOM 2290 C C . ALA A 1 299 ? 18.960 17.372 -1.186 1.00 41.44 299 ALA A C 1
ATOM 2292 O O . ALA A 1 299 ? 18.315 18.250 -1.754 1.00 41.44 299 ALA A O 1
ATOM 2293 N N . ARG A 1 300 ? 19.655 16.454 -1.881 1.00 46.81 300 ARG A N 1
ATOM 2294 C CA . ARG A 1 300 ? 19.807 16.428 -3.344 1.00 46.81 300 ARG A CA 1
ATOM 2295 C C . ARG A 1 300 ? 19.442 15.062 -3.941 1.00 46.81 300 ARG A C 1
ATOM 2297 O O . ARG A 1 300 ? 19.827 14.021 -3.407 1.00 46.81 300 ARG A O 1
ATOM 2304 N N . LYS A 1 301 ? 18.735 15.071 -5.084 1.00 48.97 301 LYS A N 1
ATOM 2305 C CA . LYS A 1 301 ? 18.284 13.867 -5.822 1.00 48.97 301 LYS A CA 1
ATOM 2306 C C . LYS A 1 301 ? 19.429 12.894 -6.139 1.00 48.97 301 LYS A C 1
ATOM 2308 O O . LYS A 1 301 ? 19.253 11.685 -5.992 1.00 48.97 301 LYS A O 1
ATOM 2313 N N . ASP A 1 302 ? 20.604 13.412 -6.488 1.00 47.44 302 ASP A N 1
ATOM 2314 C CA . ASP A 1 302 ? 21.769 12.596 -6.855 1.00 47.44 302 ASP A CA 1
ATOM 2315 C C . ASP A 1 302 ? 22.366 11.844 -5.661 1.00 47.44 302 ASP A C 1
ATOM 2317 O O . ASP A 1 302 ? 22.832 10.714 -5.796 1.00 47.44 302 ASP A O 1
ATOM 2321 N N . GLU A 1 303 ? 22.314 12.431 -4.464 1.00 45.59 303 GLU A N 1
ATOM 2322 C CA . GLU A 1 303 ? 22.764 11.777 -3.233 1.00 45.59 303 GLU A CA 1
ATOM 2323 C C . GLU A 1 303 ? 21.775 10.698 -2.782 1.00 45.59 303 GLU A C 1
ATOM 2325 O O . GLU A 1 303 ? 22.200 9.639 -2.323 1.00 45.59 303 GLU A O 1
ATOM 2330 N N . ALA A 1 304 ? 20.467 10.913 -2.967 1.00 50.03 304 ALA A N 1
ATOM 2331 C CA . ALA A 1 304 ? 19.450 9.889 -2.724 1.00 50.03 304 ALA A CA 1
ATOM 2332 C C . ALA A 1 304 ? 19.627 8.693 -3.674 1.00 50.03 304 ALA A C 1
ATOM 2334 O O . ALA A 1 304 ? 19.633 7.548 -3.224 1.00 50.03 304 ALA A O 1
ATOM 2335 N N . GLN A 1 305 ? 19.856 8.948 -4.969 1.00 49.69 305 GLN A N 1
ATOM 2336 C CA . GLN A 1 305 ? 20.154 7.902 -5.952 1.00 49.69 305 GLN A CA 1
ATOM 2337 C C . GLN A 1 305 ? 21.478 7.183 -5.665 1.00 49.69 305 GLN A C 1
ATOM 2339 O O . GLN A 1 305 ? 21.532 5.960 -5.764 1.00 49.69 305 GLN A O 1
ATOM 2344 N N . LYS A 1 306 ? 22.539 7.895 -5.262 1.00 49.16 306 LYS A N 1
ATOM 2345 C CA . LYS A 1 306 ? 23.813 7.277 -4.849 1.00 49.16 306 LYS A CA 1
ATOM 2346 C C . LYS A 1 306 ? 23.668 6.438 -3.573 1.00 49.16 306 LYS A C 1
ATOM 2348 O O . LYS A 1 306 ? 24.252 5.364 -3.497 1.00 49.16 306 LYS A O 1
ATOM 2353 N N . LYS A 1 307 ? 22.851 6.867 -2.605 1.00 53.56 307 LYS A N 1
ATOM 2354 C CA . LYS A 1 307 ? 22.539 6.096 -1.385 1.00 53.56 307 LYS A CA 1
ATOM 2355 C C . LYS A 1 307 ? 21.670 4.868 -1.682 1.00 53.56 307 LYS A C 1
ATOM 2357 O O . LYS A 1 307 ? 21.918 3.812 -1.114 1.00 53.56 307 LYS A O 1
ATOM 2362 N N . LEU A 1 308 ? 20.730 4.965 -2.627 1.00 52.69 308 LEU A N 1
ATOM 2363 C CA . LEU A 1 308 ? 19.988 3.819 -3.173 1.00 52.69 308 LEU A CA 1
ATOM 2364 C C . LEU A 1 308 ? 20.897 2.851 -3.957 1.00 52.69 308 LEU A C 1
ATOM 2366 O O . LEU A 1 308 ? 20.730 1.642 -3.858 1.00 52.69 308 LEU A O 1
ATOM 2370 N N . LYS A 1 309 ? 21.924 3.355 -4.654 1.00 51.12 309 LYS A N 1
ATOM 2371 C CA . LYS A 1 309 ? 23.000 2.528 -5.237 1.00 51.12 309 LYS A CA 1
ATOM 2372 C C . LYS A 1 309 ? 23.936 1.916 -4.184 1.00 51.12 309 LYS A C 1
ATOM 2374 O O . LYS A 1 309 ? 24.595 0.922 -4.466 1.00 51.12 309 LYS A O 1
ATOM 2379 N N . ALA A 1 310 ? 23.996 2.478 -2.973 1.00 45.81 310 ALA A N 1
ATOM 2380 C CA . ALA A 1 310 ? 24.779 1.942 -1.854 1.00 45.81 310 ALA A CA 1
ATOM 2381 C C . ALA A 1 310 ? 24.102 0.748 -1.148 1.00 45.81 310 ALA A C 1
ATOM 2383 O O . ALA A 1 310 ? 24.689 0.143 -0.243 1.00 45.81 310 ALA A O 1
ATOM 2384 N N . PHE A 1 311 ? 22.894 0.359 -1.571 1.00 55.31 311 PHE A N 1
ATOM 2385 C CA . PHE A 1 311 ? 22.374 -0.988 -1.344 1.00 55.31 311 PHE A CA 1
ATOM 2386 C C . PHE A 1 311 ? 23.143 -1.931 -2.276 1.00 55.31 311 PHE A C 1
ATOM 2388 O O . PHE A 1 311 ? 22.689 -2.251 -3.367 1.00 55.31 311 PHE A O 1
ATOM 2395 N N . ARG A 1 312 ? 24.377 -2.276 -1.883 1.00 52.31 312 ARG A N 1
ATOM 2396 C CA . ARG A 1 312 ? 25.240 -3.182 -2.651 1.00 52.31 312 ARG A CA 1
ATOM 2397 C C . ARG A 1 312 ? 24.504 -4.503 -2.869 1.00 52.31 312 ARG A C 1
ATOM 2399 O O . ARG A 1 312 ? 23.991 -5.073 -1.908 1.00 52.31 312 ARG A O 1
ATOM 2406 N N . ASP A 1 313 ? 24.518 -4.982 -4.108 1.00 56.41 313 ASP A N 1
ATOM 2407 C CA . ASP A 1 313 ? 24.031 -6.306 -4.490 1.00 56.41 313 ASP A CA 1
ATOM 2408 C C . ASP A 1 313 ? 24.803 -7.378 -3.724 1.00 56.41 313 ASP A C 1
ATOM 2410 O O . ASP A 1 313 ? 25.957 -7.669 -4.029 1.00 56.41 313 ASP A O 1
ATOM 2414 N N . ARG A 1 314 ? 24.181 -7.924 -2.673 1.00 59.50 314 ARG A N 1
ATOM 2415 C CA . ARG A 1 314 ? 24.737 -9.014 -1.853 1.00 59.50 314 ARG A CA 1
ATOM 2416 C C . ARG A 1 314 ? 24.038 -10.355 -2.091 1.00 59.50 314 ARG A C 1
ATOM 2418 O O . ARG A 1 314 ? 24.228 -11.277 -1.310 1.00 59.50 314 ARG A O 1
ATOM 2425 N N . GLY A 1 315 ? 23.212 -10.465 -3.135 1.00 65.75 315 GLY A N 1
ATOM 2426 C CA . GLY A 1 315 ? 22.497 -11.706 -3.461 1.00 65.75 315 GLY A CA 1
ATOM 2427 C C . GLY A 1 315 ? 21.440 -12.117 -2.428 1.00 65.75 315 GLY A C 1
ATOM 2428 O O . GLY A 1 315 ? 21.034 -13.270 -2.384 1.00 65.75 315 GLY A O 1
ATOM 2429 N N . ASN A 1 316 ? 20.983 -11.187 -1.586 1.00 83.12 316 ASN A N 1
ATOM 2430 C CA . ASN A 1 316 ? 19.970 -11.439 -0.557 1.00 83.12 316 ASN A CA 1
ATOM 2431 C C . ASN A 1 316 ? 18.528 -11.294 -1.072 1.00 83.12 316 ASN A C 1
ATOM 2433 O O . ASN A 1 316 ? 17.583 -11.440 -0.298 1.00 83.12 316 ASN A O 1
ATOM 2437 N N . VAL A 1 317 ? 18.354 -11.008 -2.364 1.00 89.31 317 VAL A N 1
ATOM 2438 C CA . VAL A 1 317 ? 17.055 -10.965 -3.033 1.00 89.31 317 VAL A CA 1
ATOM 2439 C C . VAL A 1 317 ? 16.951 -12.081 -4.065 1.00 89.31 317 VAL A C 1
ATOM 2441 O O . VAL A 1 317 ? 17.855 -12.253 -4.883 1.00 89.31 317 VAL A O 1
ATOM 2444 N N . LEU A 1 318 ? 15.862 -12.852 -4.025 1.00 92.31 318 LEU A N 1
ATOM 2445 C CA . LEU A 1 318 ? 15.715 -14.059 -4.846 1.00 92.31 318 LEU A CA 1
ATOM 2446 C C . LEU A 1 318 ? 14.330 -14.170 -5.493 1.00 92.31 318 LEU A C 1
ATOM 2448 O O . LEU A 1 318 ? 13.302 -13.896 -4.873 1.00 92.31 318 LEU A O 1
ATOM 2452 N N . GLY A 1 319 ? 14.308 -14.632 -6.745 1.00 93.88 319 GLY A N 1
ATOM 2453 C CA . GLY A 1 319 ? 13.086 -14.987 -7.474 1.00 93.88 319 GLY A CA 1
ATOM 2454 C C . GLY A 1 319 ? 12.327 -13.823 -8.116 1.00 93.88 319 GLY A C 1
ATOM 2455 O O . GLY A 1 319 ? 11.252 -14.049 -8.661 1.00 93.88 319 GLY A O 1
ATOM 2456 N N . PHE A 1 320 ? 12.846 -12.593 -8.068 1.00 94.75 320 PHE A N 1
ATOM 2457 C CA . PHE A 1 320 ? 12.190 -11.413 -8.657 1.00 94.75 320 PHE A CA 1
ATOM 2458 C C . PHE A 1 320 ? 12.538 -11.165 -10.126 1.00 94.75 320 PHE A C 1
ATOM 2460 O O . PHE A 1 320 ? 11.798 -10.464 -10.814 1.00 94.75 320 PHE A O 1
ATOM 2467 N N . THR A 1 321 ? 13.652 -11.719 -10.597 1.00 94.56 321 THR A N 1
ATOM 2468 C CA . THR A 1 321 ? 14.120 -11.616 -11.981 1.00 94.56 321 THR A CA 1
ATOM 2469 C C . THR A 1 321 ? 14.027 -12.978 -12.674 1.00 94.56 321 THR A C 1
ATOM 2471 O O . THR A 1 321 ? 14.030 -14.006 -11.988 1.00 94.56 321 THR A O 1
ATOM 2474 N N . PRO A 1 322 ? 13.938 -13.015 -14.015 1.00 95.69 322 PRO A N 1
ATOM 2475 C CA . PRO A 1 322 ? 14.025 -14.258 -14.774 1.00 95.69 322 PRO A CA 1
ATOM 2476 C C . PRO A 1 322 ? 15.363 -14.971 -14.553 1.00 95.69 322 PRO A C 1
ATOM 2478 O O . PRO A 1 322 ? 16.322 -14.376 -14.052 1.00 95.69 322 PRO A O 1
ATOM 2481 N N . ARG A 1 323 ? 15.428 -16.242 -14.963 1.00 93.56 323 ARG A N 1
ATOM 2482 C CA . ARG A 1 323 ? 16.697 -16.977 -15.039 1.00 93.56 323 ARG A CA 1
ATOM 2483 C C . ARG A 1 323 ? 17.639 -16.285 -16.029 1.00 93.56 323 ARG A C 1
ATOM 2485 O O . ARG A 1 323 ? 17.182 -15.603 -16.943 1.00 93.56 323 ARG A O 1
ATOM 2492 N N . GLU A 1 324 ? 18.944 -16.409 -15.817 1.00 90.56 324 GLU A N 1
ATOM 2493 C CA . GLU A 1 324 ? 19.955 -15.688 -16.608 1.00 90.56 324 GLU A CA 1
ATOM 2494 C C . GLU A 1 324 ? 19.975 -16.105 -18.087 1.00 90.56 324 GLU A C 1
ATOM 2496 O O . GLU A 1 324 ? 20.326 -15.303 -18.942 1.00 90.56 324 GLU A O 1
ATOM 2501 N N . ASP A 1 325 ? 19.543 -17.325 -18.398 1.00 93.25 325 ASP A N 1
ATOM 2502 C CA . ASP A 1 325 ? 19.452 -17.876 -19.751 1.00 93.25 325 ASP A CA 1
ATOM 2503 C C . ASP A 1 325 ? 18.163 -17.483 -20.503 1.00 93.25 325 ASP A C 1
ATOM 2505 O O . ASP A 1 325 ? 18.093 -17.623 -21.725 1.00 93.25 325 ASP A O 1
ATOM 2509 N N . ASP A 1 326 ? 17.151 -16.937 -19.818 1.00 96.44 326 ASP A N 1
ATOM 2510 C CA . ASP A 1 326 ? 15.870 -16.544 -20.424 1.00 96.44 326 ASP A CA 1
ATOM 2511 C C . ASP A 1 326 ? 15.907 -15.104 -20.965 1.00 96.44 326 ASP A C 1
ATOM 2513 O O . ASP A 1 326 ? 15.326 -14.163 -20.408 1.00 96.44 326 ASP A O 1
ATOM 2517 N N . ILE A 1 327 ? 16.612 -14.932 -22.085 1.00 95.06 327 ILE A N 1
ATOM 2518 C CA . ILE A 1 327 ? 16.810 -13.637 -22.756 1.00 95.06 327 ILE A CA 1
ATOM 2519 C C . ILE A 1 327 ? 15.473 -12.948 -23.083 1.00 95.06 327 ILE A C 1
ATOM 2521 O O . ILE A 1 327 ? 15.342 -11.731 -22.922 1.00 95.06 327 ILE A O 1
ATOM 2525 N N . GLU A 1 328 ? 14.464 -13.708 -23.516 1.00 96.62 328 GLU A N 1
ATOM 2526 C CA . GLU A 1 328 ? 13.149 -13.161 -23.869 1.00 96.62 328 GLU A CA 1
ATOM 2527 C C . GLU A 1 328 ? 12.397 -12.633 -22.647 1.00 96.62 328 GLU A C 1
ATOM 2529 O O . GLU A 1 328 ? 11.713 -11.608 -22.728 1.00 96.62 328 GLU A O 1
ATOM 2534 N N . ALA A 1 329 ? 12.490 -13.308 -21.499 1.00 96.56 329 ALA A N 1
ATOM 2535 C CA . ALA A 1 329 ? 11.882 -12.815 -20.269 1.00 96.56 329 ALA A CA 1
ATOM 2536 C C . ALA A 1 329 ? 12.571 -11.550 -19.747 1.00 96.56 329 ALA A C 1
ATOM 2538 O O . ALA A 1 329 ? 11.873 -10.640 -19.292 1.00 96.56 329 ALA A O 1
ATOM 2539 N N . HIS A 1 330 ? 13.902 -11.448 -19.847 1.00 96.88 330 HIS A N 1
ATOM 2540 C CA . HIS A 1 330 ? 14.619 -10.211 -19.500 1.00 96.88 330 HIS A CA 1
ATOM 2541 C C . HIS A 1 330 ? 14.213 -9.053 -20.413 1.00 96.88 330 HIS A C 1
ATOM 2543 O O . HIS A 1 330 ? 13.902 -7.970 -19.917 1.00 96.88 330 HIS A O 1
ATOM 2549 N N . TRP A 1 331 ? 14.123 -9.290 -21.725 1.00 95.56 331 TRP A N 1
ATOM 2550 C CA . TRP A 1 331 ? 13.686 -8.277 -22.688 1.00 95.56 331 TRP A CA 1
ATOM 2551 C C . TRP A 1 331 ? 12.264 -7.777 -22.400 1.00 95.56 331 TRP A C 1
ATOM 2553 O O . TRP A 1 331 ? 12.026 -6.571 -22.317 1.00 95.56 331 TRP A O 1
ATOM 2563 N N . ARG A 1 332 ? 11.322 -8.696 -22.143 1.00 95.06 332 ARG A N 1
ATOM 2564 C CA . ARG A 1 332 ? 9.947 -8.346 -21.741 1.00 95.06 332 ARG A CA 1
ATOM 2565 C C . ARG A 1 332 ? 9.907 -7.565 -20.427 1.00 95.06 332 ARG A C 1
ATOM 2567 O O . ARG A 1 332 ? 9.148 -6.603 -20.312 1.00 95.06 332 ARG A O 1
ATOM 2574 N N . LEU A 1 333 ? 10.718 -7.953 -19.441 1.00 95.56 333 LEU A N 1
ATOM 2575 C CA . LEU A 1 333 ? 10.790 -7.259 -18.155 1.00 95.56 333 LEU A CA 1
ATOM 2576 C C . LEU A 1 333 ? 11.331 -5.829 -18.309 1.00 95.56 333 LEU A C 1
ATOM 2578 O O . LEU A 1 333 ? 10.779 -4.911 -17.704 1.00 95.56 333 LEU A O 1
ATOM 2582 N N . LEU A 1 334 ? 12.355 -5.627 -19.142 1.00 95.06 334 LEU A N 1
ATOM 2583 C CA . LEU A 1 334 ? 12.890 -4.301 -19.462 1.00 95.06 334 LEU A CA 1
ATOM 2584 C C . LEU A 1 334 ? 11.873 -3.435 -20.213 1.00 95.06 334 LEU A C 1
ATOM 2586 O O . LEU A 1 334 ? 11.758 -2.252 -19.912 1.00 95.06 334 LEU A O 1
ATOM 2590 N N . GLY A 1 335 ? 11.071 -4.015 -21.108 1.00 91.12 335 GLY A N 1
ATOM 2591 C CA . GLY A 1 335 ? 9.949 -3.299 -21.724 1.00 91.12 335 GLY A CA 1
ATOM 2592 C C . GLY A 1 335 ? 8.893 -2.857 -20.701 1.00 91.12 335 GLY A C 1
ATOM 2593 O O . GLY A 1 335 ? 8.394 -1.736 -20.754 1.00 91.12 335 GLY A O 1
ATOM 2594 N N . ALA A 1 336 ? 8.578 -3.711 -19.722 1.00 90.31 336 ALA A N 1
ATOM 2595 C CA . ALA A 1 336 ? 7.578 -3.414 -18.694 1.00 90.31 336 ALA A CA 1
ATOM 2596 C C . ALA A 1 336 ? 8.070 -2.436 -17.608 1.00 90.31 336 ALA A C 1
ATOM 2598 O O . ALA A 1 336 ? 7.269 -1.703 -17.016 1.00 90.31 336 ALA A O 1
ATOM 2599 N N . VAL A 1 337 ? 9.369 -2.450 -17.299 1.00 93.88 337 VAL A N 1
ATOM 2600 C CA . VAL A 1 337 ? 10.011 -1.595 -16.293 1.00 93.88 337 VAL A CA 1
ATOM 2601 C C . VAL A 1 337 ? 11.346 -1.093 -16.861 1.00 93.88 337 VAL A C 1
ATOM 2603 O O . VAL A 1 337 ? 12.403 -1.665 -16.590 1.00 93.88 337 VAL A O 1
ATOM 2606 N N . PRO A 1 338 ? 11.336 0.002 -17.638 1.00 92.00 338 PRO A N 1
ATOM 2607 C CA . PRO A 1 338 ? 12.501 0.403 -18.421 1.00 92.00 338 PRO A CA 1
ATOM 2608 C C . PRO A 1 338 ? 13.628 0.979 -17.569 1.00 92.00 338 PRO A C 1
ATOM 2610 O O . PRO A 1 338 ? 14.749 1.095 -18.039 1.00 92.00 338 PRO A O 1
ATOM 2613 N N . ASN A 1 339 ? 13.401 1.331 -16.302 1.00 92.44 339 ASN A N 1
ATOM 2614 C CA . ASN A 1 339 ? 14.433 1.881 -15.417 1.00 92.44 339 ASN A CA 1
ATOM 2615 C C . ASN A 1 339 ? 15.127 0.843 -14.519 1.00 92.44 339 ASN A C 1
ATOM 2617 O O . ASN A 1 339 ? 15.663 1.224 -13.476 1.00 92.44 339 ASN A O 1
ATOM 2621 N N . LEU A 1 340 ? 15.101 -0.442 -14.881 1.00 93.81 340 LEU A N 1
ATOM 2622 C CA . LEU A 1 340 ? 15.857 -1.477 -14.174 1.00 93.81 340 LEU A CA 1
ATOM 2623 C C . LEU A 1 340 ? 17.353 -1.394 -14.486 1.00 93.81 340 LEU A C 1
ATOM 2625 O O . LEU A 1 340 ? 17.755 -1.070 -15.601 1.00 93.81 340 LEU A O 1
ATOM 2629 N N . ASP A 1 341 ? 18.171 -1.716 -13.485 1.00 92.31 341 ASP A N 1
ATOM 2630 C CA . ASP A 1 341 ? 19.613 -1.850 -13.659 1.00 92.31 341 ASP A CA 1
ATOM 2631 C C . ASP A 1 341 ? 19.943 -3.241 -14.230 1.00 92.31 341 ASP A C 1
ATOM 2633 O O . ASP A 1 341 ? 19.428 -4.262 -13.763 1.00 92.31 341 ASP A O 1
ATOM 2637 N N . VAL A 1 342 ? 20.846 -3.291 -15.203 1.00 93.81 342 VAL A N 1
ATOM 2638 C CA . VAL A 1 342 ? 21.335 -4.514 -15.859 1.00 93.81 342 VAL A CA 1
ATOM 2639 C C . VAL A 1 342 ? 22.826 -4.712 -15.586 1.00 93.81 342 VAL A C 1
ATOM 2641 O O . VAL A 1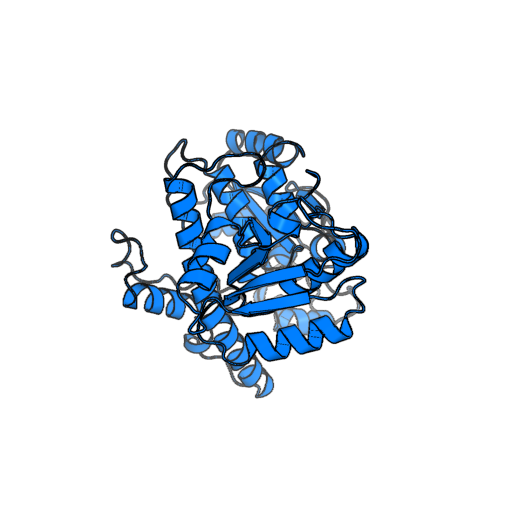 342 ? 23.541 -3.772 -15.196 1.00 93.81 342 VAL A O 1
ATOM 2644 N N . TYR A 1 343 ? 23.315 -5.940 -15.760 1.00 90.75 343 TYR A N 1
ATOM 2645 C CA . TYR A 1 343 ? 24.751 -6.208 -15.824 1.00 90.75 343 TYR A CA 1
ATOM 2646 C C . TYR A 1 343 ? 25.302 -5.557 -17.093 1.00 90.75 343 TYR A C 1
ATOM 2648 O O . TYR A 1 343 ? 25.055 -6.014 -18.202 1.00 90.75 343 TYR A O 1
ATOM 2656 N N . ALA A 1 344 ? 25.991 -4.431 -16.912 1.00 87.69 344 ALA A N 1
ATOM 2657 C CA . ALA A 1 344 ? 26.544 -3.638 -17.998 1.00 87.69 344 ALA A CA 1
ATOM 2658 C C . ALA A 1 344 ? 28.066 -3.840 -18.063 1.00 87.69 344 ALA A C 1
ATOM 2660 O O . ALA A 1 344 ? 28.699 -3.899 -17.000 1.00 87.69 344 ALA A O 1
ATOM 2661 N N . PRO A 1 345 ? 28.660 -3.894 -19.269 1.00 85.00 345 PRO A N 1
ATOM 2662 C CA . PRO A 1 345 ? 30.107 -3.860 -19.437 1.00 85.00 345 PRO A CA 1
ATOM 2663 C C . PRO A 1 345 ? 30.730 -2.646 -18.743 1.00 85.00 345 PRO A C 1
ATOM 2665 O O . PRO A 1 345 ? 30.094 -1.597 -18.592 1.00 85.00 345 PRO A O 1
ATOM 2668 N N . PHE A 1 346 ? 31.990 -2.772 -18.330 1.00 84.31 346 PHE A N 1
ATOM 2669 C CA . PHE A 1 346 ? 32.714 -1.662 -17.717 1.00 84.31 346 PHE A CA 1
ATOM 2670 C C . PHE A 1 346 ? 32.726 -0.440 -18.651 1.00 84.31 346 PHE A C 1
ATOM 2672 O O . PHE A 1 346 ? 33.037 -0.557 -19.832 1.00 84.31 346 PHE A O 1
ATOM 2679 N N . GLY A 1 347 ? 32.355 0.729 -18.123 1.00 82.94 347 GLY A N 1
ATOM 2680 C CA . GLY A 1 347 ? 32.266 1.978 -18.889 1.00 82.94 347 GLY A CA 1
ATOM 2681 C C . GLY A 1 347 ? 30.957 2.189 -19.665 1.00 82.94 347 GLY A C 1
ATOM 2682 O O . GLY A 1 347 ? 30.702 3.310 -20.099 1.00 82.94 347 GLY A O 1
ATOM 2683 N N . ALA A 1 348 ? 30.090 1.177 -19.792 1.00 86.81 348 ALA A N 1
ATOM 2684 C CA . ALA A 1 348 ? 28.790 1.339 -20.441 1.00 86.81 348 ALA A CA 1
ATOM 2685 C C . ALA A 1 348 ? 27.771 2.028 -19.517 1.00 86.81 348 ALA A C 1
ATOM 2687 O O . ALA A 1 348 ? 27.686 1.751 -18.314 1.00 86.81 348 ALA A O 1
ATOM 2688 N N . SER A 1 349 ? 26.947 2.913 -20.085 1.00 89.62 349 SER A N 1
ATOM 2689 C CA . SER A 1 349 ? 25.814 3.490 -19.360 1.00 89.62 349 SER A CA 1
ATOM 2690 C C . SER A 1 349 ? 24.722 2.434 -19.152 1.00 89.62 349 SER A C 1
ATOM 2692 O O . SER A 1 349 ? 24.522 1.550 -19.985 1.00 89.62 349 SER A O 1
ATOM 2694 N N . GLN A 1 350 ? 23.977 2.533 -18.045 1.00 90.19 350 GLN A N 1
ATOM 2695 C CA . GLN A 1 350 ? 22.826 1.648 -17.807 1.00 90.19 350 GLN A CA 1
ATOM 2696 C C . GLN A 1 350 ? 21.773 1.784 -18.910 1.00 90.19 350 GLN A C 1
ATOM 2698 O O . GLN A 1 350 ? 21.153 0.796 -19.282 1.00 90.19 350 GLN A O 1
ATOM 2703 N N . GLU A 1 351 ? 21.610 2.991 -19.454 1.00 88.62 351 GLU A N 1
ATOM 2704 C CA . GLU A 1 351 ? 20.672 3.272 -20.535 1.00 88.62 351 GLU A CA 1
ATOM 2705 C C . GLU A 1 351 ? 21.051 2.601 -21.857 1.00 88.62 351 GLU A C 1
ATOM 2707 O O . GLU A 1 351 ? 20.194 1.993 -22.493 1.00 88.62 351 GLU A O 1
ATOM 2712 N N . GLY A 1 352 ? 22.328 2.652 -22.241 1.00 89.31 352 GLY A N 1
ATOM 2713 C CA . GLY A 1 352 ? 22.806 1.953 -23.431 1.00 89.31 352 GLY A CA 1
ATOM 2714 C C . GLY A 1 352 ? 22.746 0.437 -23.257 1.00 89.31 352 GLY A C 1
ATOM 2715 O O . GLY A 1 352 ? 22.324 -0.270 -24.166 1.00 89.31 352 GLY A O 1
ATOM 2716 N N . ALA A 1 353 ? 23.097 -0.061 -22.067 1.00 90.25 353 ALA A N 1
ATOM 2717 C CA . ALA A 1 353 ? 23.065 -1.490 -21.780 1.00 90.25 353 ALA A CA 1
ATOM 2718 C C . ALA A 1 353 ? 21.634 -2.054 -21.836 1.00 90.25 353 ALA A C 1
ATOM 2720 O O . ALA A 1 353 ? 21.390 -3.042 -22.520 1.00 90.25 353 ALA A O 1
ATOM 2721 N N . ARG A 1 354 ? 20.648 -1.415 -21.193 1.00 92.44 354 ARG A N 1
ATOM 2722 C CA . ARG A 1 354 ? 19.254 -1.908 -21.199 1.00 92.44 354 ARG A CA 1
ATOM 2723 C C . ARG A 1 354 ? 18.581 -1.881 -22.578 1.00 92.44 354 ARG A C 1
ATOM 2725 O O . ARG A 1 354 ? 17.596 -2.583 -22.767 1.00 92.44 354 ARG A O 1
ATOM 2732 N N . ALA A 1 355 ? 19.081 -1.075 -23.518 1.00 89.31 355 ALA A N 1
ATOM 2733 C CA . ALA A 1 355 ? 18.530 -0.976 -24.871 1.00 89.31 355 ALA A CA 1
ATOM 2734 C C . ALA A 1 355 ? 18.901 -2.174 -25.766 1.00 89.31 355 ALA A C 1
ATOM 2736 O O . ALA A 1 355 ? 18.358 -2.320 -26.858 1.00 89.31 355 ALA A O 1
ATOM 2737 N N . GLN A 1 356 ? 19.821 -3.033 -25.318 1.00 89.50 356 GLN A N 1
ATOM 2738 C CA . GLN A 1 356 ? 20.295 -4.188 -26.073 1.00 89.50 356 GLN A CA 1
ATOM 2739 C C . GLN A 1 356 ? 19.549 -5.458 -25.658 1.00 89.50 356 GLN A C 1
ATOM 2741 O O . GLN A 1 356 ? 19.479 -5.804 -24.474 1.00 89.50 356 GLN A O 1
ATOM 2746 N N . LYS A 1 357 ? 19.017 -6.188 -26.643 1.00 90.12 357 LYS A N 1
ATOM 2747 C CA . LYS A 1 357 ? 18.460 -7.524 -26.409 1.00 90.12 357 LYS A CA 1
ATOM 2748 C C . LYS A 1 357 ? 19.592 -8.473 -26.003 1.00 90.12 357 LYS A C 1
ATOM 2750 O O . LYS A 1 357 ? 20.638 -8.481 -26.641 1.00 90.12 357 LYS A O 1
ATOM 2755 N N . GLY A 1 358 ? 19.382 -9.243 -24.935 1.00 90.62 358 GLY A N 1
ATOM 2756 C CA . GLY A 1 358 ? 20.430 -10.051 -24.292 1.00 90.62 358 GLY A CA 1
ATOM 2757 C C . GLY A 1 358 ? 20.921 -9.488 -22.955 1.00 90.62 358 GLY A C 1
ATOM 2758 O O . GLY A 1 358 ? 21.599 -10.193 -22.215 1.00 90.62 358 GLY A O 1
ATOM 2759 N N . SER A 1 359 ? 20.550 -8.254 -22.604 1.00 93.88 359 SER A N 1
ATOM 2760 C CA . SER A 1 359 ? 20.895 -7.679 -21.303 1.00 93.88 359 SER A CA 1
ATOM 2761 C C . SER A 1 359 ? 20.204 -8.391 -20.146 1.00 93.88 359 SER A C 1
ATOM 2763 O O . SER A 1 359 ? 18.983 -8.536 -20.126 1.00 93.88 359 SER A O 1
ATOM 2765 N N . ILE A 1 360 ? 20.999 -8.774 -19.146 1.00 94.69 360 ILE A N 1
ATOM 2766 C CA . ILE A 1 360 ? 20.529 -9.484 -17.955 1.00 94.69 360 ILE A CA 1
ATOM 2767 C C . ILE A 1 360 ? 20.210 -8.482 -16.845 1.00 94.69 360 ILE A C 1
ATOM 2769 O O . ILE A 1 360 ? 21.070 -7.710 -16.405 1.00 94.69 360 ILE A O 1
ATOM 2773 N N . VAL A 1 361 ? 18.964 -8.499 -16.372 1.00 94.56 361 VAL A N 1
ATOM 2774 C CA . VAL A 1 361 ? 18.504 -7.679 -15.246 1.00 94.56 361 VAL A CA 1
ATOM 2775 C C . VAL A 1 361 ? 19.175 -8.150 -13.959 1.00 94.56 361 VAL A C 1
ATOM 2777 O O . VAL A 1 361 ? 19.154 -9.333 -13.627 1.00 94.56 361 VAL A O 1
ATOM 2780 N N . LYS A 1 362 ? 19.735 -7.209 -13.193 1.00 91.94 362 LYS A N 1
ATOM 2781 C CA . LYS A 1 362 ? 20.369 -7.517 -11.905 1.00 91.94 362 LYS A CA 1
ATOM 2782 C C . LYS A 1 362 ? 19.347 -7.993 -10.881 1.00 91.94 362 LYS A C 1
ATOM 2784 O O . LYS A 1 362 ? 18.326 -7.325 -10.679 1.00 91.94 362 LYS A O 1
ATOM 2789 N N . SER A 1 363 ? 19.678 -9.054 -10.147 1.00 90.38 363 SER A N 1
ATOM 2790 C CA . SER A 1 363 ? 18.959 -9.425 -8.923 1.00 90.38 363 SER A CA 1
ATOM 2791 C C . SER A 1 363 ? 19.397 -8.514 -7.768 1.00 90.38 363 SER A C 1
ATOM 2793 O O . SER A 1 363 ? 20.194 -8.890 -6.909 1.00 90.38 363 SER A O 1
ATOM 2795 N N . SER A 1 364 ? 18.907 -7.272 -7.799 1.00 88.38 364 SER A N 1
ATOM 2796 C CA . SER A 1 364 ? 19.238 -6.205 -6.851 1.00 88.38 364 SER A CA 1
ATOM 2797 C C . SER A 1 364 ? 18.025 -5.765 -6.051 1.00 88.38 364 SER A C 1
ATOM 2799 O O . SER A 1 364 ? 16.915 -5.729 -6.585 1.00 88.38 364 SER A O 1
ATOM 2801 N N . LEU A 1 365 ? 18.215 -5.344 -4.794 1.00 86.69 365 LEU A N 1
ATOM 2802 C CA . LEU A 1 365 ? 17.111 -4.768 -4.017 1.00 86.69 365 LEU A CA 1
ATOM 2803 C C . LEU A 1 365 ? 16.509 -3.565 -4.753 1.00 86.69 365 LEU A C 1
ATOM 2805 O O . LEU A 1 365 ? 15.293 -3.467 -4.855 1.00 86.69 365 LEU A O 1
ATOM 2809 N N . GLY A 1 366 ? 17.339 -2.700 -5.348 1.00 87.56 366 GLY A N 1
ATOM 2810 C CA . GLY A 1 366 ? 16.870 -1.561 -6.143 1.00 87.56 366 GLY A CA 1
ATOM 2811 C C . GLY A 1 366 ? 15.913 -1.962 -7.273 1.00 87.56 366 GLY A C 1
ATOM 2812 O O . GLY A 1 366 ? 14.869 -1.328 -7.446 1.00 87.56 366 GLY A O 1
ATOM 2813 N N . ASN A 1 367 ? 16.213 -3.044 -7.997 1.00 91.50 367 ASN A N 1
ATOM 2814 C CA . ASN A 1 367 ? 15.311 -3.592 -9.008 1.00 91.50 367 ASN A CA 1
ATOM 2815 C C . ASN A 1 367 ? 14.066 -4.221 -8.391 1.00 91.50 367 ASN A C 1
ATOM 2817 O O . ASN A 1 367 ? 12.972 -3.958 -8.887 1.00 91.50 367 ASN A O 1
ATOM 2821 N N . VAL A 1 368 ? 14.188 -4.961 -7.283 1.00 92.38 368 VAL A N 1
ATOM 2822 C CA . VAL A 1 368 ? 13.019 -5.482 -6.556 1.00 92.38 368 VAL A CA 1
ATOM 2823 C C . VAL A 1 368 ? 12.054 -4.352 -6.199 1.00 92.38 368 VAL A C 1
ATOM 2825 O O . VAL A 1 368 ? 10.861 -4.487 -6.449 1.00 92.38 368 VAL A O 1
ATOM 2828 N N . LEU A 1 369 ? 12.537 -3.208 -5.702 1.00 91.75 369 LEU A N 1
ATOM 2829 C CA . LEU A 1 369 ? 11.671 -2.073 -5.358 1.00 91.75 369 LEU A CA 1
ATOM 2830 C C . LEU A 1 369 ? 10.955 -1.491 -6.588 1.00 91.75 369 LEU A C 1
ATOM 2832 O O . LEU A 1 369 ? 9.772 -1.162 -6.513 1.00 91.75 369 LEU A O 1
ATOM 2836 N N . ARG A 1 370 ? 11.639 -1.391 -7.735 1.00 92.62 370 ARG A N 1
ATOM 2837 C CA . ARG A 1 370 ? 11.040 -0.906 -8.995 1.00 92.62 370 ARG A CA 1
ATOM 2838 C C . ARG A 1 370 ? 10.005 -1.881 -9.563 1.00 92.62 370 ARG A C 1
ATOM 2840 O O . ARG A 1 370 ? 8.991 -1.438 -10.101 1.00 92.62 370 ARG A O 1
ATOM 2847 N N . ILE A 1 371 ? 10.247 -3.185 -9.421 1.00 94.38 371 ILE A N 1
ATOM 2848 C CA . ILE A 1 371 ? 9.341 -4.255 -9.863 1.00 94.38 371 ILE A CA 1
ATOM 2849 C C . ILE A 1 371 ? 8.112 -4.320 -8.950 1.00 94.38 371 ILE A C 1
ATOM 2851 O O . ILE A 1 371 ? 6.984 -4.314 -9.434 1.00 94.38 371 ILE A O 1
ATOM 2855 N N . GLN A 1 372 ? 8.323 -4.357 -7.632 1.00 94.00 372 GLN A N 1
ATOM 2856 C CA . GLN A 1 372 ? 7.267 -4.579 -6.641 1.00 94.00 372 GLN A CA 1
ATOM 2857 C C . GLN A 1 372 ? 6.439 -3.331 -6.330 1.00 94.00 372 GLN A C 1
ATOM 2859 O O . GLN A 1 372 ? 5.327 -3.470 -5.823 1.00 94.00 372 GLN A O 1
ATOM 2864 N N . ARG A 1 373 ? 6.964 -2.129 -6.624 1.00 94.00 373 ARG A N 1
ATOM 2865 C CA . ARG A 1 373 ? 6.307 -0.831 -6.373 1.00 94.00 373 ARG A CA 1
ATOM 2866 C C . ARG A 1 373 ? 5.707 -0.772 -4.953 1.00 94.00 373 ARG A C 1
ATOM 2868 O O . ARG A 1 373 ? 4.489 -0.652 -4.809 1.00 94.00 373 ARG A O 1
ATOM 2875 N N . PRO A 1 374 ? 6.537 -0.940 -3.906 1.00 95.12 374 PRO A N 1
ATOM 2876 C CA . PRO A 1 374 ? 6.055 -1.049 -2.536 1.00 95.12 374 PRO A CA 1
ATOM 2877 C C . PRO A 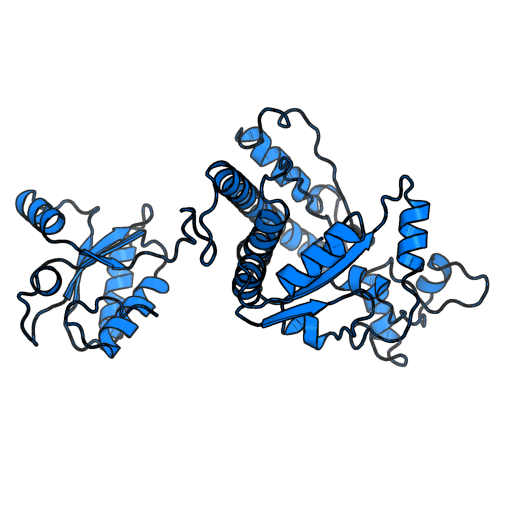1 374 ? 5.348 0.227 -2.074 1.00 95.12 374 PRO A C 1
ATOM 2879 O O . PRO A 1 374 ? 5.630 1.320 -2.566 1.00 95.12 374 PRO A O 1
ATOM 2882 N N . MET A 1 375 ? 4.477 0.084 -1.075 1.00 95.12 375 MET A N 1
ATOM 2883 C CA . MET A 1 375 ? 4.030 1.234 -0.285 1.00 95.12 375 MET A CA 1
ATOM 2884 C C . MET A 1 375 ? 5.233 1.789 0.487 1.00 95.12 375 MET A C 1
ATOM 2886 O O . MET A 1 375 ? 6.022 1.003 1.007 1.00 95.12 375 MET A O 1
ATOM 2890 N N . VAL A 1 376 ? 5.371 3.113 0.555 1.00 92.94 376 VAL A N 1
ATOM 2891 C CA . VAL A 1 376 ? 6.473 3.806 1.243 1.00 92.94 376 VAL A CA 1
ATOM 2892 C C . VAL A 1 376 ? 5.927 4.694 2.347 1.00 92.94 376 VAL A C 1
ATOM 2894 O O . VAL A 1 376 ? 4.937 5.405 2.058 1.00 92.94 376 VAL A O 1
#

Secondary structure (DSSP, 8-state):
------TT--HHHHHHHHHHHHT-TTEEEEEE-HHHHHT---TT--EEEEEEESS--TTHHHHHHHHHHTT--SS-EEEEETTS---HHHHHHHHHH-EEEE-------SSEETTEE--HHHHHHHHHHHHHHHHHHHHHHHHHHHHHHHHHTTPPPPHHHH-HHHHHHHHHHHHT-S-TTTTTSPP---B-TTS-B---------TTS-HHHHHHHHHHHIIIIIS--S-EEEEEEESSHHHHHHHHHHHH-SSSHHHHHHHHHTTT-EEEE-TTS-EEHHHHHHSEEEEEEE----SSHHHHHHHHHTS---S-EESSS--TT-HHHHHHHHHHSTT--B---TT--HHHHHTSTTPPBP--HHHHHHHH--B-

Sequence (376 aa):
MSVADTFGIAPSSCGKLRALLENTPGLARVWIYGSRARGTHRNESDIDLAIEPDGSNSRLRSDLSARLEGAGLLYRVDMTSLDDKLDEGFRAQIERDKKLFWEPRRHAATGEIGATQLKPFQATVLTKLDGYLAELKKHAVTSETAARALRAAEVDIPGEIADFPKKTWEALKKAGDLPPTFAGQPHSSRFDGAGRAIPNVCLKIPTGGGKTLLAAASVARVFSSYLGRHAGLVLWIVPNEAIYRQTLKTLADRDHPYRQMLNVAGAGRVKILEKDSPLTRLDVESHLCVMLLMLQSAARKDEAQKKLKAFRDRGNVLGFTPREDDIEAHWRLLGAVPNLDVYAPFGASQEGARAQKGSIVKSSLGNVLRIQRPMV

Foldseek 3Di:
DPPPDQLLFDPVLLVLLQVLVLPQPFWAFKKWFDCSLVVNDDNQDATEIETEGNDDDPCSVVVSVVVSVVSPGPYHYDYHYPPDDDDPVVNVRCVVRIDTSDGHPPVPLQQDQDNGGADPVLSVLVVLLLLLLLLLQVLVVQLVVVVVVCVVVVHDRDLVSQQSLQVSLVVCLVVVSDDPVCSPPHDDWDAAQLSHTDRDDDDDADVVRPPLQSVLLSLLSCLCVRVVHQFAEAEAEDADDVVLVVSLVQCVDCPRSSVSSNCNSNVNFEAEAELQAAEEPVRRVRGYYYYYDYDHDDVDPVVVVVVLVVSPPPVSYYDLFDDLPCLVRLLVVCNNQVPFAFPDPPPDDSNVQSVDRSTGGDSGVSNVCSSRVHHD

Radius of gyration: 26.34 Å; chains: 1; bounding box: 81×52×56 Å